Protein AF-0000000065860037 (afdb_homodimer)

InterPro domains:
  IPR005067 Fatty acid desaturase, type 2 [PF03405] (7-311)
  IPR005067 Fatty acid desaturase, type 2 [PIRSF000346] (4-322)
  IPR005067 Fatty acid desaturase, type 2 [PTHR31155] (7-308)
  IPR005067 Fatty acid desaturase, type 2 [cd01050] (6-303)
  IPR009078 Ferritin-like superfamily [SSF47240] (1-307)
  IPR012348 Ribonucleotide reductase-like [G3DSA:1.10.620.20] (2-319)

Radius of gyration: 26.04 Å; Cα contacts (8 Å, |Δi|>4): 929; chains: 2; bounding box: 63×72×72 Å

Secondary structure (DSSP, 8-state):
-PPPPPHHHHHHHHHHHHHHHHHHHHHH-----GGGGS-GGG----GGGT-----GGG--S-HHHHHHHHHHHHHHTTHHHHHHHHHHHH-SSHHHHHHHHHHHHHHHHHHHHHHHHHHHTT-S-HHHHHHHHHHHHHH---TTSTT--S-S-SSHHHHHHHHHHHHHHHHHHHHHHHHHHT-HHHHHHHHHHHHHHHHHHHHHHHHHHHHHHH-HHHHHHHHHHHHHS---GGGGSTTHHHHHHHHHHTTSS-HHHIIIIIIHHHHHHTTTTT-----HHHHHHHHHHHHHHHHHHHHHHHHHHHHHHHHHHHHHH-----HHHHH--TTT-TTT--/-PPPPPHHHHHHHHHHHHHHHHHHHHHHPPP--GGGGS-GGG----GGGT-----GGG--S-HHHHHHHHHHHHHHTTHHHHHHHHHHHH-SSHHHHHHHHHHHHHHHHHHHHHHHHHHHTT-S-HHHHHHHHHHHHHH---TTSTT--S-S--SHHHHHHHHHHHHHHHHHHHHHHHHHHT-HHHHHHHHHHHHHHHHHHHHHHHHHHHHHHH-HHHHHHHHHHHHHS---GGGGSTTHHHHHHHHHHTTSS-HHHIIIIIIHHHHHHTTTTT-----HHHHHHHHHHHHHHHHHHHHHHHHHHHHHHHHHHHHHH-----HHHHH--TTT-TTT--

Sequence (676 aa):
MSAKLTDLQLLHELEPVVEKYLNRHLSMHKPWNPHDYIPWSDGKNYYALGGQDWDPDQSKLSDVAQVAMVQNLVTEDNLPSYHREIAMNMGMDGAWGQWVNRWTAEENRHGIALRDYLVVTRSVDPVELEKLRLEVVNRGFSPGQNHQGHYFAESLTDSVLYVSFQELATRISHRNTGKACNDPVADQLMAKISADENLHMIFYRDVSEAAFDLVPNQAMKSLHLILSHFQMPGFQVPEFRRKAVVIAVGGVYDPRIHLDEVVMPVLKKWRIFEREDFTGEGAKLRDELALVIKDLELACDKFEVSKQRQLDREARTGKKVSAHELHKTAGKLAMSRRMSAKLTDLQLLHELEPVVEKYLNRHLSMHKPWNPHDYIPWSDGKNYYALGGQDWDPDQSKLSDVAQVAMVQNLVTEDNLPSYHREIAMNMGMDGAWGQWVNRWTAEENRHGIALRDYLVVTRSVDPVELEKLRLEVVNRGFSPGQNHQGHYFAESLTDSVLYVSFQELATRISHRNTGKACNDPVADQLMAKISADENLHMIFYRDVSEAAFDLVPNQAMKSLHLILSHFQMPGFQVPEFRRKAVVIAVGGVYDPRIHLDEVVMPVLKKWRIFEREDFTGEGAKLRDELALVIKDLELACDKFEVSKQRQLDREARTGKKVSAHELHKTAGKLAMSRR

Foldseek 3Di:
DQDDDAQVRLLVVLQVVLQVLLVVLVVPDDDDALVVLAPQVLAFDDPVVPTHAADQVLAPAAQLLLLLLLLQLLLLLLLVLVLVVQCVANPLDHSSVVVSVVLSVLSNRLNVNSLRRCNRSSNDRVVLSVLLSLLSNLCHDDQVPPPVDVDFPPHNLRVLLLLLLQLQQLLQLLCLSLVSRVDPSSNVSSPSVSVSSVSVNVSSLSSNLVVCVNPVLVNLVRNLRCLLDPDHSSCPGFPNVVSVLSNQLSPSDHLVCSLPRRVVVSCVVSVLVNDDPQDDNSVVSSVVVVVSSVVSVVRRVVSVVVSVVVVVVCVVPVDDDGSNNSSDCVPGRPRSPD/DQDDDAQVRLLVVLQVVLQVLLVVLVVPDDDDALVVLAPQVLAFDDVVVPTHAADQVLAPAAQLLLLLLLLQLLLLLLLVLVLVVQCVANPLDHSSVVCSVVLSVLSNRLNVNSLRRCNRSSNDRVVLSVLLSLLSNLCHDDQVPPPVDVAADPHNLRVLLLLLLQLQQLLQLLCLSLVSRVDPSSNVSSPSVSVSSVSSNVSSLSSNLVVCVNPVLVNLVSNLRCLLDPDHSSCPGFPNVVSVLSNQLSPSDHLVCSLPRRVVVSCVVSVLVNDDPQDDVSVVSSVVVVVSSVVSVVRRVVSVVVSVVVVVVCVVPVDDDGSNNSSDCVPGRPRSPD

Organism: Mycobacterium tuberculosis (strain CDC 1551 / Oshkosh) (NCBI:txid83331)

Structure (mmCIF, N/CA/C/O backbone):
data_AF-0000000065860037-model_v1
#
loop_
_entity.id
_entity.type
_entity.pdbx_description
1 polymer 'Putative acyl-'
#
loop_
_atom_site.group_PDB
_atom_site.id
_atom_site.type_symbol
_atom_site.label_atom_id
_atom_site.label_alt_id
_atom_site.label_comp_id
_atom_site.label_asym_id
_atom_site.label_entity_id
_atom_site.label_seq_id
_atom_site.pdbx_PDB_ins_code
_atom_site.Cartn_x
_atom_site.Cartn_y
_atom_site.Cartn_z
_atom_site.occupancy
_atom_site.B_iso_or_equiv
_atom_site.auth_seq_id
_atom_site.auth_comp_id
_atom_site.auth_asym_id
_atom_site.auth_atom_id
_atom_site.pdbx_PDB_model_num
ATOM 1 N N . MET A 1 1 ? -35.094 24.203 4.094 1 41.53 1 MET A N 1
ATOM 2 C CA . MET A 1 1 ? -33.938 23.547 4.711 1 41.53 1 MET A CA 1
ATOM 3 C C . MET A 1 1 ? -33.312 22.547 3.746 1 41.53 1 MET A C 1
ATOM 5 O O . MET A 1 1 ? -34 21.75 3.121 1 41.53 1 MET A O 1
ATOM 9 N N . SER A 1 2 ? -32.25 22.906 3.107 1 54.16 2 SER A N 1
ATOM 10 C CA . SER A 1 2 ? -31.766 22.047 2.031 1 54.16 2 SER A CA 1
ATOM 11 C C . SER A 1 2 ? -31.672 20.594 2.477 1 54.16 2 SER A C 1
ATOM 13 O O . SER A 1 2 ? -31.25 20.312 3.6 1 54.16 2 SER A O 1
ATOM 15 N N . ALA A 1 3 ? -32.375 19.719 1.836 1 66.38 3 ALA A N 1
ATOM 16 C CA . ALA A 1 3 ? -32.562 18.297 2.09 1 66.38 3 ALA A CA 1
ATOM 17 C C . ALA A 1 3 ? -31.219 17.578 2.211 1 66.38 3 ALA A C 1
ATOM 19 O O . ALA A 1 3 ? -30.266 17.922 1.515 1 66.38 3 ALA A O 1
ATOM 20 N N . LYS A 1 4 ? -31.078 16.922 3.438 1 86.38 4 LYS A N 1
ATOM 21 C CA . LYS A 1 4 ? -29.922 16.031 3.629 1 86.38 4 LYS A CA 1
ATOM 22 C C . LYS A 1 4 ? -29.766 15.086 2.449 1 86.38 4 LYS A C 1
ATOM 24 O O . LYS A 1 4 ? -30.75 14.516 1.967 1 86.38 4 LYS A O 1
ATOM 29 N N . LEU A 1 5 ? -28.562 15.133 1.884 1 94.25 5 LEU A N 1
ATOM 30 C CA . LEU A 1 5 ? -28.266 14.211 0.795 1 94.25 5 LEU A CA 1
ATOM 31 C C . LEU A 1 5 ? -27.562 12.961 1.316 1 94.25 5 LEU A C 1
ATOM 33 O O . LEU A 1 5 ? -26.734 13.047 2.234 1 94.25 5 LEU A O 1
ATOM 37 N N . THR A 1 6 ? -27.938 11.852 0.708 1 95.25 6 THR A N 1
ATOM 38 C CA . THR A 1 6 ? -27.203 10.625 0.998 1 95.25 6 THR A CA 1
ATOM 39 C C . THR A 1 6 ? -25.781 10.695 0.434 1 95.25 6 THR A C 1
ATOM 41 O O . THR A 1 6 ? -25.5 11.547 -0.41 1 95.25 6 THR A O 1
ATOM 44 N N . ASP A 1 7 ? -24.969 9.828 0.883 1 94.06 7 ASP A N 1
ATOM 45 C CA . ASP A 1 7 ? -23.609 9.789 0.355 1 94.06 7 ASP A CA 1
ATOM 46 C C . ASP A 1 7 ? -23.609 9.531 -1.15 1 94.06 7 ASP A C 1
ATOM 48 O O . ASP A 1 7 ? -22.828 10.133 -1.89 1 94.06 7 ASP A O 1
ATOM 52 N N . LEU A 1 8 ? -24.453 8.625 -1.545 1 94.69 8 LEU A N 1
ATOM 53 C CA . LEU A 1 8 ? -24.547 8.312 -2.967 1 94.69 8 LEU A CA 1
ATOM 54 C C . LEU A 1 8 ? -24.938 9.547 -3.773 1 94.69 8 LEU A C 1
ATOM 56 O O . LEU A 1 8 ? -24.391 9.797 -4.848 1 94.69 8 LEU A O 1
ATOM 60 N N . GLN A 1 9 ? -25.875 10.266 -3.295 1 96.62 9 GLN A N 1
ATOM 61 C CA . GLN A 1 9 ? -26.297 11.492 -3.959 1 96.62 9 GLN A CA 1
ATOM 62 C C . GLN A 1 9 ? -25.188 12.523 -3.988 1 96.62 9 GLN A C 1
ATOM 64 O O . GLN A 1 9 ? -24.969 13.195 -5 1 96.62 9 GLN A O 1
ATOM 69 N N . LEU A 1 10 ? -24.516 12.664 -2.879 1 97.19 10 LEU A N 1
ATOM 70 C CA . LEU A 1 10 ? -23.406 13.602 -2.801 1 97.19 10 LEU A CA 1
ATOM 71 C C . LEU A 1 10 ? -22.312 13.234 -3.793 1 97.19 10 LEU A C 1
ATOM 73 O O . LEU A 1 10 ? -21.734 14.109 -4.441 1 97.19 10 LEU A O 1
ATOM 77 N N . LEU A 1 11 ? -22.047 11.906 -3.889 1 97.5 11 LEU A N 1
ATOM 78 C CA . LEU A 1 11 ? -21.047 11.43 -4.836 1 97.5 11 LEU A CA 1
ATOM 79 C C . LEU A 1 11 ? -21.406 11.836 -6.262 1 97.5 11 LEU A C 1
ATOM 81 O O . LEU A 1 11 ? -20.547 12.289 -7.02 1 97.5 11 LEU A O 1
ATOM 85 N N . HIS A 1 12 ? -22.609 11.719 -6.527 1 97.62 12 HIS A N 1
ATOM 86 C CA . HIS A 1 12 ? -23.078 12.062 -7.867 1 97.62 12 HIS A CA 1
ATOM 87 C C . HIS A 1 12 ? -23.016 13.57 -8.102 1 97.62 12 HIS A C 1
ATOM 89 O O . HIS A 1 12 ? -22.562 14.023 -9.148 1 97.62 12 HIS A O 1
ATOM 95 N N . GLU A 1 13 ? -23.469 14.32 -7.16 1 97.81 13 GLU A N 1
ATOM 96 C CA . GLU A 1 13 ? -23.578 15.766 -7.32 1 97.81 13 GLU A CA 1
ATOM 97 C C . GLU A 1 13 ? -22.203 16.422 -7.359 1 97.81 13 GLU A C 1
ATOM 99 O O . GLU A 1 13 ? -22.016 17.453 -8.023 1 97.81 13 GLU A O 1
ATOM 104 N N . LEU A 1 14 ? -21.234 15.844 -6.691 1 98.38 14 LEU A N 1
ATOM 105 C CA . LEU A 1 14 ? -19.922 16.453 -6.586 1 98.38 14 LEU A CA 1
ATOM 106 C C . LEU A 1 14 ? -19 15.945 -7.688 1 98.38 14 LEU A C 1
ATOM 108 O O . LEU A 1 14 ? -17.891 16.469 -7.871 1 98.38 14 LEU A O 1
ATOM 112 N N . GLU A 1 15 ? -19.344 14.961 -8.414 1 98.12 15 GLU A N 1
ATOM 113 C CA . GLU A 1 15 ? -18.453 14.305 -9.359 1 98.12 15 GLU A CA 1
ATOM 114 C C . GLU A 1 15 ? -17.906 15.297 -10.383 1 98.12 15 GLU A C 1
ATOM 116 O O . GLU A 1 15 ? -16.719 15.273 -10.703 1 98.12 15 GLU A O 1
ATOM 121 N N . PRO A 1 16 ? -18.75 16.219 -10.945 1 98.38 16 PRO A N 1
ATOM 122 C CA . PRO A 1 16 ? -18.188 17.188 -11.891 1 98.38 16 PRO A CA 1
ATOM 123 C C . PRO A 1 16 ? -17.109 18.062 -11.266 1 98.38 16 PRO A C 1
ATOM 125 O O . PRO A 1 16 ? -16.125 18.406 -11.93 1 98.38 16 PRO A O 1
ATOM 128 N N . VAL A 1 17 ? -17.328 18.391 -10.023 1 98.38 17 VAL A N 1
ATOM 129 C CA . VAL A 1 17 ? -16.359 19.188 -9.281 1 98.38 17 VAL A CA 1
ATOM 130 C C . VAL A 1 17 ? -15.078 18.391 -9.086 1 98.38 17 VAL A C 1
ATOM 132 O O . VAL A 1 17 ? -13.977 18.922 -9.258 1 98.38 17 VAL A O 1
ATOM 135 N N . VAL A 1 18 ? -15.203 17.125 -8.773 1 98.62 18 VAL A N 1
ATOM 136 C CA . VAL A 1 18 ? -14.07 16.234 -8.578 1 98.62 18 VAL A CA 1
ATOM 137 C C . VAL A 1 18 ? -13.281 16.094 -9.875 1 98.62 18 VAL A C 1
ATOM 139 O O . VAL A 1 18 ? -12.055 16.156 -9.875 1 98.62 18 VAL A O 1
ATOM 142 N N . GLU A 1 19 ? -14 15.945 -10.953 1 98.5 19 GLU A N 1
ATOM 143 C CA . GLU A 1 19 ? -13.344 15.844 -12.25 1 98.5 19 GLU A CA 1
ATOM 144 C C . GLU A 1 19 ? -12.555 17.109 -12.562 1 98.5 19 GLU A C 1
ATOM 146 O O . GLU A 1 19 ? -11.406 17.047 -13.016 1 98.5 19 GLU A O 1
ATOM 151 N N . LYS A 1 20 ? -13.156 18.234 -12.305 1 98.62 20 LYS A N 1
ATOM 152 C CA . LYS A 1 20 ? -12.516 19.516 -12.539 1 98.62 20 LYS A CA 1
ATOM 153 C C . LYS A 1 20 ? -11.227 19.656 -11.734 1 98.62 20 LYS A C 1
ATOM 155 O O . LYS A 1 20 ? -10.18 20.016 -12.289 1 98.62 20 LYS A O 1
ATOM 160 N N . TYR A 1 21 ? -11.289 19.359 -10.477 1 98.56 21 TYR A N 1
ATOM 161 C CA . TYR A 1 21 ? -10.133 19.578 -9.617 1 98.56 21 TYR A CA 1
ATOM 162 C C . TYR A 1 21 ? -9.094 18.484 -9.82 1 98.56 21 TYR A C 1
ATOM 164 O O . TYR A 1 21 ? -7.898 18.703 -9.633 1 98.56 21 TYR A O 1
ATOM 172 N N . LEU A 1 22 ? -9.539 17.25 -10.211 1 97.94 22 LEU A N 1
ATOM 173 C CA . LEU A 1 22 ? -8.594 16.219 -10.633 1 97.94 22 LEU A CA 1
ATOM 174 C C . LEU A 1 22 ? -7.77 16.703 -11.828 1 97.94 22 LEU A C 1
ATOM 176 O O . LEU A 1 22 ? -6.543 16.562 -11.836 1 97.94 22 LEU A O 1
ATOM 180 N N . ASN A 1 23 ? -8.43 17.234 -12.805 1 97.62 23 ASN A N 1
ATOM 181 C CA . ASN A 1 23 ? -7.73 17.75 -13.984 1 97.62 23 ASN A CA 1
ATOM 182 C C . ASN A 1 23 ? -6.77 18.875 -13.617 1 97.62 23 ASN A C 1
ATOM 184 O O . ASN A 1 23 ? -5.656 18.938 -14.141 1 97.62 23 ASN A O 1
ATOM 188 N N . ARG A 1 24 ? -7.121 19.75 -12.727 1 98.12 24 ARG A N 1
ATOM 189 C CA . ARG A 1 24 ? -6.223 20.797 -12.258 1 98.12 24 ARG A CA 1
ATOM 190 C C . ARG A 1 24 ? -5.008 20.203 -11.555 1 98.12 24 ARG A C 1
ATOM 192 O O . ARG A 1 24 ? -3.879 20.641 -11.773 1 98.12 24 ARG A O 1
ATOM 199 N N . HIS A 1 25 ? -5.305 19.219 -10.711 1 97.88 25 HIS A N 1
ATOM 200 C CA . HIS A 1 25 ? -4.23 18.531 -10.008 1 97.88 25 HIS A CA 1
ATOM 201 C C . HIS A 1 25 ? -3.207 17.953 -10.984 1 97.88 25 HIS A C 1
ATOM 203 O O . HIS A 1 25 ? -2.002 18.156 -10.812 1 97.88 25 HIS A O 1
ATOM 209 N N . LEU A 1 26 ? -3.678 17.281 -12 1 96 26 LEU A N 1
ATOM 210 C CA . LEU A 1 26 ? -2.812 16.641 -12.984 1 96 26 LEU A CA 1
ATOM 211 C C . LEU A 1 26 ? -2.014 17.688 -13.766 1 96 26 LEU A C 1
ATOM 213 O O . LEU A 1 26 ? -0.852 17.453 -14.109 1 96 26 LEU A O 1
ATOM 217 N N . SER A 1 27 ? -2.592 18.828 -13.984 1 96.06 27 SER A N 1
ATOM 218 C CA . SER A 1 27 ? -1.927 19.875 -14.75 1 96.06 27 SER A CA 1
ATOM 219 C C . SER A 1 27 ? -0.87 20.578 -13.914 1 96.06 27 SER A C 1
ATOM 221 O O . SER A 1 27 ? 0.141 21.047 -14.445 1 96.06 27 SER A O 1
ATOM 223 N N . MET A 1 28 ? -1.007 20.641 -12.602 1 96.31 28 MET A N 1
ATOM 224 C CA . MET A 1 28 ? -0.123 21.391 -11.711 1 96.31 28 MET A CA 1
ATOM 225 C C . MET A 1 28 ? 1.013 20.5 -11.203 1 96.31 28 MET A C 1
ATOM 227 O O . MET A 1 28 ? 2.074 21 -10.836 1 96.31 28 MET A O 1
ATOM 231 N N . HIS A 1 29 ? 0.736 19.234 -11.172 1 95.19 29 HIS A N 1
ATOM 232 C CA . HIS A 1 29 ? 1.704 18.312 -10.586 1 95.19 29 HIS A CA 1
ATOM 233 C C . HIS A 1 29 ? 3.016 18.328 -11.367 1 95.19 29 HIS A C 1
ATOM 235 O O . HIS A 1 29 ? 3.012 18.266 -12.594 1 95.19 29 HIS A O 1
ATOM 241 N N . LYS A 1 30 ? 4.113 18.406 -10.625 1 94.19 30 LYS A N 1
ATOM 242 C CA . LYS A 1 30 ? 5.453 18.312 -11.195 1 94.19 30 LYS A CA 1
ATOM 243 C C . LYS A 1 30 ? 6.066 16.938 -10.914 1 94.19 30 LYS A C 1
ATOM 245 O O . LYS A 1 30 ? 6.25 16.562 -9.75 1 94.19 30 LYS A O 1
ATOM 250 N N . PRO A 1 31 ? 6.434 16.297 -11.961 1 92.88 31 PRO A N 1
ATOM 251 C CA . PRO A 1 31 ? 6.973 14.953 -11.758 1 92.88 31 PRO A CA 1
ATOM 252 C C . PRO A 1 31 ? 8.297 14.953 -11 1 92.88 31 PRO A C 1
ATOM 254 O O . PRO A 1 31 ? 9.117 15.852 -11.188 1 92.88 31 PRO A O 1
ATOM 257 N N . TRP A 1 32 ? 8.484 14.008 -10.141 1 96.12 32 TRP A N 1
ATOM 258 C CA . TRP A 1 32 ? 9.75 13.75 -9.461 1 96.12 32 TRP A CA 1
ATOM 259 C C . TRP A 1 32 ? 9.891 12.273 -9.117 1 96.12 32 TRP A C 1
ATOM 261 O O . TRP A 1 32 ? 8.891 11.547 -9.062 1 96.12 32 TRP A O 1
ATOM 271 N N . ASN A 1 33 ? 11.086 11.82 -9 1 96.12 33 ASN A N 1
ATOM 272 C CA . ASN A 1 33 ? 11.383 10.422 -8.711 1 96.12 33 ASN A CA 1
ATOM 273 C C . ASN A 1 33 ? 12.102 10.258 -7.379 1 96.12 33 ASN A C 1
ATOM 275 O O . ASN A 1 33 ? 13.078 10.961 -7.105 1 96.12 33 ASN A O 1
ATOM 279 N N . PRO A 1 34 ? 11.703 9.305 -6.555 1 97.25 34 PRO A N 1
ATOM 280 C CA . PRO A 1 34 ? 12.352 9.102 -5.254 1 97.25 34 PRO A CA 1
ATOM 281 C C . PRO A 1 34 ? 13.852 8.852 -5.375 1 97.25 34 PRO A C 1
ATOM 283 O O . PRO A 1 34 ? 14.633 9.398 -4.59 1 97.25 34 PRO A O 1
ATOM 286 N N . HIS A 1 35 ? 14.258 8.094 -6.375 1 97.38 35 HIS A N 1
ATOM 287 C CA . HIS A 1 35 ? 15.648 7.664 -6.453 1 97.38 35 HIS A CA 1
ATOM 288 C C . HIS A 1 35 ? 16.578 8.852 -6.695 1 97.38 35 HIS A C 1
ATOM 290 O O . HIS A 1 35 ? 17.797 8.75 -6.48 1 97.38 35 HIS A O 1
ATOM 296 N N . ASP A 1 36 ? 16.031 9.984 -7.176 1 96.69 36 ASP A N 1
ATOM 297 C CA . ASP A 1 36 ? 16.844 11.164 -7.473 1 96.69 36 ASP A CA 1
ATOM 298 C C . ASP A 1 36 ? 17.297 11.859 -6.188 1 96.69 36 ASP A C 1
ATOM 300 O O . ASP A 1 36 ? 18.234 12.648 -6.203 1 96.69 36 ASP A O 1
ATOM 304 N N . TYR A 1 37 ? 16.672 11.531 -5.09 1 97.44 37 TYR A N 1
ATOM 305 C CA . TYR A 1 37 ? 16.906 12.289 -3.863 1 97.44 37 TYR A CA 1
ATOM 306 C C . TYR A 1 37 ? 17.422 11.375 -2.752 1 97.44 37 TYR A C 1
ATOM 308 O O . TYR A 1 37 ? 17.094 11.57 -1.58 1 97.44 37 TYR A O 1
ATOM 316 N N . ILE A 1 38 ? 18.078 10.383 -3.121 1 98.38 38 ILE A N 1
ATOM 317 C CA . ILE A 1 38 ? 18.734 9.469 -2.193 1 98.38 38 ILE A CA 1
ATOM 318 C C . ILE A 1 38 ? 20.25 9.477 -2.436 1 98.38 38 ILE A C 1
ATOM 320 O O . ILE A 1 38 ? 20.703 9.359 -3.576 1 98.38 38 ILE A O 1
ATOM 324 N N . PRO A 1 39 ? 21 9.727 -1.395 1 98.38 39 PRO A N 1
ATOM 325 C CA . PRO A 1 39 ? 22.453 9.641 -1.577 1 98.38 39 PRO A CA 1
ATOM 326 C C . PRO A 1 39 ? 22.969 8.203 -1.63 1 98.38 39 PRO A C 1
ATOM 328 O O . PRO A 1 39 ? 23.688 7.766 -0.732 1 98.38 39 PRO A O 1
ATOM 331 N N . TRP A 1 40 ? 22.703 7.539 -2.715 1 98.38 40 TRP A N 1
ATOM 332 C CA . TRP A 1 40 ? 22.969 6.113 -2.895 1 98.38 40 TRP A CA 1
ATOM 333 C C . TRP A 1 40 ? 24.438 5.801 -2.654 1 98.38 40 TRP A C 1
ATOM 335 O O . TRP A 1 40 ? 24.781 4.715 -2.176 1 98.38 40 TRP A O 1
ATOM 345 N N . SER A 1 41 ? 25.312 6.711 -2.938 1 97.94 41 SER A N 1
ATOM 346 C CA . SER A 1 41 ? 26.75 6.5 -2.809 1 97.94 41 SER A CA 1
ATOM 347 C C . SER A 1 41 ? 27.156 6.336 -1.347 1 97.94 41 SER A C 1
ATOM 349 O O . SER A 1 41 ? 28.25 5.848 -1.051 1 97.94 41 SER A O 1
ATOM 351 N N . ASP A 1 42 ? 26.281 6.73 -0.434 1 97.62 42 ASP A N 1
ATOM 352 C CA . ASP A 1 42 ? 26.562 6.605 0.994 1 97.62 42 ASP A CA 1
ATOM 353 C C . ASP A 1 42 ? 26.234 5.199 1.493 1 97.62 42 ASP A C 1
ATOM 355 O O . ASP A 1 42 ? 26.547 4.852 2.633 1 97.62 42 ASP A O 1
ATOM 359 N N . GLY A 1 43 ? 25.656 4.383 0.665 1 97.88 43 GLY A N 1
ATOM 360 C CA . GLY A 1 43 ? 25.188 3.07 1.08 1 97.88 43 GLY A CA 1
ATOM 361 C C . GLY A 1 43 ? 26.297 2.145 1.513 1 97.88 43 GLY A C 1
ATOM 362 O O . GLY A 1 43 ? 27.391 2.154 0.923 1 97.88 43 GLY A O 1
ATOM 363 N N . LYS A 1 44 ? 26.016 1.377 2.57 1 97.5 44 LYS A N 1
ATOM 364 C CA . LYS A 1 44 ? 26.906 0.324 3.066 1 97.5 44 LYS A CA 1
ATOM 365 C C . LYS A 1 44 ? 26.125 -0.938 3.408 1 97.5 44 LYS A C 1
ATOM 367 O O . LYS A 1 44 ? 25 -0.858 3.928 1 97.5 44 LYS A O 1
ATOM 372 N N . ASN A 1 45 ? 26.75 -2.023 3.129 1 97 45 ASN A N 1
ATOM 373 C CA . ASN A 1 45 ? 26.078 -3.293 3.389 1 97 45 ASN A CA 1
ATOM 374 C C . ASN A 1 45 ? 25.828 -3.504 4.879 1 97 45 ASN A C 1
ATOM 376 O O . ASN A 1 45 ? 26.625 -3.051 5.711 1 97 45 ASN A O 1
ATOM 380 N N . TYR A 1 46 ? 24.812 -4.176 5.176 1 95.81 46 TYR A N 1
ATOM 381 C CA . TYR A 1 46 ? 24.547 -4.629 6.535 1 95.81 46 TYR A CA 1
ATOM 382 C C . TYR A 1 46 ? 25.078 -6.039 6.754 1 95.81 46 TYR A C 1
ATOM 384 O O . TYR A 1 46 ? 25.797 -6.578 5.902 1 95.81 46 TYR A O 1
ATOM 392 N N . TYR A 1 47 ? 24.812 -6.676 7.848 1 88.25 47 TYR A N 1
ATOM 393 C CA . TYR A 1 47 ? 25.516 -7.855 8.328 1 88.25 47 TYR A CA 1
ATOM 394 C C . TYR A 1 47 ? 25.281 -9.047 7.406 1 88.25 47 TYR A C 1
ATOM 396 O O . TYR A 1 47 ? 26.219 -9.789 7.098 1 88.25 47 TYR A O 1
ATOM 404 N N . ALA A 1 48 ? 24.125 -9.188 6.836 1 88.69 48 ALA A N 1
ATOM 405 C CA . ALA A 1 48 ? 23.781 -10.375 6.055 1 88.69 48 ALA A CA 1
ATOM 406 C C . ALA A 1 48 ? 24.625 -10.453 4.785 1 88.69 48 ALA A C 1
ATOM 408 O O . ALA A 1 48 ? 24.891 -11.547 4.277 1 88.69 48 ALA A O 1
ATOM 409 N N . LEU A 1 49 ? 25.078 -9.266 4.348 1 93.69 49 LEU A N 1
ATOM 410 C CA . LEU A 1 49 ? 25.906 -9.25 3.152 1 93.69 49 LEU A CA 1
ATOM 411 C C . LEU A 1 49 ? 27.328 -8.789 3.49 1 93.69 49 LEU A C 1
ATOM 413 O O . LEU A 1 49 ? 27.953 -8.078 2.703 1 93.69 49 LEU A O 1
ATOM 417 N N . GLY A 1 50 ? 27.688 -9.086 4.742 1 93.06 50 GLY A N 1
ATOM 418 C CA . GLY A 1 50 ? 29.078 -8.93 5.145 1 93.06 50 GLY A CA 1
ATOM 419 C C . GLY A 1 50 ? 29.422 -7.523 5.598 1 93.06 50 GLY A C 1
ATOM 420 O O . GLY A 1 50 ? 30.594 -7.168 5.699 1 93.06 50 GLY A O 1
ATOM 421 N N . GLY A 1 51 ? 28.438 -6.691 5.805 1 94.88 51 GLY A N 1
ATOM 422 C CA . GLY A 1 51 ? 28.703 -5.332 6.246 1 94.88 51 GLY A CA 1
ATOM 423 C C . GLY A 1 51 ? 28.609 -5.164 7.75 1 94.88 51 GLY A C 1
ATOM 424 O O . GLY A 1 51 ? 28.906 -6.094 8.5 1 94.88 51 GLY A O 1
ATOM 425 N N . GLN A 1 52 ? 28.391 -3.945 8.094 1 93.94 52 GLN A N 1
ATOM 426 C CA . GLN A 1 52 ? 28.344 -3.578 9.508 1 93.94 52 GLN A CA 1
ATOM 427 C C . GLN A 1 52 ? 26.906 -3.311 9.953 1 93.94 52 GLN A C 1
ATOM 429 O O . GLN A 1 52 ? 26.141 -2.662 9.25 1 93.94 52 GLN A O 1
ATOM 434 N N . ASP A 1 53 ? 26.656 -3.848 11.109 1 91.38 53 ASP A N 1
ATOM 435 C CA . ASP A 1 53 ? 25.344 -3.578 11.688 1 91.38 53 ASP A CA 1
ATOM 436 C C . ASP A 1 53 ? 25.203 -2.107 12.078 1 91.38 53 ASP A C 1
ATOM 438 O O . ASP A 1 53 ? 26.219 -1.417 12.281 1 91.38 53 ASP A O 1
ATOM 442 N N . TRP A 1 54 ? 24.078 -1.672 12.188 1 96 54 TRP A N 1
ATOM 443 C CA . TRP A 1 54 ? 23.781 -0.282 12.516 1 96 54 TRP A CA 1
ATOM 444 C C . TRP A 1 54 ? 24.156 0.023 13.969 1 96 54 TRP A C 1
ATOM 446 O O . TRP A 1 54 ? 24 -0.83 14.844 1 96 54 TRP A O 1
ATOM 456 N N . ASP A 1 55 ? 24.641 1.16 14.195 1 95.44 55 ASP A N 1
ATOM 457 C CA . ASP A 1 55 ? 24.938 1.728 15.508 1 95.44 55 ASP A CA 1
ATOM 458 C C . ASP A 1 55 ? 24.438 3.162 15.609 1 95.44 55 ASP A C 1
ATOM 460 O O . ASP A 1 55 ? 24.469 3.918 14.641 1 95.44 55 ASP A O 1
ATOM 464 N N . PRO A 1 56 ? 23.969 3.535 16.828 1 94.75 56 PRO A N 1
ATOM 465 C CA . PRO A 1 56 ? 23.391 4.867 16.984 1 94.75 56 PRO A CA 1
ATOM 466 C C . PRO A 1 56 ? 24.344 5.984 16.562 1 94.75 56 PRO A C 1
ATOM 468 O O . PRO A 1 56 ? 23.891 7.055 16.141 1 94.75 56 PRO A O 1
ATOM 471 N N . ASP A 1 57 ? 25.609 5.738 16.594 1 95.38 57 ASP A N 1
ATOM 472 C CA . ASP A 1 57 ? 26.594 6.781 16.312 1 95.38 57 ASP A CA 1
ATOM 473 C C . ASP A 1 57 ? 26.688 7.031 14.805 1 95.38 57 ASP A C 1
ATOM 475 O O . ASP A 1 57 ? 27.281 8.031 14.375 1 95.38 57 ASP A O 1
ATOM 479 N N . GLN A 1 58 ? 26.109 6.164 14.039 1 96.25 58 GLN A N 1
ATOM 480 C CA . GLN A 1 58 ? 26.172 6.297 12.586 1 96.25 58 GLN A CA 1
ATOM 481 C C . GLN A 1 58 ? 25.203 7.367 12.086 1 96.25 58 GLN A C 1
ATOM 483 O O . GLN A 1 58 ? 25.328 7.848 10.961 1 96.25 58 GLN A O 1
ATOM 488 N N . SER A 1 59 ? 24.219 7.719 12.906 1 97.38 59 SER A N 1
ATOM 489 C CA . SER A 1 59 ? 23.219 8.695 12.477 1 97.38 59 SER A CA 1
ATOM 490 C C . SER A 1 59 ? 23.781 10.109 12.516 1 97.38 59 SER A C 1
ATOM 492 O O . SER A 1 59 ? 24.438 10.5 13.484 1 97.38 59 SER A O 1
ATOM 494 N N . LYS A 1 60 ? 23.516 10.82 11.531 1 97.31 60 LYS A N 1
ATOM 495 C CA . LYS A 1 60 ? 23.906 12.227 11.484 1 97.31 60 LYS A CA 1
ATOM 496 C C . LYS A 1 60 ? 22.719 13.141 11.742 1 97.31 60 LYS A C 1
ATOM 498 O O . LYS A 1 60 ? 22.859 14.367 11.742 1 97.31 60 LYS A O 1
ATOM 503 N N . LEU A 1 61 ? 21.594 12.547 11.969 1 98.31 61 LEU A N 1
ATOM 504 C CA . LEU A 1 61 ? 20.375 13.312 12.25 1 98.31 61 LEU A CA 1
ATOM 505 C C . LEU A 1 61 ? 20.219 13.531 13.75 1 98.31 61 LEU A C 1
ATOM 507 O O . LEU A 1 61 ? 20.578 12.672 14.555 1 98.31 61 LEU A O 1
ATOM 511 N N . SER A 1 62 ? 19.641 14.688 14.094 1 97.75 62 SER A N 1
ATOM 512 C CA . SER A 1 62 ? 19.266 14.93 15.484 1 97.75 62 SER A CA 1
ATOM 513 C C . SER A 1 62 ? 18.172 13.961 15.938 1 97.75 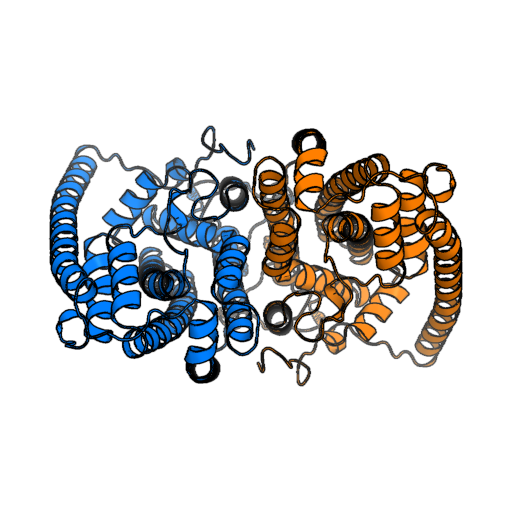62 SER A C 1
ATOM 515 O O . SER A 1 62 ? 17.516 13.336 15.109 1 97.75 62 SER A O 1
ATOM 517 N N . ASP A 1 63 ? 17.969 13.859 17.188 1 97.38 63 ASP A N 1
ATOM 518 C CA . ASP A 1 63 ? 16.922 13.008 17.734 1 97.38 63 ASP A CA 1
ATOM 519 C C . ASP A 1 63 ? 15.547 13.438 17.219 1 97.38 63 ASP A C 1
ATOM 521 O O . ASP A 1 63 ? 14.727 12.594 16.844 1 97.38 63 ASP A O 1
ATOM 525 N N . VAL A 1 64 ? 15.289 14.695 17.188 1 97.62 64 VAL A N 1
ATOM 526 C CA . VAL A 1 64 ? 14.016 15.219 16.703 1 97.62 64 VAL A CA 1
ATOM 527 C C . VAL A 1 64 ? 13.797 14.812 15.258 1 97.62 64 VAL A C 1
ATOM 529 O O . VAL A 1 64 ? 12.711 14.344 14.891 1 97.62 64 VAL A O 1
ATOM 532 N N . ALA A 1 65 ? 14.82 14.938 14.453 1 98.69 65 ALA A N 1
ATOM 533 C CA . ALA A 1 65 ? 14.711 14.602 13.039 1 98.69 65 ALA A CA 1
ATOM 534 C C . ALA A 1 65 ? 14.461 13.109 12.844 1 98.69 65 ALA A C 1
ATOM 536 O O . ALA A 1 65 ? 13.633 12.711 12.023 1 98.69 65 ALA A O 1
ATOM 537 N N . GLN A 1 66 ? 15.203 12.312 13.617 1 98.62 66 GLN A N 1
ATOM 538 C CA . GLN A 1 66 ? 15.023 10.867 13.523 1 98.62 66 GLN A CA 1
ATOM 539 C C . GLN A 1 66 ? 13.586 10.469 13.867 1 98.62 66 GLN A C 1
ATOM 541 O O . GLN A 1 66 ? 12.953 9.711 13.141 1 98.62 66 GLN A O 1
ATOM 546 N N . VAL A 1 67 ? 13.078 11 14.945 1 98 67 VAL A N 1
ATOM 547 C CA . VAL A 1 67 ? 11.742 10.656 15.422 1 98 67 VAL A CA 1
ATOM 548 C C . VAL A 1 67 ? 10.695 11.125 14.414 1 98 67 VAL A C 1
ATOM 550 O O . VAL A 1 67 ? 9.773 10.375 14.078 1 98 67 VAL A O 1
ATOM 553 N N . ALA A 1 68 ? 10.852 12.305 13.914 1 98.12 68 ALA A N 1
ATOM 554 C CA . ALA A 1 68 ? 9.914 12.852 12.945 1 98.12 68 ALA A CA 1
ATOM 555 C C . ALA A 1 68 ? 9.922 12.039 11.648 1 98.12 68 ALA A C 1
ATOM 557 O O . ALA A 1 68 ? 8.859 11.703 11.117 1 98.12 68 ALA A O 1
ATOM 558 N N . MET A 1 69 ? 11.141 11.711 11.18 1 98.62 69 MET A N 1
ATOM 559 C CA . MET A 1 69 ? 11.273 10.953 9.945 1 98.62 69 MET A CA 1
ATOM 560 C C . MET A 1 69 ? 10.633 9.578 10.078 1 98.62 69 MET A C 1
ATOM 562 O O . MET A 1 69 ? 9.914 9.125 9.188 1 98.62 69 MET A O 1
ATOM 566 N N . VAL A 1 70 ? 10.867 8.945 11.164 1 97.88 70 VAL A N 1
ATOM 567 C CA . VAL A 1 70 ? 10.336 7.605 11.383 1 97.88 70 VAL A CA 1
ATOM 568 C C . VAL A 1 70 ? 8.812 7.664 11.508 1 97.88 70 VAL A C 1
ATOM 570 O O . VAL A 1 70 ? 8.109 6.84 10.922 1 97.88 70 VAL A O 1
ATOM 573 N N . GLN A 1 71 ? 8.305 8.625 12.234 1 96.19 71 GLN A N 1
ATOM 574 C CA . GLN A 1 71 ? 6.863 8.781 12.383 1 96.19 71 GLN A CA 1
ATOM 575 C C . GLN A 1 71 ? 6.199 9.016 11.023 1 96.19 71 GLN A C 1
ATOM 577 O O . GLN A 1 71 ? 5.145 8.445 10.734 1 96.19 71 GLN A O 1
ATOM 582 N N . ASN A 1 72 ? 6.809 9.883 10.219 1 96.56 72 ASN A N 1
ATOM 583 C CA . ASN A 1 72 ? 6.297 10.117 8.875 1 96.56 72 ASN A CA 1
ATOM 584 C C . ASN A 1 72 ? 6.297 8.844 8.039 1 96.56 72 ASN A C 1
ATOM 586 O O . ASN A 1 72 ? 5.312 8.539 7.367 1 96.56 72 ASN A O 1
ATOM 590 N N . LEU A 1 73 ? 7.34 8.086 8.125 1 97.44 73 LEU A N 1
ATOM 591 C CA . LEU A 1 73 ? 7.48 6.891 7.309 1 97.44 73 LEU A CA 1
ATOM 592 C C . LEU A 1 73 ? 6.449 5.836 7.699 1 97.44 73 LEU A C 1
ATOM 594 O O . LEU A 1 73 ? 5.77 5.273 6.84 1 97.44 73 LEU A O 1
ATOM 598 N N . VAL A 1 74 ? 6.324 5.582 8.969 1 94.44 74 VAL A N 1
ATOM 599 C CA . VAL A 1 74 ? 5.441 4.5 9.391 1 94.44 74 VAL A CA 1
ATOM 600 C C . VAL A 1 74 ? 3.99 4.871 9.109 1 94.44 74 VAL A C 1
ATOM 602 O O . VAL A 1 74 ? 3.152 3.998 8.875 1 94.44 74 VAL A O 1
ATOM 605 N N . THR A 1 75 ? 3.734 6.148 9.086 1 93 75 THR A N 1
ATOM 606 C CA . THR A 1 75 ? 2.414 6.594 8.656 1 93 75 THR A CA 1
ATOM 607 C C . THR A 1 75 ? 2.199 6.301 7.18 1 93 75 THR A C 1
ATOM 609 O O . THR A 1 75 ? 1.15 5.777 6.789 1 93 75 THR A O 1
ATOM 612 N N . GLU A 1 76 ? 3.23 6.594 6.387 1 95.06 76 GLU A N 1
ATOM 613 C CA . GLU A 1 76 ? 3.148 6.328 4.953 1 95.06 76 GLU A CA 1
ATOM 614 C C . GLU A 1 76 ? 3.008 4.836 4.676 1 95.06 76 GLU A C 1
ATOM 616 O O . GLU A 1 76 ? 2.375 4.434 3.697 1 95.06 76 GLU A O 1
ATOM 621 N N . ASP A 1 77 ? 3.523 4.039 5.539 1 95.44 77 ASP A N 1
ATOM 622 C CA . ASP A 1 77 ? 3.531 2.594 5.352 1 95.44 77 ASP A CA 1
ATOM 623 C C . ASP A 1 77 ? 2.119 2.021 5.426 1 95.44 77 ASP A C 1
ATOM 625 O O . ASP A 1 77 ? 1.868 0.908 4.957 1 95.44 77 ASP A O 1
ATOM 629 N N . ASN A 1 78 ? 1.215 2.715 5.996 1 94.38 78 ASN A N 1
ATOM 630 C CA . ASN A 1 78 ? -0.148 2.217 6.148 1 94.38 78 ASN A CA 1
ATOM 631 C C . ASN A 1 78 ? -1.024 2.605 4.961 1 94.38 78 ASN A C 1
ATOM 633 O O . ASN A 1 78 ? -2.252 2.557 5.051 1 94.38 78 ASN A O 1
ATOM 637 N N . LEU A 1 79 ? -0.448 2.934 3.887 1 96.44 79 LEU A N 1
ATOM 638 C CA . LEU A 1 79 ? -1.119 3.393 2.676 1 96.44 79 LEU A CA 1
ATOM 639 C C . LEU A 1 79 ? -2.205 2.41 2.25 1 96.44 79 LEU A C 1
ATOM 641 O O . LEU A 1 79 ? -3.293 2.82 1.839 1 96.44 79 LEU A O 1
ATOM 645 N N . PRO A 1 80 ? -1.985 1.098 2.373 1 96.31 80 PRO A N 1
ATOM 646 C CA . PRO A 1 80 ? -3.055 0.186 1.958 1 96.31 80 PRO A CA 1
ATOM 647 C C . PRO A 1 80 ? -4.352 0.403 2.738 1 96.31 80 PRO A C 1
ATOM 649 O O . PRO A 1 80 ? -5.434 0.427 2.148 1 96.31 80 PRO A O 1
ATOM 652 N N . SER A 1 81 ? -4.238 0.618 3.965 1 93.56 81 SER A N 1
ATOM 653 C CA . SER A 1 81 ? -5.422 0.852 4.781 1 93.56 81 SER A CA 1
ATOM 654 C C . SER A 1 81 ? -6.055 2.203 4.465 1 93.56 81 SER A C 1
ATOM 656 O O . SER A 1 81 ? -7.281 2.332 4.457 1 93.56 81 SER A O 1
ATOM 658 N N . TYR A 1 82 ? -5.188 3.209 4.242 1 93.38 82 TYR A N 1
ATOM 659 C CA . TYR A 1 82 ? -5.727 4.512 3.873 1 93.38 82 TYR A CA 1
ATOM 660 C C . TYR A 1 82 ? -6.469 4.441 2.545 1 93.38 82 TYR A C 1
ATOM 662 O O . TYR A 1 82 ? -7.555 5.004 2.402 1 93.38 82 TYR A O 1
ATOM 670 N N . HIS A 1 83 ? -5.867 3.76 1.646 1 95.38 83 HIS A N 1
ATOM 671 C CA . HIS A 1 83 ? -6.512 3.561 0.354 1 95.38 83 HIS A CA 1
ATOM 672 C C . HIS A 1 83 ? -7.879 2.904 0.515 1 95.38 83 HIS A C 1
ATOM 674 O O . HIS A 1 83 ? -8.859 3.342 -0.094 1 95.38 83 HIS A O 1
ATOM 680 N N . ARG A 1 84 ? -7.906 1.879 1.237 1 92.94 84 ARG A N 1
ATOM 681 C CA . ARG A 1 84 ? -9.164 1.17 1.456 1 92.94 84 ARG A CA 1
ATOM 682 C C . ARG A 1 84 ? -10.219 2.1 2.041 1 92.94 84 ARG A C 1
ATOM 684 O O . ARG A 1 84 ? -11.352 2.152 1.55 1 92.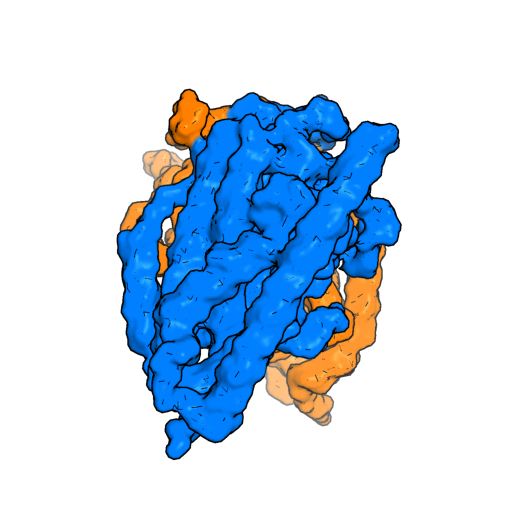94 84 ARG A O 1
ATOM 691 N N . GLU A 1 85 ? -9.859 2.82 3.064 1 89.5 85 GLU A N 1
ATOM 692 C CA . GLU A 1 85 ? -10.805 3.703 3.742 1 89.5 85 GLU A CA 1
ATOM 693 C C . GLU A 1 85 ? -11.32 4.785 2.799 1 89.5 85 GLU A C 1
ATOM 695 O O . GLU A 1 85 ? -12.523 5.066 2.766 1 89.5 85 GLU A O 1
ATOM 700 N N . ILE A 1 86 ? -10.453 5.352 2.057 1 92.38 86 ILE A N 1
ATOM 701 C CA . ILE A 1 86 ? -10.836 6.426 1.146 1 92.38 86 ILE A CA 1
ATOM 702 C C . ILE A 1 86 ? -11.688 5.859 0.013 1 92.38 86 ILE A C 1
ATOM 704 O O . ILE A 1 86 ? -12.711 6.449 -0.356 1 92.38 86 ILE A O 1
ATOM 708 N N . ALA A 1 87 ? -11.32 4.723 -0.471 1 91.62 87 ALA A N 1
ATOM 709 C CA . ALA A 1 87 ? -12.07 4.078 -1.548 1 91.62 87 ALA A CA 1
ATOM 710 C C . ALA A 1 87 ? -13.484 3.715 -1.095 1 91.62 87 ALA A C 1
ATOM 712 O O . ALA A 1 87 ? -14.438 3.832 -1.865 1 91.62 87 ALA A O 1
ATOM 713 N N . MET A 1 88 ? -13.602 3.309 0.093 1 88.38 88 MET A N 1
ATOM 714 C CA . MET A 1 88 ? -14.906 2.904 0.618 1 88.38 88 MET A CA 1
ATOM 715 C C . MET A 1 88 ? -15.82 4.109 0.784 1 88.38 88 MET A C 1
ATOM 717 O O . MET A 1 88 ? -17.031 3.998 0.608 1 88.38 88 MET A O 1
ATOM 721 N N . ASN A 1 89 ? -15.234 5.223 1.037 1 89.12 89 ASN A N 1
ATOM 722 C CA . ASN A 1 89 ? -16.031 6.414 1.284 1 89.12 89 ASN A CA 1
ATOM 723 C C . ASN A 1 89 ? -16.297 7.191 -0.004 1 89.12 89 ASN A C 1
ATOM 725 O O . ASN A 1 89 ? -17.359 7.793 -0.162 1 89.12 89 ASN A O 1
ATOM 729 N N . MET A 1 90 ? -15.375 7.16 -0.897 1 93.31 90 MET A N 1
ATOM 730 C CA . MET A 1 90 ? -15.461 8.039 -2.064 1 93.31 90 MET A CA 1
ATOM 731 C C . MET A 1 90 ? -15.875 7.25 -3.303 1 93.31 90 MET A C 1
ATOM 733 O O . MET A 1 90 ? -16.266 7.836 -4.312 1 93.31 90 MET A O 1
ATOM 737 N N . GLY A 1 91 ? -15.828 5.941 -3.164 1 89.25 91 GLY A N 1
ATOM 738 C CA . GLY A 1 91 ? -16.156 5.109 -4.309 1 89.25 91 GLY A CA 1
ATOM 739 C C . GLY A 1 91 ? -15.023 4.988 -5.309 1 89.25 91 GLY A C 1
ATOM 740 O O . GLY A 1 91 ? -14.023 5.695 -5.199 1 89.25 91 GLY A O 1
ATOM 741 N N . MET A 1 92 ? -15.227 4.129 -6.316 1 90.75 92 MET A N 1
ATOM 742 C CA . MET A 1 92 ? -14.18 3.855 -7.293 1 90.75 92 MET A CA 1
ATOM 743 C C . MET A 1 92 ? -14.648 4.18 -8.703 1 90.75 92 MET A C 1
ATOM 745 O O . MET A 1 92 ? -13.969 3.861 -9.68 1 90.75 92 MET A O 1
ATOM 749 N N . ASP A 1 93 ? -15.758 4.84 -8.781 1 89.19 93 ASP A N 1
ATOM 750 C CA . ASP A 1 93 ? -16.344 5.125 -10.094 1 89.19 93 ASP A CA 1
ATOM 751 C C . ASP A 1 93 ? -15.938 6.516 -10.578 1 89.19 93 ASP A C 1
ATOM 753 O O . ASP A 1 93 ? -15.797 7.441 -9.781 1 89.19 93 ASP A O 1
ATOM 757 N N . GLY A 1 94 ? -15.742 6.602 -11.859 1 92.31 94 GLY A N 1
ATOM 758 C CA . GLY A 1 94 ? -15.57 7.895 -12.508 1 92.31 94 GLY A CA 1
ATOM 759 C C . GLY A 1 94 ? -14.398 8.68 -11.953 1 92.31 94 GLY A C 1
ATOM 760 O O . GLY A 1 94 ? -13.32 8.125 -11.711 1 92.31 94 GLY A O 1
ATOM 761 N N . ALA A 1 95 ? -14.656 9.93 -11.766 1 96.62 95 ALA A N 1
ATOM 762 C CA . ALA A 1 95 ? -13.594 10.844 -11.352 1 96.62 95 ALA A CA 1
ATOM 763 C C . ALA A 1 95 ? -13.133 10.531 -9.93 1 96.62 95 ALA A C 1
ATOM 765 O O . ALA A 1 95 ? -11.953 10.688 -9.609 1 96.62 95 ALA A O 1
ATOM 766 N N . TRP A 1 96 ? -14.109 10.117 -9.102 1 97.06 96 TRP A N 1
ATOM 767 C CA . TRP A 1 96 ? -13.758 9.75 -7.73 1 97.06 96 TRP A CA 1
ATOM 768 C C . TRP A 1 96 ? -12.734 8.625 -7.711 1 97.06 96 TRP A C 1
ATOM 770 O O . TRP A 1 96 ? -11.703 8.727 -7.039 1 97.06 96 TRP A O 1
ATOM 780 N N . GLY A 1 97 ? -13.023 7.57 -8.492 1 94.38 97 GLY A N 1
ATOM 781 C CA . GLY A 1 97 ? -12.109 6.441 -8.555 1 94.38 97 GLY A CA 1
ATOM 782 C C . GLY A 1 97 ? -10.758 6.797 -9.141 1 94.38 97 GLY A C 1
ATOM 783 O O . GLY A 1 97 ? -9.727 6.324 -8.664 1 94.38 97 GLY A O 1
ATOM 784 N N . GLN A 1 98 ? -10.766 7.621 -10.133 1 94.56 98 GLN A N 1
ATOM 785 C CA . GLN A 1 98 ? -9.516 8.086 -10.727 1 94.56 98 GLN A CA 1
ATOM 786 C C . GLN A 1 98 ? -8.672 8.852 -9.703 1 94.56 98 GLN A C 1
ATOM 788 O O . GLN A 1 98 ? -7.457 8.672 -9.633 1 94.56 98 GLN A O 1
ATOM 793 N N . TRP A 1 99 ? -9.336 9.648 -8.914 1 97.5 99 TRP A N 1
ATOM 794 C CA . TRP A 1 99 ? -8.633 10.406 -7.883 1 97.5 99 TRP A CA 1
ATOM 795 C C . TRP A 1 99 ? -8.031 9.477 -6.836 1 97.5 99 TRP A C 1
ATOM 797 O O . TRP A 1 99 ? -6.863 9.617 -6.469 1 97.5 99 TRP A O 1
ATOM 807 N N . VAL A 1 100 ? -8.867 8.539 -6.387 1 96.25 100 VAL A N 1
ATOM 808 C CA . VAL A 1 100 ? -8.422 7.625 -5.344 1 96.25 100 VAL A CA 1
ATOM 809 C C . VAL A 1 100 ? -7.16 6.895 -5.805 1 96.25 100 VAL A C 1
ATOM 811 O O . VAL A 1 100 ? -6.18 6.809 -5.062 1 96.25 100 VAL A O 1
ATOM 814 N N . ASN A 1 101 ? -7.094 6.445 -7.012 1 95.12 101 ASN A N 1
ATOM 815 C CA . ASN A 1 101 ? -5.945 5.715 -7.535 1 95.12 101 ASN A CA 1
ATOM 816 C C . ASN A 1 101 ? -4.75 6.637 -7.758 1 95.12 101 ASN A C 1
ATOM 818 O O . ASN A 1 101 ? -3.609 6.266 -7.469 1 95.12 101 ASN A O 1
ATOM 822 N N . ARG A 1 102 ? -5.008 7.812 -8.266 1 96.75 102 ARG A N 1
ATOM 823 C CA . ARG A 1 102 ? -3.928 8.773 -8.477 1 96.75 102 ARG A CA 1
ATOM 824 C C . ARG A 1 102 ? -3.287 9.18 -7.156 1 96.75 102 ARG A C 1
ATOM 826 O O . ARG A 1 102 ? -2.062 9.188 -7.031 1 96.75 102 ARG A O 1
ATOM 833 N N . TRP A 1 103 ? -4.172 9.531 -6.211 1 98.12 103 TRP A N 1
ATOM 834 C CA . TRP A 1 103 ? -3.695 9.859 -4.871 1 98.12 103 TRP A CA 1
ATOM 835 C C . TRP A 1 103 ? -2.836 8.734 -4.309 1 98.12 103 TRP A C 1
ATOM 837 O O . TRP A 1 103 ? -1.743 8.977 -3.793 1 98.12 103 TRP A O 1
ATOM 847 N N . THR A 1 104 ? -3.277 7.508 -4.473 1 97.56 104 THR A N 1
ATOM 848 C CA . THR A 1 104 ? -2.572 6.34 -3.957 1 97.56 104 THR A CA 1
ATOM 849 C C . THR A 1 104 ? -1.2 6.207 -4.609 1 97.56 104 THR A C 1
ATOM 851 O O . THR A 1 104 ? -0.204 5.953 -3.928 1 97.56 104 THR A O 1
ATOM 854 N N . ALA A 1 105 ? -1.162 6.395 -5.891 1 96.81 105 ALA A N 1
ATOM 855 C CA . ALA A 1 105 ? 0.091 6.273 -6.633 1 96.81 105 ALA A CA 1
ATOM 856 C C . ALA A 1 105 ? 1.107 7.312 -6.164 1 96.81 105 ALA A C 1
ATOM 858 O O . ALA A 1 105 ? 2.291 7.004 -6.008 1 96.81 105 ALA A O 1
ATOM 859 N N . GLU A 1 106 ? 0.659 8.484 -5.902 1 97.69 106 GLU A N 1
ATOM 860 C CA . GLU A 1 106 ? 1.542 9.57 -5.477 1 97.69 106 GLU A CA 1
ATOM 861 C C . GLU A 1 106 ? 1.982 9.383 -4.027 1 97.69 106 GLU A C 1
ATOM 863 O O . GLU A 1 106 ? 3.146 9.609 -3.691 1 97.69 106 GLU A O 1
ATOM 868 N N . GLU A 1 107 ? 1.023 8.898 -3.201 1 97.69 107 GLU A N 1
ATOM 869 C CA . GLU A 1 107 ? 1.335 8.672 -1.793 1 97.69 107 GLU A CA 1
ATOM 870 C C . GLU A 1 107 ? 2.363 7.555 -1.63 1 97.69 107 GLU A C 1
ATOM 872 O O . GLU A 1 107 ? 3.189 7.594 -0.717 1 97.69 107 GLU A O 1
ATOM 877 N N . ASN A 1 108 ? 2.279 6.582 -2.463 1 97.44 108 ASN A N 1
ATOM 878 C CA . ASN A 1 108 ? 3.178 5.434 -2.396 1 97.44 108 ASN A CA 1
ATOM 879 C C . ASN A 1 108 ? 4.641 5.863 -2.482 1 97.44 108 ASN A C 1
ATOM 881 O O . ASN A 1 108 ? 5.5 5.285 -1.813 1 97.44 108 ASN A O 1
ATOM 885 N N . ARG A 1 109 ? 4.945 6.879 -3.232 1 96.81 109 ARG A N 1
ATOM 886 C CA . ARG A 1 109 ? 6.328 7.297 -3.447 1 96.81 109 ARG A CA 1
ATOM 887 C C . ARG A 1 109 ? 6.922 7.895 -2.176 1 96.81 109 ARG A C 1
ATOM 889 O O . ARG A 1 109 ? 8.141 7.898 -1.998 1 96.81 109 ARG A O 1
ATOM 896 N N . HIS A 1 110 ? 6.059 8.422 -1.267 1 98.5 110 HIS A N 1
ATOM 897 C CA . HIS A 1 110 ? 6.539 9.047 -0.043 1 98.5 110 HIS A CA 1
ATOM 898 C C . HIS A 1 110 ? 7.238 8.039 0.861 1 98.5 110 HIS A C 1
ATOM 900 O O . HIS A 1 110 ? 8.352 8.281 1.332 1 98.5 110 HIS A O 1
ATOM 906 N N . GLY A 1 111 ? 6.555 6.883 1.017 1 97.88 111 GLY A N 1
ATOM 907 C CA . GLY A 1 111 ? 7.164 5.84 1.823 1 97.88 111 GLY A CA 1
ATOM 908 C C . GLY A 1 111 ? 8.445 5.289 1.218 1 97.88 111 GLY A C 1
ATOM 909 O O . GLY A 1 111 ? 9.398 4.996 1.937 1 97.88 111 GLY A O 1
ATOM 910 N N . ILE A 1 112 ? 8.469 5.168 -0.098 1 98.31 112 ILE A N 1
ATOM 911 C CA . ILE A 1 112 ? 9.648 4.68 -0.81 1 98.31 112 ILE A CA 1
ATOM 912 C C . ILE A 1 112 ? 10.836 5.605 -0.55 1 98.31 112 ILE A C 1
ATOM 914 O O . ILE A 1 112 ? 11.906 5.152 -0.143 1 98.31 112 ILE A O 1
ATOM 918 N N . ALA A 1 113 ? 10.625 6.898 -0.705 1 98.44 113 ALA A N 1
ATOM 919 C CA . ALA A 1 113 ? 11.695 7.887 -0.596 1 98.44 113 ALA A CA 1
ATOM 920 C C . ALA A 1 113 ? 12.211 7.98 0.837 1 98.44 113 ALA A C 1
ATOM 922 O O . ALA A 1 113 ? 13.422 7.988 1.067 1 98.44 113 ALA A O 1
ATOM 923 N N . LEU A 1 114 ? 11.273 8.023 1.776 1 98.75 114 LEU A N 1
ATOM 924 C CA . LEU A 1 114 ? 11.648 8.156 3.178 1 98.75 114 LEU A CA 1
ATOM 925 C C . LEU A 1 114 ? 12.461 6.949 3.641 1 98.75 114 LEU A C 1
ATOM 927 O O . LEU A 1 114 ? 13.5 7.105 4.289 1 98.75 114 LEU A O 1
ATOM 931 N N . ARG A 1 115 ? 12 5.797 3.287 1 98.75 115 ARG A N 1
ATOM 932 C CA . ARG A 1 115 ? 12.672 4.578 3.727 1 98.75 115 ARG A CA 1
ATOM 933 C C . ARG A 1 115 ? 14.07 4.477 3.121 1 98.75 115 ARG A C 1
ATOM 935 O O . ARG A 1 115 ? 15.031 4.164 3.822 1 98.75 115 ARG A O 1
ATOM 942 N N . ASP A 1 116 ? 14.172 4.73 1.819 1 98.69 116 ASP A N 1
ATOM 943 C CA . ASP A 1 116 ? 15.469 4.656 1.157 1 98.69 116 ASP A CA 1
ATOM 944 C C . ASP A 1 116 ? 16.469 5.625 1.788 1 98.69 116 ASP A C 1
ATOM 946 O O . ASP A 1 116 ? 17.609 5.266 2.043 1 98.69 116 ASP A O 1
ATOM 950 N N . TYR A 1 117 ? 16.047 6.848 2.088 1 98.81 117 TYR A N 1
ATOM 951 C CA . TYR A 1 117 ? 16.938 7.832 2.703 1 98.81 117 TYR A CA 1
ATOM 952 C C . TYR A 1 117 ? 17.438 7.344 4.055 1 98.81 117 TYR A C 1
ATOM 954 O O . TYR A 1 117 ? 18.641 7.383 4.328 1 98.81 117 TYR A O 1
ATOM 962 N N . LEU A 1 118 ? 16.484 6.852 4.848 1 98.81 118 LEU A N 1
ATOM 963 C CA . LEU A 1 118 ? 16.828 6.465 6.215 1 98.81 118 LEU A CA 1
ATOM 964 C C . LEU A 1 118 ? 17.766 5.266 6.223 1 98.81 118 LEU A C 1
ATOM 966 O O . LEU A 1 118 ? 18.688 5.203 7.035 1 98.81 118 LEU A O 1
ATOM 970 N N . VAL A 1 119 ? 17.609 4.328 5.297 1 98.38 119 VAL A N 1
ATOM 971 C CA . VAL A 1 119 ? 18.391 3.102 5.273 1 98.38 119 VAL A CA 1
ATOM 972 C C . VAL A 1 119 ? 19.766 3.381 4.668 1 98.38 119 VAL A C 1
ATOM 974 O O . VAL A 1 119 ? 20.797 2.969 5.215 1 98.38 119 VAL A O 1
ATOM 977 N N . VAL A 1 120 ? 19.797 4.141 3.574 1 98.5 120 VAL A N 1
ATOM 978 C CA . VAL A 1 120 ? 21.047 4.41 2.863 1 98.5 120 VAL A CA 1
ATOM 979 C C . VAL A 1 120 ? 21.969 5.258 3.736 1 98.5 120 VAL A C 1
ATOM 981 O O . VAL A 1 120 ? 23.172 5 3.812 1 98.5 120 VAL A O 1
ATOM 984 N N . THR A 1 121 ? 21.406 6.203 4.465 1 98.44 121 THR A N 1
ATOM 985 C CA . THR A 1 121 ? 22.203 7.121 5.266 1 98.44 121 THR A CA 1
ATOM 986 C C . THR A 1 121 ? 22.453 6.547 6.66 1 98.44 121 THR A C 1
ATOM 988 O O . THR A 1 121 ? 23.156 7.152 7.469 1 98.44 121 THR A O 1
ATOM 991 N N . ARG A 1 122 ? 21.812 5.406 6.961 1 98.19 122 ARG A N 1
ATOM 992 C CA . ARG A 1 122 ? 21.922 4.766 8.273 1 98.19 122 ARG A CA 1
ATOM 993 C C . ARG A 1 122 ? 21.5 5.723 9.383 1 98.19 122 ARG A C 1
ATOM 995 O O . ARG A 1 122 ? 22.188 5.824 10.406 1 98.19 122 ARG A O 1
ATOM 1002 N N . SER A 1 123 ? 20.422 6.387 9.125 1 98.38 123 SER A N 1
ATOM 1003 C CA . SER A 1 123 ? 19.953 7.422 10.039 1 98.38 123 SER A CA 1
ATOM 1004 C C . SER A 1 123 ? 19.219 6.812 11.234 1 98.38 123 SER A C 1
ATOM 1006 O O . SER A 1 123 ? 19.094 7.445 12.289 1 98.38 123 SER A O 1
ATOM 1008 N N . VAL A 1 124 ? 18.719 5.629 11.039 1 98.19 124 VAL A N 1
ATOM 1009 C CA . VAL A 1 124 ? 18.016 4.918 12.102 1 98.19 124 VAL A CA 1
ATOM 1010 C C . VAL A 1 124 ? 18.312 3.424 12.016 1 98.19 124 VAL A C 1
ATOM 1012 O O . VAL A 1 124 ? 18.859 2.953 11.016 1 98.19 124 VAL A O 1
ATOM 1015 N N . ASP A 1 125 ? 18.016 2.686 13.094 1 97.81 125 ASP A N 1
ATOM 1016 C CA . ASP A 1 125 ? 18.156 1.232 13.094 1 97.81 125 ASP A CA 1
ATOM 1017 C C . ASP A 1 125 ? 17.172 0.59 12.117 1 97.81 125 ASP A C 1
ATOM 1019 O O . ASP A 1 125 ? 15.961 0.591 12.367 1 97.81 125 ASP A O 1
ATOM 1023 N N . PRO A 1 126 ? 17.688 -0.011 11.062 1 97.38 126 PRO A N 1
ATOM 1024 C CA . PRO A 1 126 ? 16.766 -0.545 10.062 1 97.38 126 PRO A CA 1
ATOM 1025 C C . PRO A 1 126 ? 15.992 -1.76 10.562 1 97.38 126 PRO A C 1
ATOM 1027 O O . PRO A 1 126 ? 14.914 -2.064 10.055 1 97.38 126 PRO A O 1
ATOM 1030 N N . VAL A 1 127 ? 16.531 -2.477 11.516 1 96.62 127 VAL A N 1
ATOM 1031 C CA . VAL A 1 127 ? 15.828 -3.625 12.086 1 96.62 127 VAL A CA 1
ATOM 1032 C C . VAL A 1 127 ? 14.625 -3.146 12.891 1 96.62 127 VAL A C 1
ATOM 1034 O O . VAL A 1 127 ? 13.508 -3.639 12.695 1 96.62 127 VAL A O 1
ATOM 1037 N N . GLU A 1 128 ? 14.828 -2.143 13.773 1 96.44 128 GLU A N 1
ATOM 1038 C CA . GLU A 1 128 ? 13.734 -1.583 14.555 1 96.44 128 GLU A CA 1
ATOM 1039 C C . GLU A 1 128 ? 12.695 -0.924 13.656 1 96.44 128 GLU A C 1
ATOM 1041 O O . GLU A 1 128 ? 11.492 -0.975 13.938 1 96.44 128 GLU A O 1
ATOM 1046 N N . LEU A 1 129 ? 13.219 -0.329 12.641 1 96.88 129 LEU A N 1
ATOM 1047 C CA . LEU A 1 129 ? 12.32 0.305 11.688 1 96.88 129 LEU A CA 1
ATOM 1048 C C . LEU A 1 129 ? 11.391 -0.723 11.055 1 96.88 129 LEU A C 1
ATOM 1050 O O . LEU A 1 129 ? 10.188 -0.477 10.914 1 96.88 129 LEU A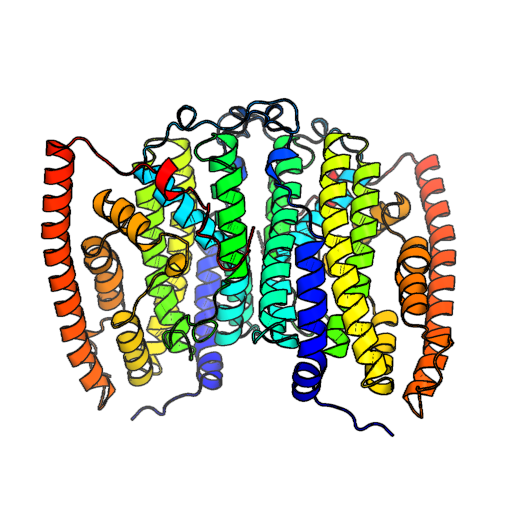 O 1
ATOM 1054 N N . GLU A 1 130 ? 11.906 -1.865 10.648 1 96.25 130 GLU A N 1
ATOM 1055 C CA . GLU A 1 130 ? 11.102 -2.916 10.039 1 96.25 130 GLU A CA 1
ATOM 1056 C C . GLU A 1 130 ? 10.109 -3.498 11.039 1 96.25 130 GLU A C 1
ATOM 1058 O O . GLU A 1 130 ? 8.953 -3.773 10.688 1 96.25 130 GLU A O 1
ATOM 1063 N N . LYS A 1 131 ? 10.516 -3.688 12.234 1 95.62 131 LYS A N 1
ATOM 1064 C CA . LYS A 1 131 ? 9.609 -4.168 13.273 1 95.62 131 LYS A CA 1
ATOM 1065 C C . LYS A 1 131 ? 8.445 -3.199 13.477 1 95.62 131 LYS A C 1
ATOM 1067 O O . LYS A 1 131 ? 7.293 -3.623 13.609 1 95.62 131 LYS A O 1
ATOM 1072 N N . LEU A 1 132 ? 8.773 -1.954 13.484 1 95 132 LEU A N 1
ATOM 1073 C CA . LEU A 1 132 ? 7.742 -0.932 13.641 1 95 132 LEU A CA 1
ATOM 1074 C C . LEU A 1 132 ? 6.781 -0.94 12.461 1 95 132 LEU A C 1
ATOM 1076 O O . LEU A 1 132 ? 5.566 -0.816 12.633 1 95 132 LEU A O 1
ATOM 1080 N N . ARG A 1 133 ? 7.352 -1.023 11.25 1 95.62 133 ARG A N 1
ATOM 1081 C CA . ARG A 1 133 ? 6.512 -1.097 10.055 1 95.62 133 ARG A CA 1
ATOM 1082 C C . ARG A 1 133 ? 5.527 -2.258 10.148 1 95.62 133 ARG A C 1
ATOM 1084 O O . ARG A 1 133 ? 4.328 -2.084 9.914 1 95.62 133 ARG A O 1
ATOM 1091 N N . LEU A 1 134 ? 6.027 -3.428 10.508 1 94.88 134 LEU A N 1
ATOM 1092 C CA . LEU A 1 134 ? 5.172 -4.605 10.633 1 94.88 134 LEU A CA 1
ATOM 1093 C C . LEU A 1 134 ? 4.059 -4.359 11.648 1 94.88 134 LEU A C 1
ATOM 1095 O O . LEU A 1 134 ? 2.896 -4.688 11.383 1 94.88 134 LEU A O 1
ATOM 1099 N N . GLU A 1 135 ? 4.406 -3.754 12.711 1 93.62 135 GLU A N 1
ATOM 1100 C CA . GLU A 1 135 ? 3.432 -3.479 13.766 1 93.62 135 GLU A CA 1
ATOM 1101 C C . GLU A 1 135 ? 2.336 -2.539 13.266 1 93.62 135 GLU A C 1
ATOM 1103 O O . GLU A 1 135 ? 1.148 -2.807 13.453 1 93.62 135 GLU A O 1
ATOM 1108 N N . VAL A 1 136 ? 2.744 -1.517 12.664 1 92.5 136 VAL A N 1
ATOM 1109 C CA . VAL A 1 136 ? 1.819 -0.458 12.266 1 92.5 136 VAL A CA 1
ATOM 1110 C C . VAL A 1 136 ? 0.902 -0.959 11.156 1 92.5 136 VAL A C 1
ATOM 1112 O O . VAL A 1 136 ? -0.314 -0.759 11.203 1 92.5 136 VAL A O 1
ATOM 1115 N N . VAL A 1 137 ? 1.449 -1.631 10.18 1 93.25 137 VAL A N 1
ATOM 1116 C CA . VAL A 1 137 ? 0.647 -2.135 9.07 1 93.25 137 VAL A CA 1
ATOM 1117 C C . VAL A 1 137 ? -0.265 -3.258 9.562 1 93.25 137 VAL A C 1
ATOM 1119 O O . VAL A 1 137 ? -1.399 -3.389 9.094 1 93.25 137 VAL A O 1
ATOM 1122 N N . ASN A 1 138 ? 0.217 -4.012 10.5 1 91.62 138 ASN A N 1
ATOM 1123 C CA . ASN A 1 138 ? -0.613 -5.055 11.094 1 91.62 138 ASN A CA 1
ATOM 1124 C C . ASN A 1 138 ? -1.793 -4.469 11.859 1 91.62 138 ASN A C 1
ATOM 1126 O O . ASN A 1 138 ? -2.859 -5.078 11.938 1 91.62 138 ASN A O 1
ATOM 1130 N N . ARG A 1 139 ? -1.562 -3.408 12.438 1 88.12 139 ARG A N 1
ATOM 1131 C CA . ARG A 1 139 ? -2.646 -2.736 13.148 1 88.12 139 ARG A CA 1
ATOM 1132 C C . ARG A 1 139 ? -3.68 -2.188 12.172 1 88.12 139 ARG A C 1
ATOM 1134 O O . ARG A 1 139 ? -4.879 -2.182 12.461 1 88.12 139 ARG A O 1
ATOM 1141 N N . GLY A 1 140 ? -3.121 -1.716 11.055 1 85.38 140 GLY A N 1
ATOM 1142 C CA . GLY A 1 140 ? -4 -1.169 10.039 1 85.38 140 GLY A CA 1
ATOM 1143 C C . GLY A 1 140 ? -4.57 0.189 10.406 1 85.38 140 GLY A C 1
ATOM 1144 O O . GLY A 1 140 ? -3.965 0.93 11.188 1 85.38 140 GLY A O 1
ATOM 1145 N N . PHE A 1 141 ? -5.566 0.591 9.68 1 78.88 141 PHE A N 1
ATOM 1146 C CA . PHE A 1 141 ? -6.324 1.816 9.906 1 78.88 141 PHE A CA 1
ATOM 1147 C C . PHE A 1 141 ? -7.793 1.614 9.562 1 78.88 141 PHE A C 1
ATOM 1149 O O . PHE A 1 141 ? -8.148 1.438 8.398 1 78.88 141 PHE A O 1
ATOM 1156 N N . SER A 1 142 ? -8.492 1.322 10.516 1 63.38 142 SER A N 1
ATOM 1157 C CA . SER A 1 142 ? -9.938 1.19 10.375 1 63.38 142 SER A CA 1
ATOM 1158 C C . SER A 1 142 ? -10.672 1.97 11.461 1 63.38 142 SER A C 1
ATOM 1160 O O . SER A 1 142 ? -10.82 1.487 12.586 1 63.38 142 SER A O 1
ATOM 1162 N N . PRO A 1 143 ? -11.016 3.168 11.078 1 56 143 PRO A N 1
ATOM 1163 C CA . PRO A 1 143 ? -11.781 3.877 12.102 1 56 143 PRO A CA 1
ATOM 1164 C C . PRO A 1 143 ? -12.992 3.082 12.594 1 56 143 PRO A C 1
ATOM 1166 O O . PRO A 1 143 ? -13.68 2.445 11.789 1 56 143 PRO A O 1
ATOM 1169 N N . GLY A 1 144 ? -13.141 2.918 13.922 1 48.75 144 GLY A N 1
ATOM 1170 C CA . GLY A 1 144 ? -14.211 2.143 14.531 1 48.75 144 GLY A CA 1
ATOM 1171 C C . GLY A 1 144 ? -13.812 0.706 14.812 1 48.75 144 GLY A C 1
ATOM 1172 O O . GLY A 1 144 ? -14.5 0.003 15.555 1 48.75 144 GLY A O 1
ATOM 1173 N N . GLN A 1 145 ? -12.898 0.326 13.867 1 51.03 145 GLN A N 1
ATOM 1174 C CA . GLN A 1 145 ? -12.43 -1.032 14.125 1 51.03 145 GLN A CA 1
ATOM 1175 C C . GLN A 1 145 ? -11.164 -1.026 14.984 1 51.03 145 GLN A C 1
ATOM 1177 O O . GLN A 1 145 ? -10.461 -0.016 15.055 1 51.03 145 GLN A O 1
ATOM 1182 N N . ASN A 1 146 ? -10.938 -2.207 15.664 1 47.88 146 ASN A N 1
ATOM 1183 C CA . ASN A 1 146 ? -9.719 -2.529 16.391 1 47.88 146 ASN A CA 1
ATOM 1184 C C . ASN A 1 146 ? -9.391 -1.467 17.438 1 47.88 146 ASN A C 1
ATOM 1186 O O . ASN A 1 146 ? -8.234 -1.085 17.609 1 47.88 146 ASN A O 1
ATOM 1190 N N . HIS A 1 147 ? -10.562 -0.987 18.094 1 48.41 147 HIS A N 1
ATOM 1191 C CA . HIS A 1 147 ? -10.414 -0.068 19.219 1 48.41 147 HIS A CA 1
ATOM 1192 C C . HIS A 1 147 ? -9.969 1.311 18.75 1 48.41 147 HIS A C 1
ATOM 1194 O O . HIS A 1 147 ? -9.289 2.033 19.484 1 48.41 147 HIS A O 1
ATOM 1200 N N . GLN A 1 148 ? -10.023 1.351 17.391 1 52.19 148 GLN A N 1
ATOM 1201 C CA . GLN A 1 148 ? -9.5 2.625 16.906 1 52.19 148 GLN A CA 1
ATOM 1202 C C . GLN A 1 148 ? -10.484 3.76 17.172 1 52.19 148 GLN A C 1
ATOM 1204 O O . GLN A 1 148 ? -10.203 4.918 16.859 1 52.19 148 GLN A O 1
ATOM 1209 N N . GLY A 1 149 ? -11.461 3.406 18.25 1 54 149 GLY A N 1
ATOM 1210 C CA . GLY A 1 149 ? -12.375 4.457 18.672 1 54 149 GLY A CA 1
ATOM 1211 C C . GLY A 1 149 ? -13.406 4.809 17.609 1 54 149 GLY A C 1
ATOM 1212 O O . GLY A 1 149 ? -13.5 4.141 16.578 1 54 149 GLY A O 1
ATOM 1213 N N . HIS A 1 150 ? -14.539 5.312 17.953 1 52.47 150 HIS A N 1
ATOM 1214 C CA . HIS A 1 150 ? -15.656 5.734 17.109 1 52.47 150 HIS A CA 1
ATOM 1215 C C . HIS A 1 150 ? -15.188 6.711 16.031 1 52.47 150 HIS A C 1
ATOM 1217 O O . HIS A 1 150 ? -15.719 7.82 15.93 1 52.47 150 HIS A O 1
ATOM 1223 N N . TYR A 1 151 ? -14.18 6.516 15.562 1 51.75 151 TYR A N 1
ATOM 1224 C CA . TYR A 1 151 ? -13.656 7.664 14.828 1 51.75 151 TYR A CA 1
ATOM 1225 C C . TYR A 1 151 ? -14.508 7.957 13.594 1 51.75 151 TYR A C 1
ATOM 1227 O O . TYR A 1 151 ? -15.328 7.129 13.188 1 51.75 151 TYR A O 1
ATOM 1235 N N . PHE A 1 152 ? -14 8.789 12.57 1 54.5 152 PHE A N 1
ATOM 1236 C CA . PHE A 1 152 ? -14.25 10.102 11.977 1 54.5 152 PHE A CA 1
ATOM 1237 C C . PHE A 1 152 ? -15.023 9.969 10.672 1 54.5 152 PHE A C 1
ATOM 1239 O O . PHE A 1 152 ? -15.883 10.797 10.367 1 54.5 152 PHE A O 1
ATOM 1246 N N . ALA A 1 153 ? -14.641 8.789 9.852 1 66.44 153 ALA A N 1
ATOM 1247 C CA . ALA A 1 153 ? -15.164 9.07 8.516 1 66.44 153 ALA A CA 1
ATOM 1248 C C . ALA A 1 153 ? -16.266 8.07 8.141 1 66.44 153 ALA A C 1
ATOM 1250 O O . ALA A 1 153 ? -15.977 7.016 7.57 1 66.44 153 ALA A O 1
ATOM 1251 N N . GLU A 1 154 ? -17.516 8.453 8.633 1 79.5 154 GLU A N 1
ATOM 1252 C CA . GLU A 1 154 ? -18.641 7.57 8.328 1 79.5 154 GLU A CA 1
ATOM 1253 C C . GLU A 1 154 ? -19.359 8.023 7.062 1 79.5 154 GLU A C 1
ATOM 1255 O O . GLU A 1 154 ? -20.219 7.312 6.543 1 79.5 154 GLU A O 1
ATOM 1260 N N . SER A 1 155 ? -19.016 9.219 6.738 1 90.31 155 SER A N 1
ATOM 1261 C CA . SER A 1 155 ? -19.672 9.766 5.555 1 90.31 155 SER A CA 1
ATOM 1262 C C . SER A 1 155 ? -18.656 10.375 4.59 1 90.31 155 SER A C 1
ATOM 1264 O O . SER A 1 155 ? -17.484 10.547 4.938 1 90.31 155 SER A O 1
ATOM 1266 N N . LEU A 1 156 ? -19.172 10.641 3.438 1 94.62 156 LEU A N 1
ATOM 1267 C CA . LEU A 1 156 ? -18.328 11.281 2.438 1 94.62 156 LEU A CA 1
ATOM 1268 C C . LEU A 1 156 ? -17.797 12.625 2.941 1 94.62 156 LEU A C 1
ATOM 1270 O O . LEU A 1 156 ? -16.609 12.914 2.816 1 94.62 156 LEU A O 1
ATOM 1274 N N . THR A 1 157 ? -18.688 13.438 3.582 1 95.25 157 THR A N 1
ATOM 1275 C CA . THR A 1 157 ? -18.281 14.75 4.074 1 95.25 157 THR A CA 1
ATOM 1276 C C . THR A 1 157 ? -17.25 14.609 5.195 1 95.25 157 THR A C 1
ATOM 1278 O O . THR A 1 157 ? -16.281 15.375 5.258 1 95.25 157 THR A O 1
ATOM 1281 N N . ASP A 1 158 ? -17.438 13.555 6.027 1 93.38 158 ASP A N 1
ATOM 1282 C CA . ASP A 1 158 ? -16.453 13.305 7.062 1 93.38 158 ASP A CA 1
ATOM 1283 C C . ASP A 1 158 ? -15.07 13.055 6.449 1 93.38 158 ASP A C 1
ATOM 1285 O O . ASP A 1 158 ? -14.07 13.625 6.898 1 93.38 158 ASP A O 1
ATOM 1289 N N . SER A 1 159 ? -15.086 12.258 5.473 1 93.38 159 SER A N 1
ATOM 1290 C CA . SER A 1 159 ? -13.836 11.805 4.875 1 93.38 159 SER A CA 1
ATOM 1291 C C . SER A 1 159 ? -13.109 12.945 4.176 1 93.38 159 SER A C 1
ATOM 1293 O O . SER A 1 159 ? -11.93 13.195 4.441 1 93.38 159 SER A O 1
ATOM 1295 N N . VAL A 1 160 ? -13.805 13.688 3.33 1 96.19 160 VAL A N 1
ATOM 1296 C CA . VAL A 1 160 ? -13.141 14.711 2.529 1 96.19 160 VAL A CA 1
ATOM 1297 C C . VAL A 1 160 ? -12.688 15.859 3.432 1 96.19 160 VAL A C 1
ATOM 1299 O O . VAL A 1 160 ? -11.625 16.438 3.213 1 96.19 160 VAL A O 1
ATOM 1302 N N . LEU A 1 161 ? -13.461 16.188 4.453 1 96.19 161 LEU A N 1
ATOM 1303 C CA . LEU A 1 161 ? -13.07 17.25 5.359 1 96.19 161 LEU A CA 1
ATOM 1304 C C . LEU A 1 161 ? -11.891 16.844 6.23 1 96.19 161 LEU A C 1
ATOM 1306 O O . LEU A 1 161 ? -10.953 17.609 6.418 1 96.19 161 LEU A O 1
ATOM 1310 N N . TYR A 1 162 ? -11.953 15.672 6.695 1 94.06 162 TYR A N 1
ATOM 1311 C CA . TYR A 1 162 ? -10.852 15.18 7.516 1 94.06 162 TYR A CA 1
ATOM 1312 C C . TYR A 1 162 ? -9.539 15.203 6.738 1 94.06 162 TYR A C 1
ATOM 1314 O O . TYR A 1 162 ? -8.516 15.664 7.254 1 94.06 162 TYR A O 1
ATOM 1322 N N . VAL A 1 163 ? -9.586 14.68 5.527 1 95.12 163 VAL A N 1
ATOM 1323 C CA . VAL A 1 163 ? -8.367 14.562 4.734 1 95.12 163 VAL A CA 1
ATOM 1324 C C . VAL A 1 163 ? -7.84 15.945 4.375 1 95.12 163 VAL A C 1
ATOM 1326 O O . VAL A 1 163 ? -6.629 16.141 4.258 1 95.12 163 VAL A O 1
ATOM 1329 N N . SER A 1 164 ? -8.695 16.938 4.266 1 96.94 164 SER A N 1
ATOM 1330 C CA . SER A 1 164 ? -8.258 18.297 4.016 1 96.94 164 SER A CA 1
ATOM 1331 C C . SER A 1 164 ? -7.309 18.781 5.109 1 96.94 164 SER A C 1
ATOM 1333 O O . SER A 1 164 ? -6.238 19.328 4.816 1 96.94 164 SER A O 1
ATOM 1335 N N . PHE A 1 165 ? -7.723 18.531 6.348 1 96.5 165 PHE A N 1
ATOM 1336 C CA . PHE A 1 165 ? -6.898 18.953 7.477 1 96.5 165 PHE A CA 1
ATOM 1337 C C . PHE A 1 165 ? -5.645 18.094 7.578 1 96.5 165 PHE A C 1
ATOM 1339 O O . PHE A 1 165 ? -4.551 18.609 7.824 1 96.5 165 PHE A O 1
ATOM 1346 N N . GLN A 1 166 ? -5.824 16.844 7.402 1 95.06 166 GLN A N 1
ATOM 1347 C CA . GLN A 1 166 ? -4.715 15.906 7.527 1 95.06 166 GLN A CA 1
ATOM 1348 C C . GLN A 1 166 ? -3.629 16.203 6.496 1 95.06 166 GLN A C 1
ATOM 1350 O O . GLN A 1 166 ? -2.439 16.188 6.82 1 95.06 166 GLN A O 1
ATOM 1355 N N . GLU A 1 167 ? -3.996 16.484 5.215 1 97.44 167 GLU A N 1
ATOM 1356 C CA . GLU A 1 167 ? -3.027 16.766 4.16 1 97.44 167 GLU A CA 1
ATOM 1357 C C . GLU A 1 167 ? -2.264 18.062 4.449 1 97.44 167 GLU A C 1
ATOM 1359 O O . GLU A 1 167 ? -1.062 18.141 4.191 1 97.44 167 GLU A O 1
ATOM 1364 N N . LEU A 1 168 ? -2.959 19.031 4.965 1 98.25 168 LEU A N 1
ATOM 1365 C CA . LEU A 1 168 ? -2.266 20.266 5.309 1 98.25 168 LEU A CA 1
ATOM 1366 C C . LEU A 1 168 ? -1.326 20.047 6.492 1 98.25 168 LEU A C 1
ATOM 1368 O O . LEU A 1 168 ? -0.2 20.562 6.496 1 98.25 168 LEU A O 1
ATOM 1372 N N . ALA A 1 169 ? -1.795 19.297 7.445 1 96.94 169 ALA A N 1
ATOM 1373 C CA . ALA A 1 169 ? -0.955 18.984 8.594 1 96.94 169 ALA A CA 1
ATOM 1374 C C . ALA A 1 169 ? 0.325 18.266 8.164 1 96.94 169 ALA A C 1
ATOM 1376 O O . ALA A 1 169 ? 1.42 18.625 8.609 1 96.94 169 ALA A O 1
ATOM 1377 N N . THR A 1 170 ? 0.207 17.312 7.289 1 96.94 170 THR A N 1
ATOM 1378 C CA . THR A 1 170 ? 1.378 16.547 6.859 1 96.94 170 THR A CA 1
ATOM 1379 C C . THR A 1 170 ? 2.295 17.422 6 1 96.94 170 THR A C 1
ATOM 1381 O O . THR A 1 170 ? 3.52 17.281 6.066 1 96.94 170 THR A O 1
ATOM 1384 N N . ARG A 1 171 ? 1.665 18.266 5.18 1 98.12 171 ARG A N 1
ATOM 1385 C CA . ARG A 1 171 ? 2.473 19.203 4.406 1 98.12 171 ARG A CA 1
ATOM 1386 C C . ARG A 1 171 ? 3.42 19.984 5.309 1 98.12 171 ARG A C 1
ATOM 1388 O O . ARG A 1 171 ? 4.625 20.031 5.055 1 98.12 171 ARG A O 1
ATOM 1395 N N . ILE A 1 172 ? 2.896 20.5 6.359 1 98.12 172 ILE A N 1
ATOM 1396 C CA . ILE A 1 172 ? 3.65 21.344 7.281 1 98.12 172 ILE A CA 1
ATOM 1397 C C . ILE A 1 172 ? 4.664 20.484 8.047 1 98.12 172 ILE A C 1
ATOM 1399 O O . ILE A 1 172 ? 5.836 20.859 8.156 1 98.12 172 ILE A O 1
ATOM 1403 N N . SER A 1 173 ? 4.219 19.359 8.508 1 97.38 173 SER A N 1
ATOM 1404 C CA . SER A 1 173 ? 5.094 18.453 9.25 1 97.38 173 SER A CA 1
ATOM 1405 C C . SER A 1 173 ? 6.273 18 8.398 1 97.38 173 SER A C 1
ATOM 1407 O O . SER A 1 173 ? 7.414 17.984 8.867 1 97.38 173 SER A O 1
ATOM 1409 N N . HIS A 1 174 ? 6.012 17.641 7.18 1 98.38 174 HIS A N 1
ATOM 1410 C CA . HIS A 1 174 ? 7.066 17.188 6.277 1 98.38 174 HIS A CA 1
ATOM 1411 C C . HIS A 1 174 ? 8.078 18.281 6.016 1 98.38 174 HIS A C 1
ATOM 1413 O O . HIS A 1 174 ? 9.289 18.047 6.074 1 98.38 174 HIS A O 1
ATOM 1419 N N . ARG A 1 175 ? 7.574 19.484 5.746 1 98.44 175 ARG A N 1
ATOM 1420 C CA . ARG A 1 175 ? 8.477 20.594 5.477 1 98.44 175 ARG A CA 1
ATOM 1421 C C . ARG A 1 175 ? 9.344 20.906 6.691 1 98.44 175 ARG A C 1
ATOM 1423 O O . ARG A 1 175 ? 10.555 21.094 6.566 1 98.44 175 ARG A O 1
ATOM 1430 N N . ASN A 1 176 ? 8.734 20.891 7.84 1 98.69 176 ASN A N 1
ATOM 1431 C CA . ASN A 1 176 ? 9.469 21.172 9.07 1 98.69 176 ASN A CA 1
ATOM 1432 C C . ASN A 1 176 ? 10.461 20.047 9.398 1 98.69 176 ASN A C 1
ATOM 1434 O O . ASN A 1 176 ? 11.531 20.312 9.938 1 98.69 176 ASN A O 1
ATOM 1438 N N . THR A 1 177 ? 10.102 18.844 9.086 1 98.69 177 THR A N 1
ATOM 1439 C CA . THR A 1 177 ? 11.016 17.719 9.273 1 98.69 177 THR A CA 1
ATOM 1440 C C . THR A 1 177 ? 12.258 17.891 8.398 1 98.69 177 THR A C 1
ATOM 1442 O O . THR A 1 177 ? 13.383 17.656 8.859 1 98.69 177 THR A O 1
ATOM 1445 N N . GLY A 1 178 ? 12.008 18.281 7.148 1 98.69 178 GLY A N 1
ATOM 1446 C CA . GLY A 1 178 ? 13.148 18.531 6.277 1 98.69 178 GLY A CA 1
ATOM 1447 C C . GLY A 1 178 ? 14.125 19.547 6.852 1 98.69 178 GLY A C 1
ATOM 1448 O O . GLY A 1 178 ? 15.336 19.328 6.824 1 98.69 178 GLY A O 1
ATOM 1449 N N . LYS A 1 179 ? 13.609 20.578 7.445 1 98.38 179 LYS A N 1
ATOM 1450 C CA . LYS A 1 179 ? 14.445 21.609 8.055 1 98.38 179 LYS A CA 1
ATOM 1451 C C . LYS A 1 179 ? 15.156 21.078 9.289 1 98.38 179 LYS A C 1
ATOM 1453 O O . LYS A 1 179 ? 16.344 21.344 9.5 1 98.38 179 LYS A O 1
ATOM 1458 N N . ALA A 1 180 ? 14.469 20.297 10.055 1 98.25 180 ALA A N 1
ATOM 1459 C CA . ALA A 1 180 ? 15.023 19.734 11.289 1 98.25 180 ALA A CA 1
ATOM 1460 C C . ALA A 1 180 ? 16.188 18.797 10.992 1 98.25 180 ALA A C 1
ATOM 1462 O O . ALA A 1 180 ? 17.078 18.625 11.82 1 98.25 180 ALA A O 1
ATOM 1463 N N . CYS A 1 181 ? 16.219 18.203 9.836 1 98.31 181 CYS A N 1
ATOM 1464 C CA . CYS A 1 181 ? 17.266 17.25 9.477 1 98.31 181 CYS A CA 1
ATOM 1465 C C . CYS A 1 181 ? 18.594 17.953 9.312 1 98.31 181 CYS A C 1
ATOM 1467 O O . CYS A 1 181 ? 19.656 17.344 9.477 1 98.31 181 CYS A O 1
ATOM 1469 N N . ASN A 1 182 ? 18.547 19.219 8.977 1 98.19 182 ASN A N 1
ATOM 1470 C CA . ASN A 1 182 ? 19.781 19.969 8.703 1 98.19 182 ASN A CA 1
ATOM 1471 C C . ASN A 1 182 ? 20.688 19.219 7.73 1 98.19 182 ASN A C 1
ATOM 1473 O O . ASN A 1 182 ? 21.891 19.094 7.973 1 98.19 182 ASN A O 1
ATOM 1477 N N . ASP A 1 183 ? 20.203 18.578 6.797 1 98 183 ASP A N 1
ATOM 1478 C CA . ASP A 1 183 ? 20.797 17.844 5.688 1 98 183 ASP A CA 1
ATOM 1479 C C . ASP A 1 183 ? 20.188 18.266 4.355 1 98 183 ASP A C 1
ATOM 1481 O O . ASP A 1 183 ? 18.969 18.156 4.156 1 98 183 ASP A O 1
ATOM 1485 N N . PRO A 1 184 ? 21 18.781 3.48 1 97.5 184 PRO A N 1
ATOM 1486 C CA . PRO A 1 184 ? 20.453 19.328 2.24 1 97.5 184 PRO A CA 1
ATOM 1487 C C . PRO A 1 184 ? 19.672 18.297 1.423 1 97.5 184 PRO A C 1
ATOM 1489 O O . PRO A 1 184 ? 18.703 18.641 0.756 1 97.5 184 PRO A O 1
ATOM 1492 N N . VAL A 1 185 ? 20.125 17.062 1.43 1 97.75 185 VAL A N 1
ATOM 1493 C CA . VAL A 1 185 ? 19.422 16.031 0.673 1 97.75 185 VAL A CA 1
ATOM 1494 C C . VAL A 1 185 ? 18.062 15.766 1.295 1 97.75 185 VAL A C 1
ATOM 1496 O O . VAL A 1 185 ? 17.047 15.719 0.59 1 97.75 185 VAL A O 1
ATOM 1499 N N . ALA A 1 186 ? 18 15.633 2.602 1 98.5 186 ALA A N 1
ATOM 1500 C CA . ALA A 1 186 ? 16.734 15.422 3.303 1 98.5 186 ALA A CA 1
ATOM 1501 C C . ALA A 1 186 ? 15.789 16.609 3.1 1 98.5 186 ALA A C 1
ATOM 1503 O O . ALA A 1 186 ? 14.586 16.422 2.918 1 98.5 186 ALA A O 1
ATOM 1504 N N . ASP A 1 187 ? 16.359 17.766 3.16 1 98.38 187 ASP A N 1
ATOM 1505 C CA . ASP A 1 187 ? 15.555 18.969 2.98 1 98.38 187 ASP A CA 1
ATOM 1506 C C . ASP A 1 187 ? 14.891 18.984 1.604 1 98.38 187 ASP A C 1
ATOM 1508 O O . ASP A 1 187 ? 13.711 19.297 1.481 1 98.38 187 ASP A O 1
ATOM 1512 N N . GLN A 1 188 ? 15.617 18.656 0.561 1 98 188 GLN A N 1
ATOM 1513 C CA . GLN A 1 188 ? 15.086 18.609 -0.795 1 98 188 GLN A CA 1
ATOM 1514 C C . GLN A 1 188 ? 14.039 17.516 -0.934 1 98 188 GLN A C 1
ATOM 1516 O O . GLN A 1 188 ? 12.992 17.719 -1.554 1 98 188 GLN A O 1
ATOM 1521 N N . LEU A 1 189 ? 14.359 16.359 -0.4 1 98.31 189 LEU A N 1
ATOM 1522 C CA . LEU A 1 189 ? 13.445 15.227 -0.454 1 98.31 189 LEU A CA 1
ATOM 1523 C C . LEU A 1 189 ? 12.109 15.57 0.192 1 98.31 189 LEU A C 1
ATOM 1525 O O . LEU A 1 189 ? 11.055 15.352 -0.405 1 98.31 189 LEU A O 1
ATOM 1529 N N . MET A 1 190 ? 12.18 16.109 1.363 1 98.75 190 MET A N 1
ATOM 1530 C CA . MET A 1 190 ? 10.961 16.422 2.113 1 98.75 190 MET A CA 1
ATOM 1531 C C . MET A 1 190 ? 10.188 17.547 1.453 1 98.75 190 MET A C 1
ATOM 1533 O O . MET A 1 190 ? 8.961 17.609 1.546 1 98.75 190 MET A O 1
ATOM 1537 N N . ALA A 1 191 ? 10.906 18.438 0.77 1 98.56 191 ALA A N 1
ATOM 1538 C CA . ALA A 1 191 ? 10.234 19.484 0.003 1 98.56 191 ALA A CA 1
ATOM 1539 C C . ALA A 1 191 ? 9.383 18.891 -1.112 1 98.56 191 ALA A C 1
ATOM 1541 O O . ALA A 1 191 ? 8.281 19.359 -1.386 1 98.56 191 ALA A O 1
ATOM 1542 N N . LYS A 1 192 ? 9.906 17.859 -1.799 1 98.44 192 LYS A N 1
ATOM 1543 C CA . LYS A 1 192 ? 9.141 17.188 -2.844 1 98.44 192 LYS A CA 1
ATOM 1544 C C . LYS A 1 192 ? 7.887 16.531 -2.273 1 98.44 192 LYS A C 1
ATOM 1546 O O . LYS A 1 192 ? 6.797 16.672 -2.836 1 98.44 192 LYS A O 1
ATOM 1551 N N . ILE A 1 193 ? 8.039 15.867 -1.161 1 98.62 193 ILE A N 1
ATOM 1552 C CA . ILE A 1 193 ? 6.906 15.203 -0.524 1 98.62 193 ILE A CA 1
ATOM 1553 C C . ILE A 1 193 ? 5.887 16.25 -0.068 1 98.62 193 ILE A C 1
ATOM 1555 O O . ILE A 1 193 ? 4.68 16.078 -0.276 1 98.62 193 ILE A O 1
ATOM 1559 N N . SER A 1 194 ? 6.379 17.297 0.539 1 98.56 194 SER A N 1
ATOM 1560 C CA . SER A 1 194 ? 5.516 18.375 1.002 1 98.56 194 SER A CA 1
ATOM 1561 C C . SER A 1 194 ? 4.73 18.984 -0.152 1 98.56 194 SER A C 1
ATOM 1563 O O . SER A 1 194 ? 3.568 19.359 0.01 1 98.56 194 SER A O 1
ATOM 1565 N N . ALA A 1 195 ? 5.363 19.156 -1.275 1 98.5 195 ALA A N 1
ATOM 1566 C CA . ALA A 1 195 ? 4.691 19.703 -2.451 1 98.5 195 ALA A CA 1
ATOM 1567 C C . ALA A 1 195 ? 3.549 18.797 -2.904 1 98.5 195 ALA A C 1
ATOM 1569 O O . ALA A 1 195 ? 2.49 19.281 -3.311 1 98.5 195 ALA A O 1
ATOM 1570 N N . ASP A 1 196 ? 3.732 17.484 -2.885 1 98.5 196 ASP A N 1
ATOM 1571 C CA . ASP A 1 196 ? 2.645 16.562 -3.172 1 98.5 196 ASP A CA 1
ATOM 1572 C C . ASP A 1 196 ? 1.48 16.766 -2.203 1 98.5 196 ASP A C 1
ATOM 1574 O O . ASP A 1 196 ? 0.323 16.828 -2.621 1 98.5 196 ASP A O 1
ATOM 1578 N N . GLU A 1 197 ? 1.854 16.828 -0.926 1 98.38 197 GLU A N 1
ATOM 1579 C CA . GLU A 1 197 ? 0.83 17 0.099 1 98.38 197 GLU A CA 1
ATOM 1580 C C . GLU A 1 197 ? 0.027 18.281 -0.146 1 98.38 197 GLU A C 1
ATOM 1582 O O . GLU A 1 197 ? -1.176 18.328 0.118 1 98.3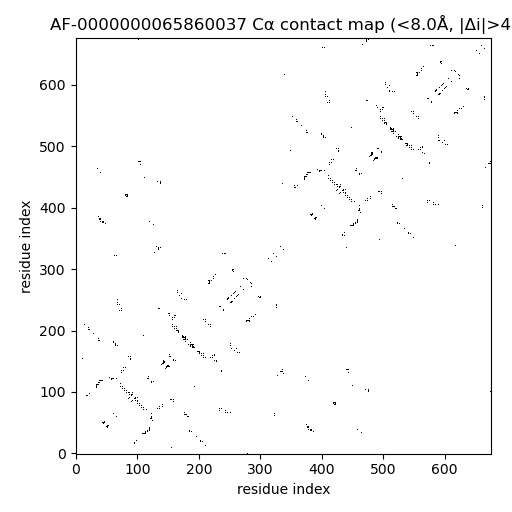8 197 GLU A O 1
ATOM 1587 N N . ASN A 1 198 ? 0.727 19.266 -0.567 1 98.44 198 ASN A N 1
ATOM 1588 C CA . ASN A 1 198 ? 0.054 20.531 -0.852 1 98.44 198 ASN A CA 1
ATOM 1589 C C . ASN A 1 198 ? -0.999 20.375 -1.945 1 98.44 198 ASN A C 1
ATOM 1591 O O . ASN A 1 198 ? -2.111 20.891 -1.822 1 98.44 198 ASN A O 1
ATOM 1595 N N . LEU A 1 199 ? -0.657 19.734 -2.99 1 98.69 199 LEU A N 1
ATOM 1596 C CA . LEU A 1 199 ? -1.598 19.531 -4.086 1 98.69 199 LEU A CA 1
ATOM 1597 C C . LEU A 1 199 ? -2.762 18.656 -3.646 1 98.69 199 LEU A C 1
ATOM 1599 O O . LEU A 1 199 ? -3.904 18.875 -4.055 1 98.69 199 LEU A O 1
ATOM 1603 N N . HIS A 1 200 ? -2.477 17.609 -2.842 1 98.81 200 HIS A N 1
ATOM 1604 C CA . HIS A 1 200 ? -3.547 16.797 -2.277 1 98.81 200 HIS A CA 1
ATOM 1605 C C . HIS A 1 200 ? -4.484 17.641 -1.42 1 98.81 200 HIS A C 1
ATOM 1607 O O . HIS A 1 200 ? -5.707 17.531 -1.541 1 98.81 200 HIS A O 1
ATOM 1613 N N . MET A 1 201 ? -3.873 18.453 -0.606 1 98.62 201 MET A N 1
ATOM 1614 C CA . MET A 1 201 ? -4.637 19.328 0.268 1 98.62 201 MET A CA 1
ATOM 1615 C C . MET A 1 201 ? -5.555 20.25 -0.544 1 98.62 201 MET A C 1
ATOM 1617 O O . MET A 1 201 ? -6.742 20.375 -0.237 1 98.62 201 MET A O 1
ATOM 1621 N N . ILE A 1 202 ? -5.02 20.859 -1.558 1 98.69 202 ILE A N 1
ATOM 1622 C CA . ILE A 1 202 ? -5.785 21.781 -2.393 1 98.69 202 ILE A CA 1
ATOM 1623 C C . ILE A 1 202 ? -6.992 21.062 -2.986 1 98.69 202 ILE A C 1
ATOM 1625 O O . ILE A 1 202 ? -8.102 21.594 -2.992 1 98.69 202 ILE A O 1
ATOM 1629 N N . PHE A 1 203 ? -6.836 19.844 -3.486 1 98.81 203 PHE A N 1
ATOM 1630 C CA . PHE A 1 203 ? -7.934 19.047 -4.031 1 98.81 203 PHE A CA 1
ATOM 1631 C C . PHE A 1 203 ? -9.023 18.844 -2.984 1 98.81 203 PHE A C 1
ATOM 1633 O O . PHE A 1 203 ? -10.18 19.203 -3.209 1 98.81 203 PHE A O 1
ATOM 1640 N N . TYR A 1 204 ? -8.664 18.312 -1.855 1 98.62 204 TYR A N 1
ATOM 1641 C CA . TYR A 1 204 ? -9.641 17.969 -0.833 1 98.62 204 TYR A CA 1
ATOM 1642 C C . TYR A 1 204 ? -10.305 19.219 -0.263 1 98.62 204 TYR A C 1
ATOM 1644 O O . TYR A 1 204 ? -11.508 19.219 0.014 1 98.62 204 TYR A O 1
ATOM 1652 N N . ARG A 1 205 ? -9.5 20.219 -0.04 1 98.69 205 ARG A N 1
ATOM 1653 C CA . ARG A 1 205 ? -10.031 21.469 0.48 1 98.69 205 ARG A CA 1
ATOM 1654 C C . ARG A 1 205 ? -11.102 22.031 -0.447 1 98.69 205 ARG A C 1
ATOM 1656 O O . ARG A 1 205 ? -12.164 22.453 0.011 1 98.69 205 ARG A O 1
ATOM 1663 N N . ASP A 1 206 ? -10.828 22.062 -1.728 1 98.75 206 ASP A N 1
ATOM 1664 C CA . ASP A 1 206 ? -11.75 22.641 -2.693 1 98.75 206 ASP A CA 1
ATOM 1665 C C . ASP A 1 206 ? -12.984 21.766 -2.881 1 98.75 206 ASP A C 1
ATOM 1667 O O . ASP A 1 206 ? -14.094 22.281 -3.051 1 98.75 206 ASP A O 1
ATOM 1671 N N . VAL A 1 207 ? -12.844 20.453 -2.889 1 98.75 207 VAL A N 1
ATOM 1672 C CA . VAL A 1 207 ? -13.992 19.547 -2.928 1 98.75 207 VAL A CA 1
ATOM 1673 C C . VAL A 1 207 ? -14.859 19.766 -1.689 1 98.75 207 VAL A C 1
ATOM 1675 O O . VAL A 1 207 ? -16.094 19.781 -1.778 1 98.75 207 VAL A O 1
ATOM 1678 N N . SER A 1 208 ? -14.211 19.953 -0.546 1 98.56 208 SER A N 1
ATOM 1679 C CA . SER A 1 208 ? -14.93 20.219 0.698 1 98.56 208 SER A CA 1
ATOM 1680 C C . SER A 1 208 ? -15.695 21.531 0.626 1 98.56 208 SER A C 1
ATOM 1682 O O . SER A 1 208 ? -16.812 21.625 1.13 1 98.56 208 SER A O 1
ATOM 1684 N N . GLU A 1 209 ? -15.078 22.516 0.047 1 98.62 209 GLU A N 1
ATOM 1685 C CA . GLU A 1 209 ? -15.773 23.781 -0.141 1 98.62 209 GLU A CA 1
ATOM 1686 C C . GLU A 1 209 ? -17.047 23.594 -0.965 1 98.62 209 GLU A C 1
ATOM 1688 O O . GLU A 1 209 ? -18.094 24.172 -0.644 1 98.62 209 GLU A O 1
ATOM 1693 N N . ALA A 1 210 ? -16.938 22.844 -2.041 1 98.62 210 ALA A N 1
ATOM 1694 C CA . ALA A 1 210 ? -18.094 22.547 -2.865 1 98.62 210 ALA A CA 1
ATOM 1695 C C . ALA A 1 210 ? -19.172 21.812 -2.059 1 98.62 210 ALA A C 1
ATOM 1697 O O . ALA A 1 210 ? -20.359 22.016 -2.268 1 98.62 210 ALA A O 1
ATOM 1698 N N . ALA A 1 211 ? -18.734 20.938 -1.185 1 98.31 211 ALA A N 1
ATOM 1699 C CA . ALA A 1 211 ? -19.672 20.25 -0.315 1 98.31 211 ALA A CA 1
ATOM 1700 C C . ALA A 1 211 ? -20.406 21.234 0.597 1 98.31 211 ALA A C 1
ATOM 1702 O O . ALA A 1 211 ? -21.609 21.109 0.817 1 98.31 211 ALA A O 1
ATOM 1703 N N . PHE A 1 212 ? -19.719 22.219 1.12 1 98.31 212 PHE A N 1
ATOM 1704 C CA . PHE A 1 212 ? -20.328 23.25 1.944 1 98.31 212 PHE A CA 1
ATOM 1705 C C . PHE A 1 212 ? -21.375 24.031 1.149 1 98.31 212 PHE A C 1
ATOM 1707 O O . PHE A 1 212 ? -22.422 24.422 1.691 1 98.31 212 PHE A O 1
ATOM 1714 N N . ASP A 1 213 ? -21.125 24.25 -0.108 1 97.88 213 ASP A N 1
ATOM 1715 C CA . ASP A 1 213 ? -22.062 24.984 -0.955 1 97.88 213 ASP A CA 1
ATOM 1716 C C . ASP A 1 213 ? -23.312 24.156 -1.222 1 97.88 213 ASP A C 1
ATOM 1718 O O . ASP A 1 213 ? -24.422 24.688 -1.307 1 97.88 213 ASP A O 1
ATOM 1722 N N . LEU A 1 214 ? -23.109 22.906 -1.314 1 97.25 214 LEU A N 1
ATOM 1723 C CA . LEU A 1 214 ? -24.203 22.016 -1.688 1 97.25 214 LEU A CA 1
ATOM 1724 C C . LEU A 1 214 ? -25.031 21.625 -0.469 1 97.25 214 LEU A C 1
ATOM 1726 O O . LEU A 1 214 ? -26.25 21.562 -0.54 1 97.25 214 LEU A O 1
ATOM 1730 N N . VAL A 1 215 ? -24.328 21.297 0.636 1 97.62 215 VAL A N 1
ATOM 1731 C CA . VAL A 1 215 ? -24.984 20.812 1.843 1 97.62 215 VAL A CA 1
ATOM 1732 C C . VAL A 1 215 ? -24.359 21.453 3.074 1 97.62 215 VAL A C 1
ATOM 1734 O O . VAL A 1 215 ? -23.766 20.766 3.912 1 97.62 215 VAL A O 1
ATOM 1737 N N . PRO A 1 216 ? -24.562 22.688 3.293 1 97.62 216 PRO A N 1
ATOM 1738 C CA . PRO A 1 216 ? -23.859 23.422 4.336 1 97.62 216 PRO A CA 1
ATOM 1739 C C . PRO A 1 216 ? -24.062 22.844 5.727 1 97.62 216 PRO A C 1
ATOM 1741 O O . PRO A 1 216 ? -23.094 22.688 6.488 1 97.62 216 PRO A O 1
ATOM 1744 N N . ASN A 1 217 ? -25.281 22.406 6.066 1 97.31 217 ASN A N 1
ATOM 1745 C CA . ASN A 1 217 ? -25.547 21.906 7.41 1 97.31 217 ASN A CA 1
ATOM 1746 C C . ASN A 1 217 ? -24.891 20.547 7.633 1 97.31 217 ASN A C 1
ATOM 1748 O O . ASN A 1 217 ? -24.344 20.281 8.711 1 97.31 217 ASN A O 1
ATOM 1752 N N . GLN A 1 218 ? -24.906 19.719 6.617 1 96.25 218 GLN A N 1
ATOM 1753 C CA . GLN A 1 218 ? -24.25 18.406 6.707 1 96.25 218 GLN A CA 1
ATOM 1754 C C . GLN A 1 218 ? -22.734 18.562 6.824 1 96.25 218 GLN A C 1
ATOM 1756 O O . GLN A 1 218 ? -22.094 17.859 7.609 1 96.25 218 GLN A O 1
ATOM 1761 N N . ALA A 1 219 ? -22.219 19.422 6.062 1 97.69 219 ALA A N 1
ATOM 1762 C CA . ALA A 1 219 ? -20.781 19.672 6.078 1 97.69 219 ALA A CA 1
ATOM 1763 C C . ALA A 1 219 ? -20.344 20.25 7.414 1 97.69 219 ALA A C 1
ATOM 1765 O O . ALA A 1 219 ? -19.281 19.891 7.945 1 97.69 219 ALA A O 1
ATOM 1766 N N . MET A 1 220 ? -21.188 21.109 7.973 1 97.88 220 MET A N 1
ATOM 1767 C CA . MET A 1 220 ? -20.875 21.703 9.266 1 97.88 220 MET A CA 1
ATOM 1768 C C . MET A 1 220 ? -20.859 20.656 10.367 1 97.88 220 MET A C 1
ATOM 1770 O O . MET A 1 220 ? -20.031 20.703 11.273 1 97.88 220 MET A O 1
ATOM 1774 N N . LYS A 1 221 ? -21.75 19.75 10.289 1 96.19 221 LYS A N 1
ATOM 1775 C CA . LYS A 1 221 ? -21.766 18.656 11.258 1 96.19 221 LYS A CA 1
ATOM 1776 C C . LYS A 1 221 ? -20.453 17.859 11.195 1 96.19 221 LYS A C 1
ATOM 1778 O O . LYS A 1 221 ? -19.875 17.531 12.234 1 96.19 221 LYS A O 1
ATOM 1783 N N . SER A 1 222 ? -19.969 17.562 10.008 1 95.56 222 SER A N 1
ATOM 1784 C CA . SER A 1 222 ? -18.703 16.859 9.82 1 95.56 222 SER A CA 1
ATOM 1785 C C . SER A 1 222 ? -17.531 17.672 10.336 1 95.56 222 SER A C 1
ATOM 1787 O O . SER A 1 222 ? -16.641 17.141 10.992 1 95.56 222 SER A O 1
ATOM 1789 N N . LEU A 1 223 ? -17.562 18.922 10 1 97.12 223 LEU A N 1
ATOM 1790 C CA . LEU A 1 223 ? -16.469 19.797 10.43 1 97.12 223 LEU A CA 1
ATOM 1791 C C . LEU A 1 223 ? -16.359 19.828 11.953 1 97.12 223 LEU A C 1
ATOM 1793 O O . LEU A 1 223 ? -15.273 19.703 12.5 1 97.12 223 LEU A O 1
ATOM 1797 N N . HIS A 1 224 ? -17.5 20.031 12.562 1 96.38 224 HIS A N 1
ATOM 1798 C CA . HIS A 1 224 ? -17.531 20.062 14.016 1 96.38 224 HIS A CA 1
ATOM 1799 C C . HIS A 1 224 ? -17 18.766 14.609 1 96.38 224 HIS A C 1
ATOM 1801 O O . HIS A 1 224 ? -16.203 18.781 15.547 1 96.38 224 HIS A O 1
ATOM 1807 N N . LEU A 1 225 ? -17.422 17.688 14.047 1 92.56 225 LEU A N 1
ATOM 1808 C CA . LEU A 1 225 ? -16.984 16.375 14.492 1 92.56 225 LEU A CA 1
ATOM 1809 C C . LEU A 1 225 ? -15.477 16.219 14.359 1 92.56 225 LEU A C 1
ATOM 1811 O O . LEU A 1 225 ? -14.805 15.812 15.305 1 92.56 225 LEU A O 1
ATOM 1815 N N . ILE A 1 226 ? -14.945 16.594 13.273 1 92.5 226 ILE A N 1
ATOM 1816 C CA . ILE A 1 226 ? -13.547 16.391 12.93 1 92.5 226 ILE A CA 1
ATOM 1817 C C . ILE A 1 226 ? -12.664 17.25 13.836 1 92.5 226 ILE A C 1
ATOM 1819 O O . ILE A 1 226 ? -11.688 16.766 14.406 1 92.5 226 ILE A O 1
ATOM 1823 N N . LEU A 1 227 ? -13.016 18.484 14.008 1 94.69 227 LEU A N 1
ATOM 1824 C CA . LEU A 1 227 ? -12.156 19.391 14.766 1 94.69 227 LEU A CA 1
ATOM 1825 C C . LEU A 1 227 ? -12.266 19.109 16.266 1 94.69 227 LEU A C 1
ATOM 1827 O O . LEU A 1 227 ? -11.328 19.375 17.016 1 94.69 227 LEU A O 1
ATOM 1831 N N . SER A 1 228 ? -13.391 18.516 16.672 1 92.25 228 SER A N 1
ATOM 1832 C CA . SER A 1 228 ? -13.57 18.188 18.078 1 92.25 228 SER A CA 1
ATOM 1833 C C . SER A 1 228 ? -12.766 16.938 18.469 1 92.25 228 SER A C 1
ATOM 1835 O O . SER A 1 228 ? -12.43 16.75 19.641 1 92.25 228 SER A O 1
ATOM 1837 N N . HIS A 1 229 ? -12.391 16.125 17.406 1 86.44 229 HIS A N 1
ATOM 1838 C CA . HIS A 1 229 ? -11.766 14.852 17.719 1 86.44 229 HIS A CA 1
ATOM 1839 C C . HIS A 1 229 ? -10.578 14.586 16.797 1 86.44 229 HIS A C 1
ATOM 1841 O O . HIS A 1 229 ? -10.219 13.43 16.547 1 86.44 229 HIS A O 1
ATOM 1847 N N . PHE A 1 230 ? -10.023 15.562 16.359 1 86.75 230 PHE A N 1
ATOM 1848 C CA . PHE A 1 230 ? -9 15.406 15.336 1 86.75 230 PHE A CA 1
ATOM 1849 C C . PHE A 1 230 ? -7.797 14.656 15.883 1 86.75 230 PHE A C 1
ATOM 1851 O O . PHE A 1 230 ? -7.266 15.008 16.938 1 86.75 230 PHE A O 1
ATOM 1858 N N . GLN A 1 231 ? -7.461 13.594 15.203 1 81.25 231 GLN A N 1
ATOM 1859 C CA . GLN A 1 231 ? -6.242 12.836 15.477 1 81.25 231 GLN A CA 1
ATOM 1860 C C . GLN A 1 231 ? -5.531 12.461 14.172 1 81.25 231 GLN A C 1
ATOM 1862 O O . GLN A 1 231 ? -6.18 12.102 13.188 1 81.25 231 GLN A O 1
ATOM 1867 N N . MET A 1 232 ? -4.262 12.578 14.281 1 81.88 232 MET A N 1
ATOM 1868 C CA . MET A 1 232 ? -3.486 12.109 13.133 1 81.88 232 MET A CA 1
ATOM 1869 C C . MET A 1 232 ? -3.41 10.586 13.109 1 81.88 232 MET A C 1
ATOM 1871 O O . MET A 1 232 ? -3.4 9.945 14.156 1 81.88 232 MET A O 1
ATOM 1875 N N . PRO A 1 233 ? -3.391 9.914 12 1 73.25 233 PRO A N 1
ATOM 1876 C CA . PRO A 1 233 ? -3.381 8.453 11.914 1 73.25 233 PRO A CA 1
ATOM 1877 C C . PRO A 1 233 ? -2.193 7.828 12.641 1 73.25 233 PRO A C 1
ATOM 1879 O O . PRO A 1 233 ? -2.271 6.68 13.078 1 73.25 233 PRO A O 1
ATOM 1882 N N . GLY A 1 234 ? -1.197 8.406 12.93 1 71.62 234 GLY A N 1
ATOM 1883 C CA . GLY A 1 234 ? -0.028 7.836 13.578 1 71.62 234 GLY A CA 1
ATOM 1884 C C . GLY A 1 234 ? -0.22 7.613 15.07 1 71.62 234 GLY A C 1
ATOM 1885 O O . GLY A 1 234 ? 0.66 7.07 15.742 1 71.62 234 GLY A O 1
ATOM 1886 N N . PHE A 1 235 ? -1.417 7.707 15.516 1 70 235 PHE A N 1
ATOM 1887 C CA . PHE A 1 235 ? -1.647 7.656 16.953 1 70 235 PHE A CA 1
ATOM 1888 C C . PHE A 1 235 ? -1.587 6.219 17.469 1 70 235 PHE A C 1
ATOM 1890 O O . PHE A 1 235 ? -1.462 5.984 18.672 1 70 235 PHE A O 1
ATOM 1897 N N . GLN A 1 236 ? -1.487 5.297 16.547 1 73.38 236 GLN A N 1
ATOM 1898 C CA . GLN A 1 236 ? -1.457 3.9 16.953 1 73.38 236 GLN A CA 1
ATOM 1899 C C . GLN A 1 236 ? -0.035 3.35 16.938 1 73.38 236 GLN A C 1
ATOM 1901 O O . GLN A 1 236 ? 0.196 2.193 17.297 1 73.38 236 GLN A O 1
ATOM 1906 N N . VAL A 1 237 ? 0.842 4.137 16.594 1 82.5 237 VAL A N 1
ATOM 1907 C CA . VAL A 1 237 ? 2.24 3.721 16.594 1 82.5 237 VAL A CA 1
ATOM 1908 C C . VAL A 1 237 ? 2.738 3.557 18.031 1 82.5 237 VAL A C 1
ATOM 1910 O O . VAL A 1 237 ? 2.449 4.387 18.891 1 82.5 237 VAL A O 1
ATOM 1913 N N . PRO A 1 238 ? 3.486 2.551 18.281 1 86.25 238 PRO A N 1
ATOM 1914 C CA . PRO A 1 238 ? 4.035 2.373 19.625 1 86.25 238 PRO A CA 1
ATOM 1915 C C . PRO A 1 238 ? 4.812 3.594 20.109 1 86.25 238 PRO A C 1
ATOM 1917 O O . PRO A 1 238 ? 5.602 4.168 19.359 1 86.25 238 PRO A O 1
ATOM 1920 N N . GLU A 1 239 ? 4.492 4.027 21.344 1 88.25 239 GLU A N 1
ATOM 1921 C CA . GLU A 1 239 ? 5.141 5.164 22 1 88.25 239 GLU A CA 1
ATOM 1922 C C . GLU A 1 239 ? 4.773 6.473 21.297 1 88.25 239 GLU A C 1
ATOM 1924 O O . GLU A 1 239 ? 5.586 7.402 21.25 1 88.25 239 GLU A O 1
ATOM 1929 N N . PHE A 1 240 ? 3.637 6.543 20.781 1 89.06 240 PHE A N 1
ATOM 1930 C CA . PHE A 1 240 ? 3.225 7.707 20.016 1 89.06 240 PHE A CA 1
ATOM 1931 C C . PHE A 1 240 ? 3.268 8.969 20.859 1 89.06 240 PHE A C 1
ATOM 1933 O O . PHE A 1 240 ? 3.756 10.008 20.422 1 89.06 240 PHE A O 1
ATOM 1940 N N . ARG A 1 241 ? 2.762 8.906 22.031 1 88.94 241 ARG A N 1
ATOM 1941 C CA . ARG A 1 241 ? 2.678 10.086 22.875 1 88.94 241 ARG A CA 1
ATOM 1942 C C . ARG A 1 241 ? 4.062 10.664 23.141 1 88.94 241 ARG A C 1
ATOM 1944 O O . ARG A 1 241 ? 4.25 11.883 23.094 1 88.94 241 ARG A O 1
ATOM 1951 N N . ARG A 1 242 ? 4.973 9.812 23.422 1 92.38 242 ARG A N 1
ATOM 1952 C CA . ARG A 1 242 ? 6.332 10.266 23.688 1 92.38 242 ARG A CA 1
ATOM 1953 C C . ARG A 1 242 ? 6.977 10.836 22.438 1 92.38 242 ARG A C 1
ATOM 1955 O O . ARG A 1 242 ? 7.66 11.859 22.5 1 92.38 242 ARG A O 1
ATOM 1962 N N . LYS A 1 243 ? 6.73 10.18 21.328 1 94.75 243 LYS A N 1
ATOM 1963 C CA . LYS A 1 243 ? 7.246 10.68 20.062 1 94.75 243 LYS A CA 1
ATOM 1964 C C . LYS A 1 243 ? 6.621 12.023 19.703 1 94.75 243 LYS A C 1
ATOM 1966 O O . LYS A 1 243 ? 7.309 12.922 19.219 1 94.75 243 LYS A O 1
ATOM 1971 N N . ALA A 1 244 ? 5.352 12.117 20.016 1 92.94 244 ALA A N 1
ATOM 1972 C CA . ALA A 1 244 ? 4.633 13.359 19.734 1 92.94 244 ALA A CA 1
ATOM 1973 C C . ALA A 1 244 ? 5.203 14.523 20.547 1 92.94 244 ALA A C 1
ATOM 1975 O O . ALA A 1 244 ? 5.281 15.648 20.047 1 92.94 244 ALA A O 1
ATOM 1976 N N . VAL A 1 245 ? 5.578 14.25 21.75 1 93 245 VAL A N 1
ATOM 1977 C CA . VAL A 1 245 ? 6.164 15.289 22.578 1 93 245 VAL A CA 1
ATOM 1978 C C . VAL A 1 245 ? 7.496 15.75 21.984 1 93 245 VAL A C 1
ATOM 1980 O O . VAL A 1 245 ? 7.758 16.953 21.891 1 93 245 VAL A O 1
ATOM 1983 N N . VAL A 1 246 ? 8.344 14.836 21.547 1 95.19 246 VAL A N 1
ATOM 1984 C CA . VAL A 1 246 ? 9.633 15.156 20.953 1 95.19 246 VAL A CA 1
ATOM 1985 C C . VAL A 1 246 ? 9.43 15.992 19.688 1 95.19 246 VAL A C 1
ATOM 1987 O O . VAL A 1 246 ? 10.125 16.984 19.484 1 95.19 246 VAL A O 1
ATOM 1990 N N . ILE A 1 247 ? 8.469 15.648 18.922 1 95.94 247 ILE A N 1
ATOM 1991 C CA . ILE A 1 247 ? 8.164 16.328 17.672 1 95.94 247 ILE A CA 1
ATOM 1992 C C . ILE A 1 247 ? 7.652 17.734 17.953 1 95.94 247 ILE A C 1
ATOM 1994 O O . ILE A 1 247 ? 8.086 18.703 17.328 1 95.94 247 ILE A O 1
ATOM 1998 N N . ALA A 1 248 ? 6.805 17.828 18.969 1 95.88 248 ALA A N 1
ATOM 1999 C CA . ALA A 1 248 ? 6.211 19.109 19.312 1 95.88 248 ALA A CA 1
ATOM 2000 C C . ALA A 1 248 ? 7.25 20.047 19.922 1 95.88 248 ALA A C 1
ATOM 2002 O O . ALA A 1 248 ? 7.367 21.203 19.516 1 95.88 248 ALA A O 1
ATOM 2003 N N . VAL A 1 249 ? 8.008 19.531 20.844 1 95.25 249 VAL A N 1
ATOM 2004 C CA . VAL A 1 249 ? 9.023 20.344 21.516 1 95.25 249 VAL A CA 1
ATOM 2005 C C . VAL A 1 249 ? 10.117 20.734 20.516 1 95.25 249 VAL A C 1
ATOM 2007 O O . VAL A 1 249 ? 10.68 21.812 20.594 1 95.25 249 VAL A O 1
ATOM 2010 N N . GLY A 1 250 ? 10.32 19.859 19.547 1 95.44 250 GLY A N 1
ATOM 2011 C CA . GLY A 1 250 ? 11.344 20.094 18.547 1 95.44 250 GLY A CA 1
ATOM 2012 C C . GLY A 1 250 ? 10.922 21.078 17.469 1 95.44 250 GLY A C 1
ATOM 2013 O O . GLY A 1 250 ? 11.719 21.453 16.609 1 95.44 250 GLY A O 1
ATOM 2014 N N . GLY A 1 251 ? 9.609 21.484 17.453 1 95.44 251 GLY A N 1
ATOM 2015 C CA . GLY A 1 251 ? 9.148 22.516 16.547 1 95.44 251 GLY A CA 1
ATOM 2016 C C . GLY A 1 251 ? 8.672 21.984 15.219 1 95.44 251 GLY A C 1
ATOM 2017 O O . GLY A 1 251 ? 8.445 22.75 14.273 1 95.44 251 GLY A O 1
ATOM 2018 N N . VAL A 1 252 ? 8.547 20.719 15.07 1 97.69 252 VAL A N 1
ATOM 2019 C CA . VAL A 1 252 ? 8.102 20.109 13.82 1 97.69 252 VAL A CA 1
ATOM 2020 C C . VAL A 1 252 ? 6.594 20.266 13.672 1 97.69 252 VAL A C 1
ATOM 2022 O O . VAL A 1 252 ? 6.102 20.656 12.609 1 97.69 252 VAL A O 1
ATOM 2025 N N . TYR A 1 253 ? 5.848 19.922 14.68 1 97.06 253 TYR A N 1
ATOM 2026 C CA . TYR A 1 253 ? 4.395 20.047 14.703 1 97.06 253 TYR A CA 1
ATOM 2027 C C . TYR A 1 253 ? 3.877 20.094 16.141 1 97.06 253 TYR A C 1
ATOM 2029 O O . TYR A 1 253 ? 4.086 19.156 16.906 1 97.06 253 TYR A O 1
ATOM 2037 N N . ASP A 1 254 ? 3.266 21.125 16.5 1 96.62 254 ASP A N 1
ATOM 2038 C CA . ASP A 1 254 ? 2.729 21.312 17.844 1 96.62 254 ASP A CA 1
ATOM 2039 C C . ASP A 1 254 ? 1.33 21.922 17.797 1 96.62 254 ASP A C 1
ATOM 2041 O O . ASP A 1 254 ? 0.806 22.203 16.719 1 96.62 254 ASP A O 1
ATOM 2045 N N . PRO A 1 255 ? 0.691 22.062 18.922 1 96.62 255 PRO A N 1
ATOM 2046 C CA . PRO A 1 255 ? -0.687 22.547 18.922 1 96.62 255 PRO A CA 1
ATOM 2047 C C . PRO A 1 255 ? -0.816 23.938 18.297 1 96.62 255 PRO A C 1
ATOM 2049 O O . PRO A 1 255 ? -1.799 24.219 17.609 1 96.62 255 PRO A O 1
ATOM 2052 N N . ARG A 1 256 ? 0.155 24.781 18.547 1 97.75 256 ARG A N 1
ATOM 2053 C CA . ARG A 1 256 ? 0.112 26.125 17.984 1 97.75 256 ARG A CA 1
ATOM 2054 C C . ARG A 1 256 ? 0.192 26.078 16.453 1 97.75 256 ARG A C 1
ATOM 2056 O O . ARG A 1 256 ? -0.56 26.766 15.766 1 97.75 256 ARG A O 1
ATOM 2063 N N . ILE A 1 257 ? 1.051 25.312 15.938 1 97.81 257 ILE A N 1
ATOM 2064 C CA . ILE A 1 257 ? 1.159 25.109 14.492 1 97.81 257 ILE A CA 1
ATOM 2065 C C . ILE A 1 257 ? -0.15 24.547 13.953 1 97.81 257 ILE A C 1
ATOM 2067 O O . ILE A 1 257 ? -0.666 25.016 12.938 1 97.81 257 ILE A O 1
ATOM 2071 N N . HIS A 1 258 ? -0.696 23.531 14.594 1 97.75 258 HIS A N 1
ATOM 2072 C CA . HIS A 1 258 ? -1.952 22.922 14.172 1 97.75 258 HIS A CA 1
ATOM 2073 C C . HIS A 1 258 ? -3.062 23.969 14.078 1 97.75 258 HIS A C 1
ATOM 2075 O O . HIS A 1 258 ? -3.777 24.031 13.07 1 97.75 258 HIS A O 1
ATOM 2081 N N . LEU A 1 259 ? -3.166 24.797 15.102 1 98.25 259 LEU A N 1
ATOM 2082 C CA . LEU A 1 259 ? -4.238 25.781 15.133 1 98.25 259 LEU A CA 1
ATOM 2083 C C . LEU A 1 259 ? -4 26.875 14.102 1 98.25 259 LEU A C 1
ATOM 2085 O O . LEU A 1 259 ? -4.859 27.141 13.258 1 98.25 259 LEU A O 1
ATOM 2089 N N . ASP A 1 260 ? -2.797 27.422 14.078 1 98.44 260 ASP A N 1
ATOM 2090 C CA . ASP A 1 260 ? -2.525 28.641 13.328 1 98.44 260 ASP A CA 1
ATOM 2091 C C . ASP A 1 260 ? -2.262 28.328 11.852 1 98.44 260 ASP A C 1
ATOM 2093 O O . ASP A 1 260 ? -2.555 29.141 10.977 1 98.44 260 ASP A O 1
ATOM 2097 N N . GLU A 1 261 ? -1.721 27.125 11.641 1 98.38 261 GLU A N 1
ATOM 2098 C CA . GLU A 1 261 ? -1.255 26.875 10.273 1 98.38 261 GLU A CA 1
ATOM 2099 C C . GLU A 1 261 ? -2.123 25.828 9.586 1 98.38 261 GLU A C 1
ATOM 2101 O O . GLU A 1 261 ? -2.037 25.656 8.367 1 98.38 261 GLU A O 1
ATOM 2106 N N . VAL A 1 262 ? -2.947 25.156 10.289 1 98.38 262 VAL A N 1
ATOM 2107 C CA . VAL A 1 262 ? -3.781 24.141 9.664 1 98.38 262 VAL A CA 1
ATOM 2108 C C . VAL A 1 262 ? -5.254 24.484 9.844 1 98.38 262 VAL A C 1
ATOM 2110 O O . VAL A 1 262 ? -5.934 24.859 8.883 1 98.38 262 VAL A O 1
ATOM 2113 N N . VAL A 1 263 ? -5.719 24.625 11.055 1 98.38 263 VAL A N 1
ATOM 2114 C CA . VAL A 1 263 ? -7.145 24.75 11.344 1 98.38 263 VAL A CA 1
ATOM 2115 C C . VAL A 1 263 ? -7.656 26.094 10.844 1 98.38 263 VAL A C 1
ATOM 2117 O O . VAL A 1 263 ? -8.57 26.156 10.023 1 98.38 263 VAL A O 1
ATOM 2120 N N . MET A 1 264 ? -7.035 27.172 11.273 1 98.5 264 MET A N 1
ATOM 2121 C CA . MET A 1 264 ? -7.559 28.516 11.008 1 98.5 264 MET A CA 1
ATOM 2122 C C . MET A 1 264 ? -7.492 28.828 9.523 1 98.5 264 MET A C 1
ATOM 2124 O O . MET A 1 264 ? -8.445 29.375 8.953 1 98.5 264 MET A O 1
ATOM 2128 N N . PRO A 1 265 ? -6.402 28.516 8.852 1 98.44 265 PRO A N 1
ATOM 2129 C CA . PRO A 1 265 ? -6.363 28.812 7.414 1 98.44 265 PRO A CA 1
ATOM 2130 C C . PRO A 1 265 ? -7.457 28.094 6.629 1 98.44 265 PRO A C 1
ATOM 2132 O O . PRO A 1 265 ? -8.039 28.672 5.707 1 98.44 265 PRO A O 1
ATOM 2135 N N . VAL A 1 266 ? -7.785 26.844 6.977 1 98.56 266 VAL A N 1
ATOM 2136 C CA . VAL A 1 266 ? -8.812 26.078 6.266 1 98.56 266 VAL A CA 1
ATOM 2137 C C . VAL A 1 266 ? -10.188 26.672 6.547 1 98.56 266 VAL A C 1
ATOM 2139 O O . VAL A 1 266 ? -11 26.828 5.633 1 98.56 266 VAL A O 1
ATOM 2142 N N . LEU A 1 267 ? -10.43 27.047 7.793 1 98.56 267 LEU A N 1
ATOM 2143 C CA . LEU A 1 267 ? -11.703 27.656 8.156 1 98.56 267 LEU A CA 1
ATOM 2144 C C . LEU A 1 267 ? -11.898 28.984 7.426 1 98.56 267 LEU A C 1
ATOM 2146 O O . LEU A 1 267 ? -13.008 29.312 7.004 1 98.56 267 LEU A O 1
ATOM 2150 N N . LYS A 1 268 ? -10.828 29.719 7.371 1 98.5 268 LYS A N 1
ATOM 2151 C CA . LYS A 1 268 ? -10.891 30.984 6.656 1 98.5 268 LYS A CA 1
ATOM 2152 C C . LYS A 1 268 ? -11.195 30.766 5.18 1 98.5 268 LYS A C 1
ATOM 2154 O O . LYS A 1 268 ? -12.031 31.484 4.602 1 98.5 268 LYS A O 1
ATOM 2159 N N . LYS A 1 269 ? -10.531 29.812 4.562 1 98.31 269 LYS A N 1
ATOM 2160 C CA . LYS A 1 269 ? -10.742 29.5 3.154 1 98.31 269 LYS A CA 1
ATOM 2161 C C . LYS A 1 269 ? -12.203 29.125 2.891 1 98.31 269 LYS A C 1
ATOM 2163 O O . LYS A 1 269 ? -12.781 29.531 1.878 1 98.31 269 LYS A O 1
ATOM 2168 N N . TRP A 1 270 ? -12.82 28.359 3.809 1 98.62 270 TRP A N 1
ATOM 2169 C CA . TRP A 1 270 ? -14.203 27.922 3.658 1 98.62 270 TRP A CA 1
ATOM 2170 C C . TRP A 1 270 ? -15.172 28.984 4.164 1 98.62 270 TRP A C 1
ATOM 2172 O O . TRP A 1 270 ? -16.391 28.797 4.117 1 98.62 270 TRP A O 1
ATOM 2182 N N . ARG A 1 271 ? -14.711 30.109 4.742 1 98.25 271 ARG A N 1
ATOM 2183 C CA . ARG A 1 271 ? -15.484 31.219 5.266 1 98.25 271 ARG A CA 1
ATOM 2184 C C . ARG A 1 271 ? -16.516 30.734 6.289 1 98.25 271 ARG A C 1
ATOM 2186 O O . ARG A 1 271 ? -17.672 31.141 6.25 1 98.25 271 ARG A O 1
ATOM 2193 N N . ILE A 1 272 ? -16.062 29.922 7.125 1 98.56 272 ILE A N 1
ATOM 2194 C CA . ILE A 1 272 ? -16.953 29.219 8.031 1 98.56 272 ILE A CA 1
ATOM 2195 C C . ILE A 1 272 ? -17.688 30.203 8.922 1 98.56 272 ILE A C 1
ATOM 2197 O O . ILE A 1 272 ? -18.891 30.078 9.141 1 98.56 272 ILE A O 1
ATOM 2201 N N . PHE A 1 273 ? -17.062 31.219 9.398 1 97.62 273 PHE A N 1
ATOM 2202 C CA . PHE A 1 273 ? -17.672 32.125 10.352 1 97.62 273 PHE A CA 1
ATOM 2203 C C . PHE A 1 273 ? -18.281 33.344 9.641 1 97.62 273 PHE A C 1
ATOM 2205 O O . PHE A 1 273 ? -18.906 34.188 10.273 1 97.62 273 PHE A O 1
ATOM 2212 N N . GLU A 1 274 ? -18.188 33.344 8.367 1 97.12 274 GLU A N 1
ATOM 2213 C CA . GLU A 1 274 ? -18.719 34.469 7.586 1 97.12 274 GLU A CA 1
ATOM 2214 C C . GLU A 1 274 ? -19.953 34.031 6.785 1 97.12 274 GLU A C 1
ATOM 2216 O O . GLU A 1 274 ? -20.766 34.875 6.391 1 97.12 274 GLU A O 1
ATOM 2221 N N . ARG A 1 275 ? -20.047 32.781 6.539 1 95.56 275 ARG A N 1
ATOM 2222 C CA . ARG A 1 275 ? -21.156 32.281 5.742 1 95.56 275 ARG A CA 1
ATOM 2223 C C . ARG A 1 275 ? -22.484 32.438 6.492 1 95.56 275 ARG A C 1
ATOM 2225 O O . ARG A 1 275 ? -22.516 32.438 7.723 1 95.56 275 ARG A O 1
ATOM 2232 N N . GLU A 1 276 ? -23.594 32.562 5.676 1 95.25 276 GLU A N 1
ATOM 2233 C CA . GLU A 1 276 ? -24.906 32.781 6.266 1 95.25 276 GLU A CA 1
ATOM 2234 C C . GLU A 1 276 ? -25.875 31.672 5.887 1 95.25 276 GLU A C 1
ATOM 2236 O O . GLU A 1 276 ? -27.094 31.812 6.059 1 95.25 276 GLU A O 1
ATOM 2241 N N . ASP A 1 277 ? -25.375 30.609 5.371 1 96.5 277 ASP A N 1
ATOM 2242 C CA . ASP A 1 277 ? -26.266 29.578 4.828 1 96.5 277 ASP A CA 1
ATOM 2243 C C . ASP A 1 277 ? -26.375 28.391 5.789 1 96.5 277 ASP A C 1
ATOM 2245 O O . ASP A 1 277 ? -26.953 27.375 5.445 1 96.5 277 ASP A O 1
ATOM 2249 N N . PHE A 1 278 ? -25.766 28.516 7.008 1 97.25 278 PHE A N 1
ATOM 2250 C CA . PHE A 1 278 ? -26 27.531 8.047 1 97.25 278 PHE A CA 1
ATOM 2251 C C . PHE A 1 278 ? -27.328 27.797 8.75 1 97.25 278 PHE A C 1
ATOM 2253 O O . PHE A 1 278 ? -27.656 28.953 9.055 1 97.25 278 PHE A O 1
ATOM 2260 N N . THR A 1 279 ? -28.109 26.781 8.992 1 96.62 279 THR A N 1
ATOM 2261 C CA . THR A 1 279 ? -29.406 26.953 9.641 1 96.62 279 THR A CA 1
ATOM 2262 C C . THR A 1 279 ? -29.609 25.875 10.703 1 96.62 279 THR A C 1
ATOM 2264 O O . THR A 1 279 ? -28.906 24.859 10.719 1 96.62 279 THR A O 1
ATOM 2267 N N . GLY A 1 280 ? -30.547 26.172 11.68 1 95.69 280 GLY A N 1
ATOM 2268 C CA . GLY A 1 280 ? -30.906 25.203 12.703 1 95.69 280 GLY A CA 1
ATOM 2269 C C . GLY A 1 280 ? -29.703 24.594 13.398 1 95.69 280 GLY A C 1
ATOM 2270 O O . GLY A 1 280 ? -28.859 25.328 13.93 1 95.69 280 GLY A O 1
ATOM 2271 N N . GLU A 1 281 ? -29.625 23.328 13.312 1 95.56 281 GLU A N 1
ATOM 2272 C CA . GLU A 1 281 ? -28.531 22.609 13.953 1 95.56 281 GLU A CA 1
ATOM 2273 C C . GLU A 1 281 ? -27.172 23.031 13.398 1 95.56 281 GLU A C 1
ATOM 2275 O O . GLU A 1 281 ? -26.188 23.109 14.141 1 95.56 281 GLU A O 1
ATOM 2280 N N . GLY A 1 282 ? -27.094 23.328 12.086 1 96.62 282 GLY A N 1
ATOM 2281 C CA . GLY A 1 282 ? -25.859 23.797 11.477 1 96.62 282 GLY A CA 1
ATOM 2282 C C . GLY A 1 282 ? -25.359 25.109 12.07 1 96.62 282 GLY A C 1
ATOM 2283 O O . GLY A 1 282 ? -24.172 25.25 12.328 1 96.62 282 GLY A O 1
ATOM 2284 N N . ALA A 1 283 ? -26.297 25.938 12.312 1 96.94 283 ALA A N 1
ATOM 2285 C CA . ALA A 1 283 ? -25.938 27.219 12.922 1 96.94 283 ALA A CA 1
ATOM 2286 C C . ALA A 1 283 ? -25.469 27.031 14.352 1 96.94 283 ALA A C 1
ATOM 2288 O O . ALA A 1 283 ? -24.516 27.672 14.789 1 96.94 283 ALA A O 1
ATOM 2289 N N . LYS A 1 284 ? -26.109 26.203 15.039 1 97.81 284 LYS A N 1
ATOM 2290 C CA . LYS A 1 284 ? -25.703 25.891 16.406 1 97.81 284 LYS A CA 1
ATOM 2291 C C . LYS A 1 284 ? -24.312 25.297 16.453 1 97.81 284 LYS A C 1
ATOM 2293 O O . LYS A 1 284 ? -23.5 25.641 17.312 1 97.81 284 LYS A O 1
ATOM 2298 N N . LEU A 1 285 ? -24.078 24.422 15.562 1 97.94 285 LEU A N 1
ATOM 2299 C CA . LEU A 1 285 ? -22.781 23.75 15.508 1 97.94 285 LEU A CA 1
ATOM 2300 C C . LEU A 1 285 ? -21.672 24.734 15.156 1 97.94 285 LEU A C 1
ATOM 2302 O O . LEU A 1 285 ? -20.547 24.609 15.641 1 97.94 285 LEU A O 1
ATOM 2306 N N . ARG A 1 286 ? -21.953 25.672 14.32 1 97.56 286 ARG A N 1
ATOM 2307 C CA . ARG A 1 286 ? -20.969 26.719 14.023 1 97.56 286 ARG A CA 1
ATOM 2308 C C . ARG A 1 286 ? -20.609 27.5 15.281 1 97.56 286 ARG A C 1
ATOM 2310 O O . ARG A 1 286 ? -19.438 27.812 15.516 1 97.56 286 ARG A O 1
ATOM 2317 N N . ASP A 1 287 ? -21.609 27.812 16.047 1 97.38 287 ASP A N 1
ATOM 2318 C CA . ASP A 1 287 ? -21.359 28.5 17.312 1 97.38 287 ASP A CA 1
ATOM 2319 C C . ASP A 1 287 ? -20.516 27.641 18.25 1 97.38 287 ASP A C 1
ATOM 2321 O O . ASP A 1 287 ? -19.594 28.141 18.906 1 97.38 287 ASP A O 1
ATOM 2325 N N . GLU A 1 288 ? -20.812 26.438 18.281 1 98.25 288 GLU A N 1
ATOM 2326 C CA . GLU A 1 288 ? -20.062 25.516 19.109 1 98.25 288 GLU A CA 1
ATOM 2327 C C . GLU A 1 288 ? -18.625 25.359 18.609 1 98.25 288 GLU A C 1
ATOM 2329 O O . GLU A 1 288 ? -17.703 25.125 19.391 1 98.25 288 GLU A O 1
ATOM 2334 N N . LEU A 1 289 ? -18.516 25.438 17.281 1 98.19 289 LEU A N 1
ATOM 2335 C CA . LEU A 1 289 ? -17.188 25.344 16.688 1 98.19 289 LEU A CA 1
ATOM 2336 C C . LEU A 1 289 ? -16.281 26.469 17.219 1 98.19 289 LEU A C 1
ATOM 2338 O O . LEU A 1 289 ? -15.086 26.266 17.391 1 98.19 289 LEU A O 1
ATOM 2342 N N . ALA A 1 290 ? -16.844 27.562 17.5 1 97.5 290 ALA A N 1
ATOM 2343 C CA . ALA A 1 290 ? -16.094 28.672 18.078 1 97.5 290 ALA A CA 1
ATOM 2344 C C . ALA A 1 290 ? -15.539 28.312 19.453 1 97.5 290 ALA A C 1
ATOM 2346 O O . ALA A 1 290 ? -14.438 28.719 19.812 1 97.5 290 ALA A O 1
ATOM 2347 N N . LEU A 1 291 ? -16.312 27.547 20.125 1 97.88 291 LEU A N 1
ATOM 2348 C CA . LEU A 1 291 ? -15.859 27.078 21.438 1 97.88 291 LEU A CA 1
ATOM 2349 C C . LEU A 1 291 ? -14.727 26.062 21.281 1 97.88 291 LEU A C 1
ATOM 2351 O O . LEU A 1 291 ? -13.797 26.047 22.094 1 97.88 291 LEU A O 1
ATOM 2355 N N . VAL A 1 292 ? -14.859 25.266 20.281 1 97.62 292 VAL A N 1
ATOM 2356 C CA . VAL A 1 292 ? -13.797 24.297 19.984 1 97.62 292 VAL A CA 1
ATOM 2357 C C . VAL A 1 292 ? -12.492 25.031 19.688 1 97.62 292 VAL A C 1
ATOM 2359 O O . VAL A 1 292 ? -11.43 24.625 20.156 1 97.62 292 VAL A O 1
ATOM 2362 N N . ILE A 1 293 ? -12.531 26.078 18.969 1 97.88 293 ILE A N 1
ATOM 2363 C CA . ILE A 1 293 ? -11.359 26.875 18.609 1 97.88 293 ILE A CA 1
ATOM 2364 C C . ILE A 1 293 ? -10.758 27.484 19.875 1 97.88 293 ILE A C 1
ATOM 2366 O O . ILE A 1 293 ? -9.531 27.516 20.047 1 97.88 293 ILE A O 1
ATOM 2370 N N . LYS A 1 294 ? -11.594 27.906 20.781 1 97.81 294 LYS A N 1
ATOM 2371 C CA . LYS A 1 294 ? -11.125 28.438 22.047 1 97.81 294 LYS A CA 1
ATOM 2372 C C . LYS A 1 294 ? -10.406 27.359 22.859 1 97.81 294 LYS A C 1
ATOM 2374 O O . LYS A 1 294 ? -9.391 27.641 23.5 1 97.81 294 LYS A O 1
ATOM 2379 N N . ASP A 1 295 ? -10.953 26.234 22.844 1 97.44 295 ASP A N 1
ATOM 2380 C CA . ASP A 1 295 ? -10.312 25.125 23.531 1 97.44 295 ASP A CA 1
ATOM 2381 C C . ASP A 1 295 ? -8.945 24.812 22.922 1 97.44 295 ASP A C 1
ATOM 2383 O O . ASP A 1 295 ? -8.008 24.469 23.641 1 97.44 295 ASP A O 1
ATOM 2387 N N . LEU A 1 296 ? -8.852 24.859 21.609 1 97.19 296 LEU A N 1
ATOM 2388 C CA . LEU A 1 296 ? -7.578 24.641 20.938 1 97.19 296 LEU A CA 1
ATOM 2389 C C . LEU A 1 296 ? -6.57 25.719 21.328 1 97.19 296 LEU A C 1
ATOM 2391 O O . LEU A 1 296 ? -5.387 25.438 21.516 1 97.19 296 LEU A O 1
ATOM 2395 N N . GLU A 1 297 ? -7.047 26.922 21.547 1 97.69 297 GLU A N 1
ATOM 2396 C CA . GLU A 1 297 ? -6.199 28.016 22 1 97.69 297 GLU A CA 1
ATOM 2397 C C . GLU A 1 297 ? -5.664 27.734 23.406 1 97.69 297 GLU A C 1
ATOM 2399 O O . GLU A 1 297 ? -4.48 27.953 23.688 1 97.69 297 GLU A O 1
ATOM 2404 N N . LEU A 1 298 ? -6.512 27.266 24.188 1 97.69 298 LEU A N 1
ATOM 2405 C CA . LEU A 1 298 ? -6.117 26.953 25.562 1 97.69 298 LEU A CA 1
ATOM 2406 C C . LEU A 1 298 ? -5.09 25.812 25.578 1 97.69 298 LEU A C 1
ATOM 2408 O O . LEU A 1 298 ? -4.156 25.844 26.375 1 97.69 298 LEU A O 1
ATOM 2412 N N . ALA A 1 299 ? -5.34 24.891 24.734 1 95.94 299 ALA A N 1
ATOM 2413 C CA . ALA A 1 299 ? -4.395 23.781 24.625 1 95.94 299 ALA A CA 1
ATOM 2414 C C . ALA A 1 299 ? -3.018 24.266 24.188 1 95.94 299 ALA A C 1
ATOM 2416 O O . ALA A 1 299 ? -1.995 23.734 24.641 1 95.94 299 ALA A O 1
ATOM 2417 N N . CYS A 1 300 ? -2.941 25.219 23.297 1 96.88 300 CYS A N 1
ATOM 2418 C CA . CYS A 1 300 ? -1.684 25.812 22.875 1 96.88 300 CYS A CA 1
ATOM 2419 C C . CYS A 1 300 ? -0.945 26.438 24.062 1 96.88 300 CYS A C 1
ATOM 2421 O O . CYS A 1 300 ? 0.255 26.219 24.234 1 96.88 300 CYS A O 1
ATOM 2423 N N . ASP A 1 301 ? -1.681 27.125 24.844 1 97.38 301 ASP A N 1
ATOM 2424 C CA . ASP A 1 301 ? -1.082 27.797 26 1 97.38 301 ASP A CA 1
ATOM 2425 C C . ASP A 1 301 ? -0.561 26.781 27.016 1 97.38 301 ASP A C 1
ATOM 2427 O O . ASP A 1 301 ? 0.538 26.938 27.547 1 97.38 301 ASP A O 1
ATOM 2431 N N . LYS A 1 302 ? -1.361 25.859 27.234 1 96.88 302 LYS A N 1
ATOM 2432 C CA . LYS A 1 302 ? -0.949 24.812 28.156 1 96.88 302 LYS A CA 1
ATOM 2433 C C . LYS A 1 302 ? 0.309 24.094 27.672 1 96.88 302 LYS A C 1
ATOM 2435 O O . LYS A 1 302 ? 1.195 23.781 28.469 1 96.88 302 LYS A O 1
ATOM 2440 N N . PHE A 1 303 ? 0.355 23.859 26.438 1 96.38 303 PHE A N 1
ATOM 2441 C CA . PHE A 1 303 ? 1.514 23.188 25.859 1 96.38 303 PHE A CA 1
ATOM 2442 C C . PHE A 1 303 ? 2.766 24.047 26.016 1 96.38 303 PHE A C 1
ATOM 2444 O O . PHE A 1 303 ? 3.846 23.531 26.312 1 96.38 303 PHE A O 1
ATOM 2451 N N . GLU A 1 304 ? 2.613 25.297 25.781 1 95.88 304 GLU A N 1
ATOM 2452 C CA . GLU A 1 304 ? 3.764 26.188 25.891 1 95.88 304 GLU A CA 1
ATOM 2453 C C . GLU A 1 304 ? 4.355 26.172 27.297 1 95.88 304 GLU A C 1
ATOM 2455 O O . GLU A 1 304 ? 5.578 26.172 27.453 1 95.88 304 GLU A O 1
ATOM 2460 N N . VAL A 1 305 ? 3.506 26.109 28.219 1 96.44 305 VAL A N 1
ATOM 2461 C CA . VAL A 1 305 ? 3.953 26.062 29.609 1 96.44 305 VAL A CA 1
ATOM 2462 C C . VAL A 1 305 ? 4.668 24.734 29.875 1 96.44 305 VAL A C 1
ATOM 2464 O O . VAL A 1 305 ? 5.746 24.703 30.484 1 96.44 305 VAL A O 1
ATOM 2467 N N . SER A 1 306 ? 4.066 23.703 29.453 1 94.88 306 SER A N 1
ATOM 2468 C CA . SER A 1 306 ? 4.645 22.375 29.641 1 94.88 306 SER A CA 1
ATOM 2469 C C . SER A 1 306 ? 5.977 22.25 28.906 1 94.88 306 SER A C 1
ATOM 2471 O O . SER A 1 306 ? 6.918 21.641 29.422 1 94.88 306 SER A O 1
ATOM 2473 N N . LYS A 1 307 ? 6.023 22.734 27.719 1 95.31 307 LYS A N 1
ATOM 2474 C CA . LYS A 1 307 ? 7.246 22.719 26.922 1 95.31 307 LYS A CA 1
ATOM 2475 C C . LYS A 1 307 ? 8.383 23.438 27.656 1 95.31 307 LYS A C 1
ATOM 2477 O O . LYS A 1 307 ? 9.5 22.922 27.734 1 95.31 307 LYS A O 1
ATOM 2482 N N . GLN A 1 308 ? 8.086 24.547 28.219 1 95.06 308 GLN A N 1
ATOM 2483 C CA . GLN A 1 308 ? 9.102 25.312 28.953 1 95.06 308 GLN A CA 1
ATOM 2484 C C . GLN A 1 308 ? 9.586 24.547 30.172 1 95.06 308 GLN A C 1
ATOM 2486 O O . GLN A 1 308 ? 10.781 24.547 30.484 1 95.06 308 GLN A O 1
ATOM 2491 N N . ARG A 1 309 ? 8.664 23.953 30.812 1 94 309 ARG A N 1
ATOM 2492 C CA . ARG A 1 309 ? 9.031 23.141 31.969 1 94 309 ARG A CA 1
ATOM 2493 C C . ARG A 1 309 ? 9.961 22 31.578 1 94 309 ARG A C 1
ATOM 2495 O O . ARG A 1 309 ? 10.914 21.688 32.281 1 94 309 ARG A O 1
ATOM 2502 N N . GLN A 1 310 ? 9.625 21.391 30.5 1 91.75 310 GLN A N 1
ATOM 2503 C CA . GLN A 1 310 ? 10.438 20.281 30.016 1 91.75 310 GLN A CA 1
ATOM 2504 C C . GLN A 1 310 ? 11.836 20.766 29.625 1 91.75 310 GLN A C 1
ATOM 2506 O O . GLN A 1 310 ? 12.828 20.109 29.953 1 91.75 310 GLN A O 1
ATOM 2511 N N . LEU A 1 311 ? 11.914 21.812 28.969 1 92.94 311 LEU A N 1
ATOM 2512 C CA . LEU A 1 311 ? 13.195 22.375 28.547 1 92.94 311 LEU A CA 1
ATOM 2513 C C . LEU A 1 311 ? 14.047 22.75 29.75 1 92.94 311 LEU A C 1
ATOM 2515 O O . LEU A 1 311 ? 15.258 22.516 29.766 1 92.94 311 LEU A O 1
ATOM 2519 N N . ASP A 1 312 ? 13.359 23.234 30.734 1 94.88 312 ASP A N 1
ATOM 2520 C CA . ASP A 1 312 ? 14.062 23.594 31.953 1 94.88 312 ASP A CA 1
ATOM 2521 C C . ASP A 1 312 ? 14.617 22.359 32.656 1 94.88 312 ASP A C 1
ATOM 2523 O O . ASP A 1 312 ? 15.742 22.391 33.156 1 94.88 312 ASP A O 1
ATOM 2527 N N . ARG A 1 313 ? 13.844 21.453 32.75 1 92.75 313 ARG A N 1
ATOM 2528 C CA . ARG A 1 313 ? 14.273 20.203 33.375 1 92.75 313 ARG A CA 1
ATOM 2529 C C . ARG A 1 313 ? 15.461 19.609 32.625 1 92.75 313 ARG A C 1
ATOM 2531 O O . ARG A 1 313 ? 16.422 19.141 33.25 1 92.75 313 ARG A O 1
ATOM 2538 N N . GLU A 1 314 ? 15.375 19.562 31.25 1 91.62 314 GLU A N 1
ATOM 2539 C CA . GLU A 1 314 ? 16.453 19.031 30.438 1 91.62 314 GLU A CA 1
ATOM 2540 C C . GLU A 1 314 ? 17.734 19.844 30.641 1 91.62 314 GLU A C 1
ATOM 2542 O O . GLU A 1 314 ? 18.828 19.281 30.688 1 91.62 314 GLU A O 1
ATOM 2547 N N . ALA A 1 315 ? 17.578 21.109 30.781 1 93.75 315 ALA A N 1
ATOM 2548 C CA . ALA A 1 315 ? 18.719 21.984 31 1 93.75 315 ALA A CA 1
ATOM 2549 C C . ALA A 1 315 ? 19.359 21.703 32.344 1 93.75 315 ALA A C 1
ATOM 2551 O O . ALA A 1 315 ? 20.594 21.75 32.5 1 93.75 315 ALA A O 1
ATOM 2552 N N . ARG A 1 316 ? 18.594 21.359 33.281 1 95.25 316 ARG A N 1
ATOM 2553 C CA . ARG A 1 316 ? 19.062 21.141 34.656 1 95.25 316 ARG A CA 1
ATOM 2554 C C . ARG A 1 316 ? 19.703 19.75 34.812 1 95.25 316 ARG A C 1
ATOM 2556 O O . ARG A 1 316 ? 20.719 19.609 35.469 1 95.25 316 ARG A O 1
ATOM 2563 N N . THR A 1 317 ? 19.062 18.797 34.188 1 94.25 317 THR A N 1
ATOM 2564 C CA . THR A 1 317 ? 19.469 17.422 34.438 1 94.25 317 THR A CA 1
ATOM 2565 C C . THR A 1 317 ? 20.422 16.938 33.312 1 94.25 317 THR A C 1
ATOM 2567 O O . THR A 1 317 ? 21.156 15.977 33.5 1 94.25 317 THR A O 1
ATOM 2570 N N . GLY A 1 318 ? 20.266 17.531 32.094 1 90.88 318 GLY A N 1
ATOM 2571 C CA . GLY A 1 318 ? 21.031 17.094 30.938 1 90.88 318 GLY A CA 1
ATOM 2572 C C . GLY A 1 318 ? 20.469 15.82 30.312 1 90.88 318 GLY A C 1
ATOM 2573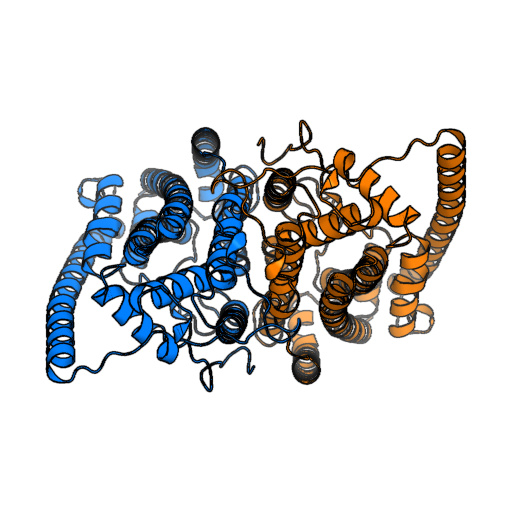 O O . GLY A 1 318 ? 21.078 15.242 29.406 1 90.88 318 GLY A O 1
ATOM 2574 N N . LYS A 1 319 ? 19.391 15.359 30.859 1 88.12 319 LYS A N 1
ATOM 2575 C CA . LYS A 1 319 ? 18.812 14.109 30.391 1 88.12 319 LYS A CA 1
ATOM 2576 C C . LYS A 1 319 ? 17.734 14.367 29.344 1 88.12 319 LYS A C 1
ATOM 2578 O O . LYS A 1 319 ? 16.781 15.102 29.594 1 88.12 319 LYS A O 1
ATOM 2583 N N . LYS A 1 320 ? 17.938 13.836 28.125 1 89.94 320 LYS A N 1
ATOM 2584 C CA . LYS A 1 320 ? 16.969 13.891 27.047 1 89.94 320 LYS A CA 1
ATOM 2585 C C . LYS A 1 320 ? 16.688 12.5 26.484 1 89.94 320 LYS A C 1
ATOM 2587 O O . LYS A 1 320 ? 17.594 11.664 26.406 1 89.94 320 LYS A O 1
ATOM 2592 N N . VAL A 1 321 ? 15.484 12.328 26.188 1 91 321 VAL A N 1
ATOM 2593 C CA . VAL A 1 321 ? 15.156 11.055 25.562 1 91 321 VAL A CA 1
ATOM 2594 C C . VAL A 1 321 ? 15.703 11.023 24.141 1 91 321 VAL A C 1
ATOM 2596 O O . VAL A 1 321 ? 15.547 11.984 23.375 1 91 321 VAL A O 1
ATOM 2599 N N . SER A 1 322 ? 16.391 9.953 23.844 1 94.69 322 SER A N 1
ATOM 2600 C CA . SER A 1 322 ? 16.984 9.836 22.531 1 94.69 322 SER A CA 1
ATOM 2601 C C . SER A 1 322 ? 16.062 9.133 21.547 1 94.69 322 SER A C 1
ATOM 2603 O O . SER A 1 322 ? 15.156 8.398 21.969 1 94.69 322 SER A O 1
ATOM 2605 N N . ALA A 1 323 ? 16.25 9.398 20.297 1 96.69 323 ALA A N 1
ATOM 2606 C CA . ALA A 1 323 ? 15.516 8.68 19.25 1 96.69 323 ALA A CA 1
ATOM 2607 C C . ALA A 1 323 ? 15.734 7.172 19.375 1 96.69 323 ALA A C 1
ATOM 2609 O O . ALA A 1 323 ? 14.812 6.383 19.172 1 96.69 323 ALA A O 1
ATOM 2610 N N . HIS A 1 324 ? 16.984 6.805 19.672 1 95.31 324 HIS A N 1
ATOM 2611 C CA . HIS A 1 324 ? 17.328 5.398 19.812 1 95.31 324 HIS A CA 1
ATOM 2612 C C . HIS A 1 324 ? 16.453 4.719 20.875 1 95.31 324 HIS A C 1
ATOM 2614 O O . HIS A 1 324 ? 15.953 3.615 20.656 1 95.31 324 HIS A O 1
ATOM 2620 N N . GLU A 1 325 ? 16.266 5.367 21.922 1 94.5 325 GLU A N 1
ATOM 2621 C CA . GLU A 1 325 ? 15.422 4.844 23 1 94.5 325 GLU A CA 1
ATOM 2622 C C . GLU A 1 325 ? 13.961 4.746 22.547 1 94.5 325 GLU A C 1
ATOM 2624 O O . GLU A 1 325 ? 13.297 3.738 22.797 1 94.5 325 GLU A O 1
ATOM 2629 N N . LEU A 1 326 ? 13.508 5.73 21.875 1 95 326 LEU A N 1
ATOM 2630 C CA . LEU A 1 326 ? 12.109 5.812 21.5 1 95 326 LEU A CA 1
ATOM 2631 C C . LEU A 1 326 ? 11.781 4.797 20.406 1 95 326 LEU A C 1
ATOM 2633 O O . LEU A 1 326 ? 10.633 4.352 20.297 1 95 326 LEU A O 1
ATOM 2637 N N . HIS A 1 327 ? 12.781 4.426 19.609 1 95.56 327 HIS A N 1
ATOM 2638 C CA . HIS A 1 327 ? 12.547 3.545 18.484 1 95.56 327 HIS A CA 1
ATOM 2639 C C . HIS A 1 327 ? 12.703 2.082 18.875 1 95.56 327 HIS A C 1
ATOM 2641 O O . HIS A 1 327 ? 12.398 1.184 18.094 1 95.56 327 HIS A O 1
ATOM 2647 N N . LYS A 1 328 ? 13.125 1.827 20.109 1 93.69 328 LYS A N 1
ATOM 2648 C CA . LYS A 1 328 ? 13.188 0.446 20.578 1 93.69 328 LYS A CA 1
ATOM 2649 C C . LYS A 1 328 ? 11.789 -0.16 20.688 1 93.69 328 LYS A C 1
ATOM 2651 O O . LYS A 1 328 ? 10.883 0.452 21.266 1 93.69 328 LYS A O 1
ATOM 2656 N N . THR A 1 329 ? 11.633 -1.378 20.156 1 92.62 329 THR A N 1
ATOM 2657 C CA . THR A 1 329 ? 10.297 -1.948 20.062 1 92.62 329 THR A CA 1
ATOM 2658 C C . THR A 1 329 ? 10.109 -3.068 21.078 1 92.62 329 THR A C 1
ATOM 2660 O O . THR A 1 329 ? 8.992 -3.553 21.281 1 92.62 329 THR A O 1
ATOM 2663 N N . ALA A 1 330 ? 11.156 -3.504 21.688 1 90 330 ALA A N 1
ATOM 2664 C CA . ALA A 1 330 ? 11.078 -4.629 22.609 1 90 330 ALA A CA 1
ATOM 2665 C C . ALA A 1 330 ? 9.961 -4.422 23.625 1 90 330 ALA A C 1
ATOM 2667 O O . ALA A 1 330 ? 9.93 -3.41 24.328 1 90 330 ALA A O 1
ATOM 2668 N N . GLY A 1 331 ? 9 -5.297 23.641 1 87.38 331 GLY A N 1
ATOM 2669 C CA . GLY A 1 331 ? 7.914 -5.277 24.609 1 87.38 331 GLY A CA 1
ATOM 2670 C C . GLY A 1 331 ? 6.781 -4.352 24.203 1 87.38 331 GLY A C 1
ATOM 2671 O O . GLY A 1 331 ? 5.824 -4.168 24.969 1 87.38 331 GLY A O 1
ATOM 2672 N N . LYS A 1 332 ? 6.863 -3.82 22.969 1 88.25 332 LYS A N 1
ATOM 2673 C CA . LYS A 1 332 ? 5.895 -2.791 22.609 1 88.25 332 LYS A CA 1
ATOM 2674 C C . LYS A 1 332 ? 5.078 -3.201 21.391 1 88.25 332 LYS A C 1
ATOM 2676 O O . LYS A 1 332 ? 4.25 -2.43 20.906 1 88.25 332 LYS A O 1
ATOM 2681 N N . LEU A 1 333 ? 5.352 -4.309 20.875 1 88.25 333 LEU A N 1
ATOM 2682 C CA . LEU A 1 333 ? 4.695 -4.777 19.656 1 88.25 333 LEU A CA 1
ATOM 2683 C C . LEU A 1 333 ? 3.516 -5.684 19.984 1 88.25 333 LEU A C 1
ATOM 2685 O O . LEU A 1 333 ? 3.68 -6.898 20.141 1 88.25 333 LEU A O 1
ATOM 2689 N N . ALA A 1 334 ? 2.373 -5.16 20.078 1 78.19 334 ALA A N 1
ATOM 2690 C CA . ALA A 1 334 ? 1.192 -5.879 20.547 1 78.19 334 ALA A CA 1
ATOM 2691 C C . ALA A 1 334 ? 0.491 -6.59 19.391 1 78.19 334 ALA A C 1
ATOM 2693 O O . ALA A 1 334 ? -0.195 -7.594 19.594 1 78.19 334 ALA A O 1
ATOM 2694 N N . MET A 1 335 ? 0.726 -6.152 18.203 1 77.31 335 MET A N 1
ATOM 2695 C CA . MET A 1 335 ? -0.037 -6.684 17.078 1 77.31 335 MET A CA 1
ATOM 2696 C C . MET A 1 335 ? 0.79 -7.691 16.281 1 77.31 335 MET A C 1
ATOM 2698 O O . MET A 1 335 ? 0.284 -8.742 15.891 1 77.31 335 MET A O 1
ATOM 2702 N N . SER A 1 336 ? 1.96 -7.379 16.062 1 77.94 336 SER A N 1
ATOM 2703 C CA . SER A 1 336 ? 2.797 -8.242 15.234 1 77.94 336 SER A CA 1
ATOM 2704 C C . SER A 1 336 ? 3.43 -9.359 16.062 1 77.94 336 SER A C 1
ATOM 2706 O O . SER A 1 336 ? 3.842 -10.383 15.508 1 77.94 336 SER A O 1
ATOM 2708 N N . ARG A 1 337 ? 3.545 -9.266 17.344 1 67.75 337 ARG A N 1
ATOM 2709 C CA . ARG A 1 337 ? 4.148 -10.188 18.297 1 67.75 337 ARG A CA 1
ATOM 2710 C C . ARG A 1 337 ? 5.578 -10.539 17.891 1 67.75 337 ARG A C 1
ATOM 2712 O O . ARG A 1 337 ? 6.059 -11.633 18.188 1 67.75 337 ARG A O 1
ATOM 2719 N N . ARG A 1 338 ? 6.117 -9.773 17 1 67.81 338 ARG A N 1
ATOM 2720 C CA . ARG A 1 338 ? 7.473 -10.07 16.547 1 67.81 338 ARG A CA 1
ATOM 2721 C C . ARG A 1 338 ? 8.492 -9.242 17.312 1 67.81 338 ARG A C 1
ATOM 2723 O O . ARG A 1 338 ? 8.188 -8.141 17.781 1 67.81 338 ARG A O 1
ATOM 2730 N N . MET B 1 1 ? -29.359 -31.359 0.2 1 41.84 1 MET B N 1
ATOM 2731 C CA . MET B 1 1 ? -28.5 -30.453 -0.56 1 41.84 1 MET B CA 1
ATOM 2732 C C . MET B 1 1 ? -27.953 -29.359 0.335 1 41.84 1 MET B C 1
ATOM 2734 O O . MET B 1 1 ? -28.703 -28.719 1.075 1 41.84 1 MET B O 1
ATOM 2738 N N . SER B 1 2 ? -26.75 -29.438 0.782 1 54.94 2 SER B N 1
ATOM 2739 C CA . SER B 1 2 ? -26.266 -28.5 1.79 1 54.94 2 SER B CA 1
ATOM 2740 C C . SER B 1 2 ? -26.531 -27.047 1.372 1 54.94 2 SER B C 1
ATOM 2742 O O . SER B 1 2 ? -26.344 -26.688 0.208 1 54.94 2 SER B O 1
ATOM 2744 N N . ALA B 1 3 ? -27.297 -26.359 2.131 1 66.5 3 ALA B N 1
ATOM 2745 C CA . ALA B 1 3 ? -27.812 -25 1.938 1 66.5 3 ALA B CA 1
ATOM 2746 C C . ALA B 1 3 ? -26.688 -24.031 1.626 1 66.5 3 ALA B C 1
ATOM 2748 O O . ALA B 1 3 ? -25.578 -24.156 2.16 1 66.5 3 ALA B O 1
ATOM 2749 N N . LYS B 1 4 ? -26.859 -23.422 0.401 1 86.25 4 LYS B N 1
ATOM 2750 C CA . LYS B 1 4 ? -25.969 -22.312 0.065 1 86.25 4 LYS B CA 1
ATOM 2751 C C . LYS B 1 4 ? -25.859 -21.312 1.223 1 86.25 4 LYS B C 1
ATOM 2753 O O . LYS B 1 4 ? -26.859 -20.969 1.846 1 86.25 4 LYS B O 1
ATOM 2758 N N . LEU B 1 5 ? -24.594 -21.109 1.604 1 94.25 5 LEU B N 1
ATOM 2759 C CA . LEU B 1 5 ? -24.375 -20.125 2.656 1 94.25 5 LEU B CA 1
ATOM 2760 C C . LEU B 1 5 ? -24.031 -18.766 2.062 1 94.25 5 LEU B C 1
ATOM 2762 O O . LEU B 1 5 ? -23.344 -18.688 1.041 1 94.25 5 LEU B O 1
ATOM 2766 N N . THR B 1 6 ? -24.578 -17.75 2.727 1 95.19 6 THR B N 1
ATOM 2767 C CA . THR B 1 6 ? -24.156 -16.406 2.357 1 95.19 6 THR B CA 1
ATOM 2768 C C . THR B 1 6 ? -22.703 -16.172 2.721 1 95.19 6 THR B C 1
ATOM 2770 O O . THR B 1 6 ? -22.125 -16.922 3.506 1 95.19 6 THR B O 1
ATOM 2773 N N . ASP B 1 7 ? -22.141 -15.156 2.18 1 93.94 7 ASP B N 1
ATOM 2774 C CA . ASP B 1 7 ? -20.766 -14.812 2.518 1 93.94 7 ASP B CA 1
ATOM 2775 C C . ASP B 1 7 ? -20.625 -14.539 4.012 1 93.94 7 ASP B C 1
ATOM 2777 O O . ASP B 1 7 ? -19.641 -14.945 4.633 1 93.94 7 ASP B O 1
ATOM 2781 N N . LEU B 1 8 ? -21.594 -13.836 4.527 1 94.5 8 LEU B N 1
ATOM 2782 C CA . LEU B 1 8 ? -21.547 -13.523 5.953 1 94.5 8 LEU B CA 1
ATOM 2783 C C . LEU B 1 8 ? -21.562 -14.797 6.785 1 94.5 8 LEU B C 1
ATOM 2785 O O . LEU B 1 8 ? -20.828 -14.906 7.77 1 94.5 8 LEU B O 1
ATOM 2789 N N . GLN B 1 9 ? -22.375 -15.711 6.43 1 96.56 9 GLN B N 1
ATOM 2790 C CA . GLN B 1 9 ? -22.438 -16.984 7.129 1 96.56 9 GLN B CA 1
ATOM 2791 C C . GLN B 1 9 ? -21.125 -17.75 6.988 1 96.56 9 GLN B C 1
ATOM 2793 O O . GLN B 1 9 ? -20.641 -18.359 7.953 1 96.56 9 GLN B O 1
ATOM 2798 N N . LEU B 1 10 ? -20.609 -17.766 5.797 1 97.12 10 LEU B N 1
ATOM 2799 C CA . LEU B 1 10 ? -19.344 -18.453 5.555 1 97.12 10 LEU B CA 1
ATOM 2800 C C . LEU B 1 10 ? -18.219 -17.828 6.391 1 97.12 10 LEU B C 1
ATOM 2802 O O . LEU B 1 10 ? -17.391 -18.547 6.941 1 97.12 10 LEU B O 1
ATOM 2806 N N . LEU B 1 11 ? -18.234 -16.484 6.465 1 97.44 11 LEU B N 1
ATOM 2807 C CA . LEU B 1 11 ? -17.25 -15.781 7.273 1 97.44 11 LEU B CA 1
ATOM 2808 C C . LEU B 1 11 ? -17.312 -16.234 8.727 1 97.44 11 LEU B C 1
ATOM 2810 O O . LEU B 1 11 ? -16.281 -16.484 9.352 1 97.44 11 LEU B O 1
ATOM 2814 N N . HIS B 1 12 ? -18.469 -16.375 9.164 1 97.62 12 HIS B N 1
ATOM 2815 C CA . HIS B 1 12 ? -18.656 -16.797 10.555 1 97.62 12 HIS B CA 1
ATOM 2816 C C . HIS B 1 12 ? -18.234 -18.25 10.758 1 97.62 12 HIS B C 1
ATOM 2818 O O . HIS B 1 12 ? -17.547 -18.562 11.727 1 97.62 12 HIS B O 1
ATOM 2824 N N . GLU B 1 13 ? -18.641 -19.094 9.875 1 97.75 13 GLU B N 1
ATOM 2825 C CA . GLU B 1 13 ? -18.406 -20.531 10.023 1 97.75 13 GLU B CA 1
ATOM 2826 C C . GLU B 1 13 ? -16.938 -20.875 9.867 1 97.75 13 GLU B C 1
ATOM 2828 O O . GLU B 1 13 ? -16.438 -21.812 10.492 1 97.75 13 GLU B O 1
ATOM 2833 N N . LEU B 1 14 ? -16.234 -20.109 9.078 1 98.31 14 LEU B N 1
ATOM 2834 C CA . LEU B 1 14 ? -14.836 -20.422 8.781 1 98.31 14 LEU B CA 1
ATOM 2835 C C . LEU B 1 14 ? -13.898 -19.703 9.75 1 98.31 14 LEU B C 1
ATOM 2837 O O . LEU B 1 14 ? -12.695 -19.969 9.773 1 98.31 14 LEU B O 1
ATOM 2841 N N . GLU B 1 15 ? -14.352 -18.797 10.531 1 98.12 15 GLU B N 1
ATOM 2842 C CA . GLU B 1 15 ? -13.5 -17.953 11.359 1 98.12 15 GLU B CA 1
ATOM 2843 C C . GLU B 1 15 ? -12.617 -18.797 12.281 1 98.12 15 GLU B C 1
ATOM 2845 O O . GLU B 1 15 ? -11.43 -18.516 12.438 1 98.12 15 GLU B O 1
ATOM 2850 N N . PRO B 1 16 ? -13.164 -19.859 12.938 1 98.38 16 PRO B N 1
ATOM 2851 C CA . PRO B 1 16 ? -12.281 -20.672 13.789 1 98.38 16 PRO B CA 1
ATOM 2852 C C . PRO B 1 16 ? -11.141 -21.297 13.008 1 98.38 16 PRO B C 1
ATOM 2854 O O . PRO B 1 16 ? -10.023 -21.406 13.523 1 98.38 16 PRO B O 1
ATOM 2857 N N . VAL B 1 17 ? -11.445 -21.703 11.805 1 98.38 17 VAL B N 1
ATOM 2858 C CA . VAL B 1 17 ? -10.438 -22.281 10.922 1 98.38 17 VAL B CA 1
ATOM 2859 C C . VAL B 1 17 ? -9.398 -21.219 10.562 1 98.38 17 VAL B C 1
ATOM 2861 O O . VAL B 1 17 ? -8.195 -21.5 10.57 1 98.38 17 VAL B O 1
ATOM 2864 N N . VAL B 1 18 ? -9.836 -20.016 10.297 1 98.62 18 VAL B N 1
ATOM 2865 C CA . VAL B 1 18 ? -8.961 -18.906 9.953 1 98.62 18 VAL B CA 1
ATOM 2866 C C . VAL B 1 18 ? -8.047 -18.594 11.133 1 98.62 18 VAL B C 1
ATOM 2868 O O . VAL B 1 18 ? -6.844 -18.391 10.961 1 98.62 18 VAL B O 1
ATOM 2871 N N . GLU B 1 19 ? -8.625 -18.578 12.297 1 98.5 19 GLU B N 1
ATOM 2872 C CA . GLU B 1 19 ? -7.824 -18.312 13.492 1 98.5 19 GLU B CA 1
ATOM 2873 C C . GLU B 1 19 ? -6.75 -19.391 13.68 1 98.5 19 GLU B C 1
ATOM 2875 O O . GLU B 1 19 ? -5.594 -19.062 13.969 1 98.5 19 GLU B O 1
ATOM 2880 N N . LYS B 1 20 ? -7.133 -20.609 13.477 1 98.62 20 LYS B N 1
ATOM 2881 C CA . LYS B 1 20 ? -6.207 -21.734 13.602 1 98.62 20 LYS B CA 1
ATOM 2882 C C . LYS B 1 20 ? -5.039 -21.594 12.625 1 98.62 20 LYS B C 1
ATOM 2884 O O . LYS B 1 20 ? -3.877 -21.719 13.023 1 98.62 20 LYS B O 1
ATOM 2889 N N . TYR B 1 21 ? -5.34 -21.344 11.398 1 98.56 21 TYR B N 1
ATOM 2890 C CA . TYR B 1 21 ? -4.297 -21.312 10.383 1 98.56 21 TYR B CA 1
ATOM 2891 C C . TYR B 1 21 ? -3.496 -20.016 10.461 1 98.56 21 TYR B C 1
ATOM 2893 O O . TYR B 1 21 ? -2.316 -19.984 10.102 1 98.56 21 TYR B O 1
ATOM 2901 N N . LEU B 1 22 ? -4.129 -18.906 10.93 1 98 22 LEU B N 1
ATOM 2902 C CA . LEU B 1 22 ? -3.375 -17.703 11.234 1 98 22 LEU B CA 1
ATOM 2903 C C . LEU B 1 22 ? -2.314 -17.969 12.289 1 98 22 LEU B C 1
ATOM 2905 O O . LEU B 1 22 ? -1.157 -17.578 12.133 1 98 22 LEU B O 1
ATOM 2909 N N . ASN B 1 23 ? -2.699 -18.625 13.352 1 97.62 23 ASN B N 1
ATOM 2910 C CA . ASN B 1 23 ? -1.754 -18.969 14.406 1 97.62 23 ASN B CA 1
ATOM 2911 C C . ASN B 1 23 ? -0.632 -19.859 13.891 1 97.62 23 ASN B C 1
ATOM 2913 O O . ASN B 1 23 ? 0.531 -19.672 14.258 1 97.62 23 ASN B O 1
ATOM 2917 N N . ARG B 1 24 ? -0.917 -20.812 13.047 1 98.19 24 ARG B N 1
ATOM 2918 C CA . ARG B 1 24 ? 0.109 -21.656 12.438 1 98.19 24 ARG B CA 1
ATOM 2919 C C . ARG B 1 24 ? 1.059 -20.812 11.586 1 98.19 24 ARG B C 1
ATOM 2921 O O . ARG B 1 24 ? 2.275 -21 11.641 1 98.19 24 ARG B O 1
ATOM 2928 N N . HIS B 1 25 ? 0.45 -19.922 10.812 1 97.94 25 HIS B N 1
ATOM 2929 C CA . HIS B 1 25 ? 1.248 -19.031 9.977 1 97.94 25 HIS B CA 1
ATOM 2930 C C . HIS B 1 25 ? 2.25 -18.25 10.812 1 97.94 25 HIS B C 1
ATOM 2932 O O . HIS B 1 25 ? 3.434 -18.188 10.469 1 97.94 25 HIS B O 1
ATOM 2938 N N . LEU B 1 26 ? 1.797 -17.672 11.891 1 96.06 26 LEU B N 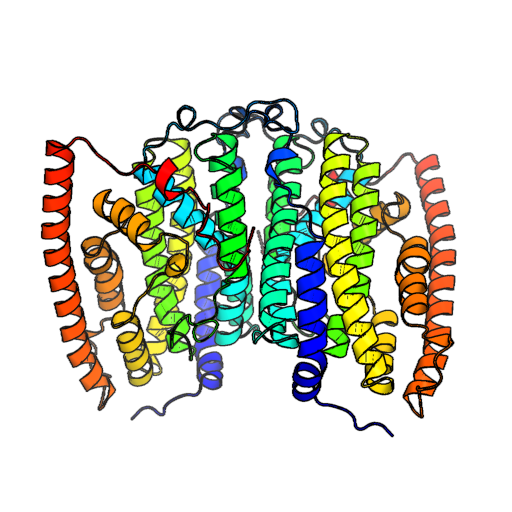1
ATOM 2939 C CA . LEU B 1 26 ? 2.635 -16.844 12.758 1 96.06 26 LEU B CA 1
ATOM 2940 C C . LEU B 1 26 ? 3.736 -17.672 13.398 1 96.06 26 LEU B C 1
ATOM 2942 O O . LEU B 1 26 ? 4.859 -17.203 13.57 1 96.06 26 LEU B O 1
ATOM 2946 N N . SER B 1 27 ? 3.438 -18.922 13.688 1 96.12 27 SER B N 1
ATOM 2947 C CA . SER B 1 27 ? 4.41 -19.781 14.336 1 96.12 27 SER B CA 1
ATOM 2948 C C . SER B 1 27 ? 5.469 -20.266 13.352 1 96.12 27 SER B C 1
ATOM 2950 O O . SER B 1 27 ? 6.621 -20.484 13.727 1 96.12 27 SER B O 1
ATOM 2952 N N . MET B 1 28 ? 5.176 -20.359 12.062 1 96.38 28 MET B N 1
ATOM 2953 C CA . MET B 1 28 ? 6.066 -20.922 11.055 1 96.38 28 MET B CA 1
ATOM 2954 C C . MET B 1 28 ? 6.906 -19.828 10.406 1 96.38 28 MET B C 1
ATOM 2956 O O . MET B 1 28 ? 7.984 -20.094 9.875 1 96.38 28 MET B O 1
ATOM 2960 N N . HIS B 1 29 ? 6.359 -18.641 10.445 1 95.19 29 HIS B N 1
ATOM 2961 C CA . HIS B 1 29 ? 7.016 -17.531 9.742 1 95.19 29 HIS B CA 1
ATOM 2962 C C . HIS B 1 29 ? 8.398 -17.25 10.328 1 95.19 29 HIS B C 1
ATOM 2964 O O . HIS B 1 29 ? 8.555 -17.188 11.555 1 95.19 29 HIS B O 1
ATOM 2970 N N . LYS B 1 30 ? 9.375 -17.125 9.438 1 94.25 30 LYS B N 1
ATOM 2971 C CA . LYS B 1 30 ? 10.734 -16.734 9.82 1 94.25 30 LYS B CA 1
ATOM 2972 C C . LYS B 1 30 ? 10.992 -15.266 9.484 1 94.25 30 LYS B C 1
ATOM 2974 O O . LYS B 1 30 ? 10.922 -14.867 8.312 1 94.25 30 LYS B O 1
ATOM 2979 N N . PRO B 1 31 ? 11.367 -14.555 10.469 1 93 31 PRO B N 1
ATOM 2980 C CA . PRO B 1 31 ? 11.578 -13.125 10.227 1 93 31 PRO B CA 1
ATOM 2981 C C . PRO B 1 31 ? 12.75 -12.844 9.289 1 93 31 PRO B C 1
ATOM 2983 O O . PRO B 1 31 ? 13.766 -13.547 9.344 1 93 31 PRO B O 1
ATOM 2986 N N . TRP B 1 32 ? 12.609 -11.891 8.445 1 96.19 32 TRP B N 1
ATOM 2987 C CA . TRP B 1 32 ? 13.68 -11.367 7.605 1 96.19 32 TRP B CA 1
ATOM 2988 C C . TRP B 1 32 ? 13.453 -9.898 7.27 1 96.19 32 TRP B C 1
ATOM 2990 O O . TRP B 1 32 ? 12.328 -9.406 7.367 1 96.19 32 TRP B O 1
ATOM 3000 N N . ASN B 1 33 ? 14.5 -9.203 6.996 1 96.19 33 ASN B N 1
ATOM 3001 C CA . ASN B 1 33 ? 14.438 -7.773 6.699 1 96.19 33 ASN B CA 1
ATOM 3002 C C . ASN B 1 33 ? 14.922 -7.477 5.281 1 96.19 33 ASN B C 1
ATOM 3004 O O . ASN B 1 33 ? 15.977 -7.957 4.867 1 96.19 33 ASN B O 1
ATOM 3008 N N . PRO B 1 34 ? 14.219 -6.645 4.531 1 97.25 34 PRO B N 1
ATOM 3009 C CA . PRO B 1 34 ? 14.617 -6.324 3.158 1 97.25 34 PRO B CA 1
ATOM 3010 C C . PRO B 1 34 ? 16.031 -5.758 3.07 1 97.25 34 PRO B C 1
ATOM 3012 O O . PRO B 1 34 ? 16.797 -6.133 2.18 1 97.25 34 PRO B O 1
ATOM 3015 N N . HIS B 1 35 ? 16.406 -4.918 4.016 1 97.38 35 HIS B N 1
ATOM 3016 C CA . HIS B 1 35 ? 17.672 -4.199 3.906 1 97.38 35 HIS B CA 1
ATOM 3017 C C . HIS B 1 35 ? 18.859 -5.148 3.996 1 97.38 35 HIS B C 1
ATOM 3019 O O . HIS B 1 35 ? 19.969 -4.793 3.617 1 97.38 35 HIS B O 1
ATOM 3025 N N . ASP B 1 36 ? 18.641 -6.367 4.535 1 96.69 36 ASP B N 1
ATOM 3026 C CA . ASP B 1 36 ? 19.719 -7.34 4.699 1 96.69 36 ASP B CA 1
ATOM 3027 C C . ASP B 1 36 ? 20.125 -7.938 3.354 1 96.69 36 ASP B C 1
ATOM 3029 O O . ASP B 1 36 ? 21.203 -8.516 3.229 1 96.69 36 ASP B O 1
ATOM 3033 N N . TYR B 1 37 ? 19.297 -7.762 2.348 1 97.44 37 TYR B N 1
ATOM 3034 C CA . TYR B 1 37 ? 19.516 -8.461 1.088 1 97.44 37 TYR B CA 1
ATOM 3035 C C . TYR B 1 37 ? 19.656 -7.48 -0.067 1 97.44 37 TYR B C 1
ATOM 3037 O O . TYR B 1 37 ? 19.219 -7.754 -1.185 1 97.44 37 TYR B O 1
ATOM 3045 N N . ILE B 1 38 ? 20.156 -6.367 0.228 1 98.44 38 ILE B N 1
ATOM 3046 C CA . ILE B 1 38 ? 20.453 -5.344 -0.764 1 98.44 38 ILE B CA 1
ATOM 3047 C C . ILE B 1 38 ? 21.953 -5.027 -0.732 1 98.44 38 ILE B C 1
ATOM 3049 O O . ILE B 1 38 ? 22.516 -4.797 0.338 1 98.44 38 ILE B O 1
ATOM 3053 N N . PRO B 1 39 ? 22.609 -5.121 -1.866 1 98.38 39 PRO B N 1
ATOM 3054 C CA . PRO B 1 39 ? 24.016 -4.727 -1.883 1 98.38 39 PRO B CA 1
ATOM 3055 C C . PRO B 1 39 ? 24.203 -3.211 -1.88 1 98.38 39 PRO B C 1
ATOM 3057 O O . PRO B 1 39 ? 24.688 -2.645 -2.863 1 98.38 39 PRO B O 1
ATOM 3060 N N . TRP B 1 40 ? 23.969 -2.605 -0.763 1 98.38 40 TRP B N 1
ATOM 3061 C CA . TRP B 1 40 ? 23.938 -1.156 -0.6 1 98.38 40 TRP B CA 1
ATOM 3062 C C . TRP B 1 40 ? 25.266 -0.534 -1.034 1 98.38 40 TRP B C 1
ATOM 3064 O O . TRP B 1 40 ? 25.281 0.591 -1.539 1 98.38 40 TRP B O 1
ATOM 3074 N N . SER B 1 41 ? 26.344 -1.222 -0.893 1 97.88 41 SER B N 1
ATOM 3075 C CA . SER B 1 41 ? 27.672 -0.704 -1.217 1 97.88 41 SER B CA 1
ATOM 3076 C C . SER B 1 41 ? 27.828 -0.479 -2.717 1 97.88 41 SER B C 1
ATOM 3078 O O . SER B 1 41 ? 28.734 0.229 -3.152 1 97.88 41 SER B O 1
ATOM 3080 N N . ASP B 1 42 ? 26.922 -1.074 -3.506 1 97.56 42 ASP B N 1
ATOM 3081 C CA . ASP B 1 42 ? 26.969 -0.912 -4.957 1 97.56 42 ASP B CA 1
ATOM 3082 C C . ASP B 1 42 ? 26.281 0.381 -5.383 1 97.56 42 ASP B C 1
ATOM 3084 O O . ASP B 1 42 ? 26.344 0.775 -6.547 1 97.56 42 ASP B O 1
ATOM 3088 N N . GLY B 1 43 ? 25.656 1.062 -4.465 1 97.88 43 GLY B N 1
ATOM 3089 C CA . GLY B 1 43 ? 24.859 2.234 -4.789 1 97.88 43 GLY B CA 1
ATOM 3090 C C . GLY B 1 43 ? 25.672 3.375 -5.355 1 97.88 43 GLY B C 1
ATOM 3091 O O . GLY B 1 43 ? 26.812 3.609 -4.918 1 97.88 43 GLY B O 1
ATOM 3092 N N . LYS B 1 44 ? 25.109 4.047 -6.359 1 97.56 44 LYS B N 1
ATOM 3093 C CA . LYS B 1 44 ? 25.656 5.258 -6.953 1 97.56 44 LYS B CA 1
ATOM 3094 C C . LYS B 1 44 ? 24.578 6.316 -7.164 1 97.56 44 LYS B C 1
ATOM 3096 O O . LYS B 1 44 ? 23.453 5.988 -7.527 1 97.56 44 LYS B O 1
ATOM 3101 N N . ASN B 1 45 ? 24.984 7.512 -6.953 1 97.06 45 ASN B N 1
ATOM 3102 C CA . ASN B 1 45 ? 24.031 8.602 -7.102 1 97.06 45 ASN B CA 1
ATOM 3103 C C . ASN B 1 45 ? 23.547 8.727 -8.547 1 97.06 45 ASN B C 1
ATOM 3105 O O . ASN B 1 45 ? 24.297 8.445 -9.484 1 97.06 45 ASN B O 1
ATOM 3109 N N . TYR B 1 46 ? 22.375 9.164 -8.695 1 95.88 46 TYR B N 1
ATOM 3110 C CA . TYR B 1 46 ? 21.844 9.531 -10 1 95.88 46 TYR B CA 1
ATOM 3111 C C . TYR B 1 46 ? 22.031 11.016 -10.273 1 95.88 46 TYR B C 1
ATOM 3113 O O . TYR B 1 46 ? 22.703 11.711 -9.508 1 95.88 46 TYR B O 1
ATOM 3121 N N . TYR B 1 47 ? 21.469 11.555 -11.312 1 88.25 47 TYR B N 1
ATOM 3122 C CA . TYR B 1 47 ? 21.844 12.852 -11.875 1 88.25 47 TYR B CA 1
ATOM 3123 C C . TYR B 1 47 ? 21.5 13.984 -10.914 1 88.25 47 TYR B C 1
ATOM 3125 O O . TYR B 1 47 ? 22.281 14.914 -10.734 1 88.25 47 TYR B O 1
ATOM 3133 N N . ALA B 1 48 ? 20.438 13.883 -10.188 1 88.75 48 ALA B N 1
ATOM 3134 C CA . ALA B 1 48 ? 19.953 14.977 -9.352 1 88.75 48 ALA B CA 1
ATOM 3135 C C . ALA B 1 48 ? 20.922 15.266 -8.211 1 88.75 48 ALA B C 1
ATOM 3137 O O . ALA B 1 48 ? 21.016 16.391 -7.73 1 88.75 48 ALA B O 1
ATOM 3138 N N . LEU B 1 49 ? 21.656 14.211 -7.844 1 93.81 49 LEU B N 1
ATOM 3139 C CA . LEU B 1 49 ? 22.641 14.391 -6.773 1 93.81 49 LEU B CA 1
ATOM 3140 C C . LEU B 1 49 ? 24.062 14.25 -7.301 1 93.81 49 LEU B C 1
ATOM 3142 O O . LEU B 1 49 ? 24.922 13.703 -6.617 1 93.81 49 LEU B O 1
ATOM 3146 N N . GLY B 1 50 ? 24.172 14.586 -8.586 1 93.19 50 GLY B N 1
ATOM 3147 C CA . GLY B 1 50 ? 25.5 14.734 -9.172 1 93.19 50 GLY B CA 1
ATOM 3148 C C . GLY B 1 50 ? 26.062 13.422 -9.695 1 93.19 50 GLY B C 1
ATOM 3149 O O . GLY B 1 50 ? 27.266 13.328 -9.969 1 93.19 50 GLY B O 1
ATOM 3150 N N . GLY B 1 51 ? 25.25 12.391 -9.773 1 94.94 51 GLY B N 1
ATOM 3151 C CA . GLY B 1 51 ? 25.734 11.117 -10.273 1 94.94 51 GLY B CA 1
ATOM 3152 C C . GLY B 1 51 ? 25.469 10.906 -11.75 1 94.94 51 GLY B C 1
ATOM 3153 O O . GLY B 1 51 ? 25.438 11.867 -12.516 1 94.94 51 GLY B O 1
ATOM 3154 N N . GLN B 1 52 ? 25.5 9.664 -12.086 1 94 52 GLN B N 1
ATOM 3155 C CA . GLN B 1 52 ? 25.328 9.273 -13.477 1 94 52 GLN B CA 1
ATOM 3156 C C . GLN B 1 52 ? 23.938 8.695 -13.734 1 94 52 GLN B C 1
ATOM 3158 O O . GLN B 1 52 ? 23.438 7.91 -12.93 1 94 52 GLN B O 1
ATOM 3163 N N . ASP B 1 53 ? 23.422 9.141 -14.836 1 91.31 53 ASP B N 1
ATOM 3164 C CA . ASP B 1 53 ? 22.125 8.586 -15.227 1 91.31 53 ASP B CA 1
ATOM 3165 C C . ASP B 1 53 ? 22.266 7.113 -15.609 1 91.31 53 ASP B C 1
ATOM 3167 O O . ASP B 1 53 ? 23.359 6.648 -15.953 1 91.31 53 ASP B O 1
ATOM 3171 N N . TRP B 1 54 ? 21.234 6.445 -15.57 1 95.94 54 TRP B N 1
ATOM 3172 C CA . TRP B 1 54 ? 21.203 5.02 -15.875 1 95.94 54 TRP B CA 1
ATOM 3173 C C . TRP B 1 54 ? 21.438 4.777 -17.359 1 95.94 54 TRP B C 1
ATOM 3175 O O . TRP B 1 54 ? 21 5.566 -18.203 1 95.94 54 TRP B O 1
ATOM 3185 N N . ASP B 1 55 ? 22.125 3.766 -17.672 1 95.44 55 ASP B N 1
ATOM 3186 C CA . ASP B 1 55 ? 22.359 3.258 -19.016 1 95.44 55 ASP B CA 1
ATOM 3187 C C . ASP B 1 55 ? 22.156 1.746 -19.078 1 95.44 55 ASP B C 1
ATOM 3189 O O . ASP B 1 55 ? 22.484 1.03 -18.141 1 95.44 55 ASP B O 1
ATOM 3193 N N . PRO B 1 56 ? 21.609 1.262 -20.219 1 94.69 56 PRO B N 1
ATOM 3194 C CA . PRO B 1 56 ? 21.312 -0.168 -20.328 1 94.69 56 PRO B CA 1
ATOM 3195 C C . PRO B 1 56 ? 22.531 -1.048 -20.062 1 94.69 56 PRO B C 1
ATOM 3197 O O . PRO B 1 56 ? 22.391 -2.18 -19.594 1 94.69 56 PRO B O 1
ATOM 3200 N N . ASP B 1 57 ? 23.719 -0.529 -20.266 1 95.38 57 ASP B N 1
ATOM 3201 C CA . ASP B 1 57 ? 24.922 -1.33 -20.125 1 95.38 57 ASP B CA 1
ATOM 3202 C C . ASP B 1 57 ? 25.281 -1.531 -18.656 1 95.38 57 ASP B C 1
ATOM 3204 O O . ASP B 1 57 ? 26.125 -2.375 -18.328 1 95.38 57 ASP B O 1
ATOM 3208 N N . GLN B 1 58 ? 24.641 -0.792 -17.797 1 96.25 58 GLN B N 1
ATOM 3209 C CA . GLN B 1 58 ? 24.938 -0.889 -16.375 1 96.25 58 GLN B CA 1
ATOM 3210 C C . GLN B 1 58 ? 24.281 -2.133 -15.766 1 96.25 58 GLN B C 1
ATOM 3212 O O . GLN B 1 58 ? 24.656 -2.557 -14.664 1 96.25 58 GLN B O 1
ATOM 3217 N N . SER B 1 59 ? 23.297 -2.701 -16.453 1 97.38 59 SER B N 1
ATOM 3218 C CA . SER B 1 59 ? 22.609 -3.859 -15.898 1 97.38 59 SER B CA 1
ATOM 3219 C C . SER B 1 59 ? 23.453 -5.125 -16.031 1 97.38 59 SER B C 1
ATOM 3221 O O . SER B 1 59 ? 24.016 -5.387 -17.094 1 97.38 59 SER B O 1
ATOM 3223 N N . LYS B 1 60 ? 23.469 -5.859 -15.031 1 97.31 60 LYS B N 1
ATOM 3224 C CA . LYS B 1 60 ? 24.156 -7.148 -15.062 1 97.31 60 LYS B CA 1
ATOM 3225 C C . LYS B 1 60 ? 23.172 -8.305 -15.172 1 97.31 60 LYS B C 1
ATOM 3227 O O . LYS B 1 60 ? 23.562 -9.469 -15.219 1 97.31 60 LYS B O 1
ATOM 3232 N N . LEU B 1 61 ? 21.922 -7.969 -15.227 1 98.31 61 LEU B N 1
ATOM 3233 C CA . LEU B 1 61 ? 20.875 -8.977 -15.352 1 98.31 61 LEU B CA 1
ATOM 3234 C C . LEU B 1 61 ? 20.547 -9.25 -16.812 1 98.31 61 LEU B C 1
ATOM 3236 O O . LEU B 1 61 ? 20.609 -8.344 -17.656 1 98.31 61 LEU B O 1
ATOM 3240 N N . SER B 1 62 ? 20.188 -10.508 -17.094 1 97.69 62 SER B N 1
ATOM 3241 C CA . SER B 1 62 ? 19.688 -10.836 -18.422 1 97.69 62 SER B CA 1
ATOM 3242 C C . SER B 1 62 ? 18.375 -10.133 -18.703 1 97.69 62 SER B C 1
ATOM 3244 O O . SER B 1 62 ? 17.703 -9.648 -17.797 1 97.69 62 SER B O 1
ATOM 3246 N N . ASP B 1 63 ? 17.984 -10.117 -19.922 1 97.38 63 ASP B N 1
ATOM 3247 C CA . ASP B 1 63 ? 16.703 -9.516 -20.312 1 97.38 63 ASP B CA 1
ATOM 3248 C C . ASP B 1 63 ? 15.539 -10.219 -19.609 1 97.38 63 ASP B C 1
ATOM 3250 O O . ASP B 1 63 ? 14.617 -9.562 -19.109 1 97.38 63 ASP B O 1
ATOM 3254 N N . VAL B 1 64 ? 15.57 -11.5 -19.562 1 97.69 64 VAL B N 1
ATOM 3255 C CA . VAL B 1 64 ? 14.516 -12.281 -18.922 1 97.69 64 VAL B CA 1
ATOM 3256 C C . VAL B 1 64 ? 14.414 -11.906 -17.453 1 97.69 64 VAL B C 1
ATOM 3258 O O . VAL B 1 64 ? 13.312 -11.68 -16.938 1 97.69 64 VAL B O 1
ATOM 3261 N N . ALA B 1 65 ? 15.539 -11.797 -16.797 1 98.62 65 ALA B N 1
ATOM 3262 C CA . ALA B 1 65 ? 15.562 -11.469 -15.375 1 98.62 65 ALA B CA 1
ATOM 3263 C C . ALA B 1 65 ? 15.023 -10.062 -15.125 1 98.62 65 ALA B C 1
ATOM 3265 O O . ALA B 1 65 ? 14.25 -9.836 -14.195 1 98.62 65 ALA B O 1
ATOM 3266 N N . GLN B 1 66 ? 15.461 -9.133 -15.977 1 98.62 66 GLN B N 1
ATOM 3267 C CA . GLN B 1 66 ? 14.992 -7.762 -15.844 1 98.62 66 GLN B CA 1
ATOM 3268 C C . GLN B 1 66 ? 13.477 -7.688 -15.984 1 98.62 66 GLN B C 1
ATOM 3270 O O . GLN B 1 66 ? 12.797 -7.066 -15.156 1 98.62 66 GLN B O 1
ATOM 3275 N N . VAL B 1 67 ? 12.945 -8.328 -16.984 1 98 67 VAL B N 1
ATOM 3276 C CA . VAL B 1 67 ? 11.516 -8.289 -17.266 1 98 67 VAL B CA 1
ATOM 3277 C C . VAL B 1 67 ? 10.75 -8.953 -16.125 1 98 67 VAL B C 1
ATOM 3279 O O . VAL B 1 67 ? 9.742 -8.422 -15.656 1 98 67 VAL B O 1
ATOM 3282 N N . ALA B 1 68 ? 11.219 -10.07 -15.672 1 98.12 68 ALA B N 1
ATOM 3283 C CA . ALA B 1 68 ? 10.562 -10.789 -14.586 1 98.12 68 ALA B CA 1
ATOM 3284 C C . ALA B 1 68 ? 10.57 -9.977 -13.297 1 98.12 68 ALA B C 1
ATOM 3286 O O . ALA B 1 68 ? 9.547 -9.867 -12.617 1 98.12 68 ALA B O 1
ATOM 3287 N N . MET B 1 69 ? 11.75 -9.383 -13 1 98.62 69 MET B N 1
ATOM 3288 C CA . MET B 1 69 ? 11.883 -8.594 -11.781 1 98.62 69 MET B CA 1
ATOM 3289 C C . MET B 1 69 ? 10.953 -7.387 -11.805 1 98.62 69 MET B C 1
ATOM 3291 O O . MET B 1 69 ? 10.289 -7.086 -10.82 1 98.62 69 MET B O 1
ATOM 3295 N N . VAL B 1 70 ? 10.891 -6.746 -12.906 1 97.88 70 VAL B N 1
ATOM 3296 C CA . VAL B 1 70 ? 10.062 -5.551 -13.031 1 97.88 70 VAL B CA 1
ATOM 3297 C C . VAL B 1 70 ? 8.586 -5.934 -12.945 1 97.88 70 VAL B C 1
ATOM 3299 O O . VAL B 1 70 ? 7.805 -5.273 -12.258 1 97.88 70 VAL B O 1
ATOM 3302 N N . GLN B 1 71 ? 8.203 -6.992 -13.609 1 96.19 71 GLN B N 1
ATOM 3303 C CA . GLN B 1 71 ? 6.82 -7.453 -13.555 1 96.19 71 GLN B CA 1
ATOM 3304 C C . GLN B 1 71 ? 6.418 -7.805 -12.125 1 96.19 71 GLN B C 1
ATOM 3306 O O . GLN B 1 71 ? 5.316 -7.469 -11.68 1 96.19 71 GLN B O 1
ATOM 3311 N N . ASN B 1 72 ? 7.297 -8.5 -11.43 1 96.56 72 ASN B N 1
ATOM 3312 C CA . ASN B 1 72 ? 7.043 -8.828 -10.023 1 96.56 72 ASN B CA 1
ATOM 3313 C C . ASN B 1 72 ? 6.887 -7.562 -9.18 1 96.56 72 ASN B C 1
ATOM 3315 O O . ASN B 1 72 ? 5.961 -7.461 -8.375 1 96.56 72 ASN B O 1
ATOM 3319 N N . LEU B 1 73 ? 7.727 -6.605 -9.398 1 97.44 73 LEU B N 1
ATOM 3320 C CA . LEU B 1 73 ? 7.73 -5.395 -8.586 1 97.44 73 LEU B CA 1
ATOM 3321 C C . LEU B 1 73 ? 6.457 -4.586 -8.812 1 97.44 73 LEU B C 1
ATOM 3323 O O . LEU B 1 73 ? 5.801 -4.172 -7.855 1 97.44 73 LEU B O 1
ATOM 3327 N N . VAL B 1 74 ? 6.102 -4.383 -10.055 1 94.5 74 VAL B N 1
ATOM 3328 C CA . VAL B 1 74 ? 4.961 -3.512 -10.32 1 94.5 74 VAL B CA 1
ATOM 3329 C C . VAL B 1 74 ? 3.674 -4.184 -9.844 1 94.5 74 VAL B C 1
ATOM 3331 O O . VAL B 1 74 ? 2.717 -3.504 -9.469 1 94.5 74 VAL B O 1
ATOM 3334 N N . THR B 1 75 ? 3.693 -5.484 -9.82 1 93.12 75 THR B N 1
ATOM 3335 C CA . THR B 1 75 ? 2.572 -6.199 -9.219 1 93.12 75 THR B CA 1
ATOM 3336 C C . THR B 1 75 ? 2.506 -5.938 -7.719 1 93.12 75 THR B C 1
ATOM 3338 O O . THR B 1 75 ? 1.436 -5.652 -7.176 1 93.12 75 THR B O 1
ATOM 3341 N N . GLU B 1 76 ? 3.682 -5.996 -7.082 1 95.19 76 GLU B N 1
ATOM 3342 C CA . GLU B 1 76 ? 3.746 -5.738 -5.645 1 95.19 76 GLU B CA 1
ATOM 3343 C C . GLU B 1 76 ? 3.334 -4.305 -5.324 1 95.19 76 GLU B C 1
ATOM 3345 O O . GLU B 1 76 ? 2.775 -4.035 -4.262 1 95.19 76 GLU B O 1
ATOM 3350 N N . ASP B 1 77 ? 3.551 -3.42 -6.23 1 95.5 77 ASP B N 1
ATOM 3351 C CA . ASP B 1 77 ? 3.271 -2.004 -6.02 1 95.5 77 ASP B CA 1
ATOM 3352 C C . ASP B 1 77 ? 1.771 -1.751 -5.891 1 95.5 77 ASP B C 1
ATOM 3354 O O . ASP B 1 77 ? 1.353 -0.724 -5.355 1 95.5 77 ASP B O 1
ATOM 3358 N N . ASN B 1 78 ? 0.973 -2.623 -6.363 1 94.44 78 ASN B N 1
ATOM 3359 C CA . ASN B 1 78 ? -0.473 -2.43 -6.336 1 94.44 78 ASN B CA 1
ATOM 3360 C C . ASN B 1 78 ? -1.086 -2.982 -5.051 1 94.44 78 ASN B C 1
ATOM 3362 O O . ASN B 1 78 ? -2.299 -3.186 -4.977 1 94.44 78 ASN B O 1
ATOM 3366 N N . LEU B 1 79 ? -0.32 -3.176 -4.059 1 96.5 79 LEU B N 1
ATOM 3367 C CA . LEU B 1 79 ? -0.711 -3.754 -2.779 1 96.5 79 LEU B CA 1
ATOM 3368 C C . LEU B 1 79 ? -1.917 -3.023 -2.197 1 96.5 79 LEU B C 1
ATOM 3370 O O . LEU B 1 79 ? -2.824 -3.652 -1.649 1 96.5 79 LEU B O 1
ATOM 3374 N N . PRO B 1 80 ? -1.999 -1.692 -2.322 1 96.38 80 PRO B N 1
ATOM 3375 C CA . PRO B 1 80 ? -3.174 -1.029 -1.751 1 96.38 80 PRO B CA 1
ATOM 3376 C C . PRO B 1 80 ? -4.484 -1.53 -2.354 1 96.38 80 PRO B C 1
ATOM 3378 O O . PRO B 1 80 ? -5.449 -1.777 -1.623 1 96.38 80 PRO B O 1
ATOM 3381 N N . SER B 1 81 ? -4.496 -1.739 -3.59 1 93.5 81 SER B N 1
ATOM 3382 C CA . SER B 1 81 ? -5.703 -2.234 -4.242 1 93.5 81 SER B CA 1
ATOM 3383 C C . SER B 1 81 ? -5.98 -3.686 -3.863 1 93.5 81 SER B C 1
ATOM 3385 O O . SER B 1 81 ? -7.137 -4.078 -3.688 1 93.5 81 SER B O 1
ATOM 3387 N N . TYR B 1 82 ? -4.902 -4.48 -3.768 1 93.38 82 TYR B N 1
ATOM 3388 C CA . TYR B 1 82 ? -5.09 -5.863 -3.35 1 93.38 82 TYR B CA 1
ATOM 3389 C C . TYR B 1 82 ? -5.641 -5.934 -1.93 1 93.38 82 TYR B C 1
ATOM 3391 O O . TYR B 1 82 ? -6.551 -6.719 -1.646 1 93.38 82 TYR B O 1
ATOM 3399 N N . HIS B 1 83 ? -5.078 -5.129 -1.109 1 95.38 83 HIS B N 1
ATOM 3400 C CA . HIS B 1 83 ? -5.566 -5.055 0.263 1 95.38 83 HIS B CA 1
ATOM 3401 C C . HIS B 1 83 ? -7.051 -4.711 0.302 1 95.38 83 HIS B C 1
ATOM 3403 O O . HIS B 1 83 ? -7.82 -5.34 1.032 1 95.38 83 HIS B O 1
ATOM 3409 N N . ARG B 1 84 ? -7.402 -3.721 -0.399 1 92.94 84 ARG B N 1
ATOM 3410 C CA . ARG B 1 84 ? -8.797 -3.303 -0.43 1 92.94 84 ARG B CA 1
ATOM 3411 C C . ARG B 1 84 ? -9.703 -4.449 -0.875 1 92.94 84 ARG B C 1
ATOM 3413 O O . ARG B 1 84 ? -10.711 -4.734 -0.228 1 92.94 84 ARG B O 1
ATOM 3420 N N . GLU B 1 85 ? -9.344 -5.094 -1.951 1 89.44 85 GLU B N 1
ATOM 3421 C CA . GLU B 1 85 ? -10.164 -6.168 -2.504 1 89.44 85 GLU B CA 1
ATOM 3422 C C . GLU B 1 85 ? -10.297 -7.324 -1.515 1 89.44 85 GLU B C 1
ATOM 3424 O O . GLU B 1 85 ? -11.391 -7.852 -1.316 1 89.44 85 GLU B O 1
ATOM 3429 N N . ILE B 1 86 ? -9.234 -7.68 -0.907 1 92.38 86 ILE B N 1
ATOM 3430 C CA . ILE B 1 86 ? -9.25 -8.797 0.033 1 92.38 86 ILE B CA 1
ATOM 3431 C C . ILE B 1 86 ? -10.039 -8.406 1.282 1 92.38 86 ILE B C 1
ATOM 3433 O O . ILE B 1 86 ? -10.844 -9.195 1.78 1 92.38 86 ILE B O 1
ATOM 3437 N N . ALA B 1 87 ? -9.852 -7.207 1.729 1 91.56 87 ALA B N 1
ATOM 3438 C CA . ALA B 1 87 ? -10.562 -6.723 2.908 1 91.56 87 ALA B CA 1
ATOM 3439 C C . ALA B 1 87 ? -12.07 -6.68 2.662 1 91.56 87 ALA B C 1
ATOM 3441 O O . ALA B 1 87 ? -12.859 -6.992 3.555 1 91.56 87 ALA B O 1
ATOM 3442 N N . MET B 1 88 ? -12.438 -6.316 1.509 1 88.31 88 MET B N 1
ATOM 3443 C CA . MET B 1 88 ? -13.859 -6.207 1.178 1 88.31 88 MET B CA 1
ATOM 3444 C C . MET B 1 88 ? -14.508 -7.582 1.115 1 88.31 88 MET B C 1
ATOM 3446 O O . MET B 1 88 ? -15.68 -7.734 1.461 1 88.31 88 MET B O 1
ATOM 3450 N N . ASN B 1 89 ? -13.742 -8.547 0.756 1 89.06 89 ASN B N 1
ATOM 3451 C CA . ASN B 1 89 ? -14.297 -9.891 0.601 1 89.06 89 ASN B CA 1
ATOM 3452 C C . ASN B 1 89 ? -14.219 -10.68 1.901 1 89.06 89 ASN B C 1
ATOM 3454 O O . ASN B 1 89 ? -15.094 -11.5 2.189 1 89.06 89 ASN B O 1
ATOM 3458 N N . MET B 1 90 ? -13.219 -10.445 2.666 1 93.19 90 MET B N 1
ATOM 3459 C CA . MET B 1 90 ? -12.961 -11.305 3.82 1 93.19 90 MET B CA 1
ATOM 3460 C C . MET B 1 90 ? -13.367 -10.609 5.117 1 93.19 90 MET B C 1
ATOM 3462 O O . MET B 1 90 ? -13.484 -11.25 6.16 1 93.19 90 MET B O 1
ATOM 3466 N N . GLY B 1 91 ? -13.602 -9.32 4.992 1 89.19 91 GLY B N 1
ATOM 3467 C CA . GLY B 1 91 ? -13.945 -8.562 6.184 1 89.19 91 GLY B CA 1
ATOM 3468 C C . GLY B 1 91 ? -12.734 -8.188 7.02 1 89.19 91 GLY B C 1
ATOM 3469 O O . GLY B 1 91 ? -11.625 -8.672 6.77 1 89.19 91 GLY B O 1
ATOM 3470 N N . MET B 1 92 ? -12.977 -7.383 8.047 1 90.69 92 MET B N 1
ATOM 3471 C CA . MET B 1 92 ? -11.883 -6.875 8.875 1 90.69 92 MET B CA 1
ATOM 3472 C C . MET B 1 92 ? -12.086 -7.27 10.336 1 90.69 92 MET B C 1
ATOM 3474 O O . MET B 1 92 ? -11.359 -6.801 11.211 1 90.69 92 MET B O 1
ATOM 3478 N N . ASP B 1 93 ? -13.008 -8.141 10.555 1 89.06 93 ASP B N 1
ATOM 3479 C CA . ASP B 1 93 ? -13.328 -8.523 11.93 1 89.06 93 ASP B CA 1
ATOM 3480 C C . ASP B 1 93 ? -12.578 -9.789 12.336 1 89.06 93 ASP B C 1
ATOM 3482 O O . ASP B 1 93 ? -12.352 -10.672 11.508 1 89.06 93 ASP B O 1
ATOM 3486 N N . GLY B 1 94 ? -12.195 -9.812 13.57 1 92.12 94 GLY B N 1
ATOM 3487 C CA . GLY B 1 94 ? -11.656 -11.031 14.172 1 92.12 94 GLY B CA 1
ATOM 3488 C C . GLY B 1 94 ? -10.43 -11.555 13.445 1 92.12 94 GLY B C 1
ATOM 3489 O O . GLY B 1 94 ? -9.547 -10.789 13.07 1 92.12 94 GLY B O 1
ATOM 3490 N N . ALA B 1 95 ? -10.438 -12.836 13.281 1 96.56 95 ALA B N 1
ATOM 3491 C CA . ALA B 1 95 ? -9.273 -13.508 12.711 1 96.56 95 ALA B CA 1
ATOM 3492 C C . ALA B 1 95 ? -9.086 -13.125 11.242 1 96.56 95 ALA B C 1
ATOM 3494 O O . ALA B 1 95 ? -7.953 -13.031 10.758 1 96.56 95 ALA B O 1
ATOM 3495 N N . TRP B 1 96 ? -10.242 -12.938 10.562 1 97 96 TRP B N 1
ATOM 3496 C CA . TRP B 1 96 ? -10.164 -12.523 9.164 1 97 96 TRP B CA 1
ATOM 3497 C C . TRP B 1 96 ? -9.414 -11.203 9.023 1 97 96 TRP B C 1
ATOM 3499 O O . TRP B 1 96 ? -8.492 -11.094 8.219 1 97 96 TRP B O 1
ATOM 3509 N N . GLY B 1 97 ? -9.812 -10.227 9.852 1 94.31 97 GLY B N 1
ATOM 3510 C CA . GLY B 1 97 ? -9.164 -8.922 9.805 1 94.31 97 GLY B CA 1
ATOM 3511 C C . GLY B 1 97 ? -7.699 -8.977 10.195 1 94.31 97 GLY B C 1
ATOM 3512 O O . GLY B 1 97 ? -6.867 -8.297 9.586 1 94.31 97 GLY B O 1
ATOM 3513 N N . GLN B 1 98 ? -7.395 -9.766 11.164 1 94.44 98 GLN B N 1
ATOM 3514 C CA . GLN B 1 98 ? -6.004 -9.945 11.578 1 94.44 98 GLN B CA 1
ATOM 3515 C C . GLN B 1 98 ? -5.168 -10.531 10.438 1 94.44 98 GLN B C 1
ATOM 3517 O O . GLN B 1 98 ? -4.039 -10.094 10.203 1 94.44 98 GLN B O 1
ATOM 3522 N N . TRP B 1 99 ? -5.746 -11.469 9.734 1 97.44 99 TRP B N 1
ATOM 3523 C CA . TRP B 1 99 ? -5.043 -12.078 8.609 1 97.44 99 TRP B CA 1
ATOM 3524 C C . TRP B 1 99 ? -4.805 -11.047 7.5 1 97.44 99 TRP B C 1
ATOM 3526 O O . TRP B 1 99 ? -3.697 -10.938 6.977 1 97.44 99 TRP B O 1
ATOM 3536 N N . VAL B 1 100 ? -5.875 -10.32 7.184 1 96.19 100 VAL B N 1
ATOM 3537 C CA . VAL B 1 100 ? -5.781 -9.344 6.102 1 96.19 100 VAL B CA 1
ATOM 3538 C C . VAL B 1 100 ? -4.656 -8.352 6.398 1 96.19 100 VAL B C 1
ATOM 3540 O O . VAL B 1 100 ? -3.826 -8.07 5.531 1 96.19 100 VAL B O 1
ATOM 3543 N N . ASN B 1 101 ? -4.523 -7.883 7.594 1 95.06 101 ASN B N 1
ATOM 3544 C CA . ASN B 1 101 ? -3.496 -6.918 7.969 1 95.06 101 ASN B CA 1
ATOM 3545 C C . ASN B 1 101 ? -2.111 -7.559 8.008 1 95.06 101 ASN B C 1
ATOM 3547 O O . ASN B 1 101 ? -1.129 -6.953 7.578 1 95.06 101 ASN B O 1
ATOM 3551 N N . ARG B 1 102 ? -2.041 -8.75 8.523 1 96.69 102 ARG B N 1
ATOM 3552 C CA . ARG B 1 102 ? -0.763 -9.453 8.578 1 96.69 102 ARG B CA 1
ATOM 3553 C C . ARG B 1 102 ? -0.234 -9.734 7.172 1 96.69 102 ARG B C 1
ATOM 3555 O O . ARG B 1 102 ? 0.935 -9.477 6.879 1 96.69 102 ARG B O 1
ATOM 3562 N N . TRP B 1 103 ? -1.142 -10.281 6.355 1 98.12 103 TRP B N 1
ATOM 3563 C CA . TRP B 1 103 ? -0.791 -10.523 4.961 1 98.12 103 TRP B CA 1
ATOM 3564 C C . TRP B 1 103 ? -0.281 -9.242 4.301 1 98.12 103 TRP B C 1
ATOM 3566 O O . TRP B 1 103 ? 0.758 -9.25 3.637 1 98.12 103 TRP B O 1
ATOM 3576 N N . THR B 1 104 ? -0.948 -8.141 4.539 1 97.56 104 THR B N 1
ATOM 3577 C CA . THR B 1 104 ? -0.587 -6.855 3.953 1 97.56 104 THR B CA 1
ATOM 3578 C C . THR B 1 104 ? 0.801 -6.422 4.414 1 97.56 104 THR B C 1
ATOM 3580 O O . THR B 1 104 ? 1.617 -5.973 3.607 1 97.56 104 THR B O 1
ATOM 3583 N N . ALA B 1 105 ? 1.052 -6.574 5.68 1 96.75 105 ALA B N 1
ATOM 3584 C CA . ALA B 1 105 ? 2.34 -6.176 6.246 1 96.75 105 ALA B CA 1
ATOM 3585 C C . ALA B 1 105 ? 3.48 -6.977 5.625 1 96.75 105 ALA B C 1
ATOM 3587 O O . ALA B 1 105 ? 4.539 -6.426 5.316 1 96.75 105 ALA B O 1
ATOM 3588 N N . GLU B 1 106 ? 3.266 -8.227 5.41 1 97.62 106 GLU B N 1
ATOM 3589 C CA . GLU B 1 106 ? 4.293 -9.102 4.848 1 97.62 106 GLU B CA 1
ATOM 3590 C C . GLU B 1 106 ? 4.48 -8.836 3.357 1 97.62 106 GLU B C 1
ATOM 3592 O O . GLU B 1 106 ? 5.609 -8.812 2.863 1 97.62 106 GLU B O 1
ATOM 3597 N N . GLU B 1 107 ? 3.342 -8.594 2.676 1 97.69 107 GLU B N 1
ATOM 3598 C CA . GLU B 1 107 ? 3.398 -8.32 1.242 1 97.69 107 GLU B CA 1
ATOM 3599 C C . GLU B 1 107 ? 4.133 -7.012 0.958 1 97.69 107 GLU B C 1
ATOM 3601 O O . GLU B 1 107 ? 4.816 -6.887 -0.06 1 97.69 107 GLU B O 1
ATOM 3606 N N . ASN B 1 108 ? 3.953 -6.062 1.805 1 97.38 108 ASN B N 1
ATOM 3607 C CA . ASN B 1 108 ? 4.566 -4.75 1.631 1 97.38 108 ASN B CA 1
ATOM 3608 C C . ASN B 1 108 ? 6.086 -4.852 1.518 1 97.38 108 ASN B C 1
ATOM 3610 O O . ASN B 1 108 ? 6.707 -4.113 0.751 1 97.38 108 ASN B O 1
ATOM 3614 N N . ARG B 1 109 ? 6.691 -5.777 2.199 1 96.88 109 ARG B N 1
ATOM 3615 C CA . ARG B 1 109 ? 8.141 -5.906 2.225 1 96.88 109 ARG B CA 1
ATOM 3616 C C . ARG B 1 109 ? 8.68 -6.367 0.873 1 96.88 109 ARG B C 1
ATOM 3618 O O . ARG B 1 109 ? 9.836 -6.109 0.534 1 96.88 109 ARG B O 1
ATOM 3625 N N . HIS B 1 110 ? 7.836 -7.066 0.081 1 98.5 110 HIS B N 1
ATOM 3626 C CA . HIS B 1 110 ? 8.273 -7.598 -1.205 1 98.5 110 HIS B CA 1
ATOM 3627 C C . HIS B 1 110 ? 8.609 -6.473 -2.18 1 98.5 110 HIS B C 1
ATOM 3629 O O . HIS B 1 110 ? 9.672 -6.477 -2.799 1 98.5 110 HIS B O 1
ATOM 3635 N N . GLY B 1 111 ? 7.676 -5.492 -2.234 1 97.88 111 GLY B N 1
ATOM 3636 C CA . GLY B 1 111 ? 7.938 -4.355 -3.102 1 97.88 111 GLY B CA 1
ATOM 3637 C C . GLY B 1 111 ? 9.133 -3.533 -2.668 1 97.88 111 GLY B C 1
ATOM 3638 O O . GLY B 1 111 ? 9.898 -3.049 -3.504 1 97.88 111 GLY B O 1
ATOM 3639 N N . ILE B 1 112 ? 9.32 -3.395 -1.361 1 98.31 112 ILE B N 1
ATOM 3640 C CA . ILE B 1 112 ? 10.445 -2.652 -0.804 1 98.31 112 ILE B CA 1
ATOM 3641 C C . ILE B 1 112 ? 11.758 -3.307 -1.235 1 98.31 112 ILE B C 1
ATOM 3643 O O . ILE B 1 112 ? 12.641 -2.639 -1.778 1 98.31 112 ILE B O 1
ATOM 3647 N N . ALA B 1 113 ? 11.852 -4.609 -1.079 1 98.44 113 ALA B N 1
ATOM 3648 C CA . ALA B 1 113 ? 13.086 -5.348 -1.351 1 98.44 113 ALA B CA 1
ATOM 3649 C C . ALA B 1 113 ? 13.406 -5.344 -2.842 1 98.44 113 ALA B C 1
ATOM 3651 O O . ALA B 1 113 ? 14.547 -5.094 -3.238 1 98.44 113 ALA B O 1
ATOM 3652 N N . LEU B 1 114 ? 12.383 -5.602 -3.637 1 98.75 114 LEU B N 1
ATOM 3653 C CA . LEU B 1 114 ? 12.578 -5.672 -5.082 1 98.75 114 LEU B CA 1
ATOM 3654 C C . LEU B 1 114 ? 13.039 -4.324 -5.633 1 98.75 114 LEU B C 1
ATOM 3656 O O . LEU B 1 114 ? 13.984 -4.262 -6.422 1 98.75 114 LEU B O 1
ATOM 3660 N N . ARG B 1 115 ? 12.406 -3.285 -5.203 1 98.75 115 ARG B N 1
ATOM 3661 C CA . ARG B 1 115 ? 12.734 -1.959 -5.715 1 98.75 115 ARG B CA 1
ATOM 3662 C C . ARG B 1 115 ? 14.148 -1.551 -5.309 1 98.75 115 ARG B C 1
ATOM 3664 O O . ARG B 1 115 ? 14.914 -1.054 -6.133 1 98.75 115 ARG B O 1
ATOM 3671 N N . ASP B 1 116 ? 14.469 -1.76 -4.027 1 98.69 116 ASP B N 1
ATOM 3672 C CA . ASP B 1 116 ? 15.805 -1.397 -3.551 1 98.69 116 ASP B CA 1
ATOM 3673 C C . ASP B 1 116 ? 16.891 -2.143 -4.328 1 98.69 116 ASP B C 1
ATOM 3675 O O . ASP B 1 116 ? 17.891 -1.55 -4.73 1 98.69 116 ASP B O 1
ATOM 3679 N N . TYR B 1 117 ? 16.703 -3.432 -4.594 1 98.81 117 TYR B N 1
ATOM 3680 C CA . TYR B 1 117 ? 17.688 -4.215 -5.34 1 98.81 117 TYR B CA 1
ATOM 3681 C C . TYR B 1 117 ? 17.875 -3.652 -6.742 1 98.81 117 TYR B C 1
ATOM 3683 O O . TYR B 1 117 ? 19.016 -3.439 -7.18 1 98.81 117 TYR B O 1
ATOM 3691 N N . LEU B 1 118 ? 16.75 -3.383 -7.383 1 98.81 118 LEU B N 1
ATOM 3692 C CA . LEU B 1 118 ? 16.812 -2.953 -8.773 1 98.81 118 LEU B CA 1
ATOM 3693 C C . LEU B 1 118 ? 17.469 -1.58 -8.898 1 98.81 118 LEU B C 1
ATOM 3695 O O . LEU B 1 118 ? 18.234 -1.333 -9.828 1 98.81 118 LEU B O 1
ATOM 3699 N N . VAL B 1 119 ? 17.219 -0.686 -7.949 1 98.38 119 VAL B N 1
ATOM 3700 C CA . VAL B 1 119 ? 17.734 0.682 -8.016 1 98.38 119 VAL B CA 1
ATOM 3701 C C . VAL B 1 119 ? 19.203 0.713 -7.613 1 98.38 119 VAL B C 1
ATOM 3703 O O . VAL B 1 119 ? 20.031 1.326 -8.289 1 98.38 119 VAL B O 1
ATOM 3706 N N . VAL B 1 120 ? 19.547 -0.011 -6.539 1 98.5 120 VAL B N 1
ATOM 3707 C CA . VAL B 1 120 ? 20.906 0.005 -6.012 1 98.5 120 VAL B CA 1
ATOM 3708 C C . VAL B 1 120 ? 21.859 -0.64 -7.02 1 98.5 120 VAL B C 1
ATOM 3710 O O . VAL B 1 120 ? 22.953 -0.132 -7.258 1 98.5 120 VAL B O 1
ATOM 3713 N N . THR B 1 121 ? 21.422 -1.696 -7.676 1 98.44 121 THR B N 1
ATOM 3714 C CA . THR B 1 121 ? 22.281 -2.434 -8.594 1 98.44 121 THR B CA 1
ATOM 3715 C C . THR B 1 121 ? 22.203 -1.844 -10 1 98.44 121 THR B C 1
ATOM 3717 O O . THR B 1 121 ? 22.891 -2.301 -10.906 1 98.44 121 THR B O 1
ATOM 3720 N N . ARG B 1 122 ? 21.297 -0.874 -10.195 1 98.19 122 ARG B N 1
ATOM 3721 C CA . ARG B 1 122 ? 21.078 -0.248 -11.492 1 98.19 122 ARG B CA 1
ATOM 3722 C C . ARG B 1 122 ? 20.734 -1.29 -12.555 1 98.19 122 ARG B C 1
ATOM 3724 O O . ARG B 1 122 ? 21.266 -1.261 -13.664 1 98.19 122 ARG B O 1
ATOM 3731 N N . SER B 1 123 ? 19.859 -2.164 -12.156 1 98.38 123 SER B N 1
ATOM 3732 C CA . SER B 1 123 ? 19.5 -3.291 -13.016 1 98.38 123 SER B CA 1
ATOM 3733 C C . SER B 1 123 ? 18.5 -2.873 -14.094 1 98.38 123 SER B C 1
ATOM 3735 O O . SER B 1 123 ? 18.375 -3.533 -15.125 1 98.38 123 SER B O 1
ATOM 3737 N N . VAL B 1 124 ? 17.781 -1.815 -13.812 1 98.19 124 VAL B N 1
ATOM 3738 C CA . VAL B 1 124 ? 16.812 -1.29 -14.766 1 98.19 124 VAL B CA 1
ATOM 3739 C C . VAL B 1 124 ? 16.797 0.235 -14.695 1 98.19 124 VAL B C 1
ATOM 3741 O O . VAL B 1 124 ? 17.359 0.829 -13.773 1 98.19 124 VAL B O 1
ATOM 3744 N N . ASP B 1 125 ? 16.203 0.876 -15.711 1 97.81 125 ASP B N 1
ATOM 3745 C CA . ASP B 1 125 ? 16.016 2.324 -15.703 1 97.81 125 ASP B CA 1
ATOM 3746 C C . ASP B 1 125 ? 15.062 2.754 -14.602 1 97.81 125 ASP B C 1
ATOM 3748 O O . ASP B 1 125 ? 13.859 2.49 -14.68 1 97.81 125 ASP B O 1
ATOM 3752 N N . PRO B 1 126 ? 15.586 3.463 -13.602 1 97.38 126 PRO B N 1
ATOM 3753 C CA . PRO B 1 126 ? 14.711 3.799 -12.477 1 97.38 126 PRO B CA 1
ATOM 3754 C C . PRO B 1 126 ? 13.633 4.812 -12.859 1 97.38 126 PRO B C 1
ATOM 3756 O O . PRO B 1 126 ? 12.594 4.887 -12.195 1 97.38 126 PRO B O 1
ATOM 3759 N N . VAL B 1 127 ? 13.867 5.613 -13.852 1 96.62 127 VAL B N 1
ATOM 3760 C CA . VAL B 1 127 ? 12.867 6.574 -14.312 1 96.62 127 VAL B CA 1
ATOM 3761 C C . VAL B 1 127 ? 11.688 5.836 -14.945 1 96.62 127 VAL B C 1
ATOM 3763 O O . VAL B 1 127 ? 10.531 6.082 -14.594 1 96.62 127 VAL B O 1
ATOM 3766 N N . GLU B 1 128 ? 11.984 4.883 -15.867 1 96.44 128 GLU B N 1
ATOM 3767 C CA . GLU B 1 128 ? 10.938 4.09 -16.5 1 96.44 128 GLU B CA 1
ATOM 3768 C C . GLU B 1 128 ? 10.195 3.234 -15.477 1 96.44 128 GLU B C 1
ATOM 3770 O O . GLU B 1 128 ? 8.992 3.021 -15.594 1 96.44 128 GLU B O 1
ATOM 3775 N N . LEU B 1 129 ? 10.977 2.783 -14.562 1 96.88 129 LEU B N 1
ATOM 3776 C CA . LEU B 1 129 ? 10.375 1.987 -13.492 1 96.88 129 LEU B CA 1
ATOM 3777 C C . LEU B 1 129 ? 9.336 2.801 -12.727 1 96.88 129 LEU B C 1
ATOM 3779 O O . LEU B 1 129 ? 8.25 2.305 -12.43 1 96.88 129 LEU B O 1
ATOM 3783 N N . GLU B 1 130 ? 9.656 4.035 -12.383 1 96.25 130 GLU B N 1
ATOM 3784 C CA . GLU B 1 130 ? 8.734 4.902 -11.656 1 96.25 130 GLU B CA 1
ATOM 3785 C C . GLU B 1 130 ? 7.508 5.238 -12.5 1 96.25 130 GLU B C 1
ATOM 3787 O O . GLU B 1 130 ? 6.383 5.262 -11.992 1 96.25 130 GLU B O 1
ATOM 3792 N N . LYS B 1 131 ? 7.691 5.488 -13.742 1 95.69 131 LYS B N 1
ATOM 3793 C CA . LYS B 1 131 ? 6.57 5.746 -14.641 1 95.69 131 LYS B CA 1
ATOM 3794 C C . LYS B 1 131 ? 5.625 4.551 -14.688 1 95.69 131 LYS B C 1
ATOM 3796 O O . LYS B 1 131 ? 4.402 4.711 -14.664 1 95.69 131 LYS B O 1
ATOM 3801 N N . LEU B 1 132 ? 6.207 3.402 -14.766 1 95.06 132 LEU B N 1
ATOM 3802 C CA . LEU B 1 132 ? 5.41 2.18 -14.797 1 95.06 132 LEU B CA 1
ATOM 3803 C C . LEU B 1 132 ? 4.641 1.998 -13.492 1 95.06 132 LEU B C 1
ATOM 3805 O O . LEU B 1 132 ? 3.471 1.61 -13.5 1 95.06 132 LEU B O 1
ATOM 3809 N N . ARG B 1 133 ? 5.34 2.223 -12.367 1 95.69 133 ARG B N 1
ATOM 3810 C CA . ARG B 1 133 ? 4.672 2.131 -11.07 1 95.69 133 ARG B CA 1
ATOM 3811 C C . ARG B 1 133 ? 3.457 3.049 -11.016 1 95.69 133 ARG B C 1
ATOM 3813 O O . ARG B 1 133 ? 2.369 2.623 -10.617 1 95.69 133 ARG B O 1
ATOM 3820 N N . LEU B 1 134 ? 3.641 4.297 -11.422 1 94.94 134 LEU B N 1
ATOM 3821 C CA . LEU B 1 134 ? 2.543 5.262 -11.414 1 94.94 134 LEU B CA 1
ATOM 3822 C C . LEU B 1 134 ? 1.38 4.766 -12.266 1 94.94 134 LEU B C 1
ATOM 3824 O O . LEU B 1 134 ? 0.223 4.832 -11.844 1 94.94 134 LEU B O 1
ATOM 3828 N N . GLU B 1 135 ? 1.709 4.234 -13.383 1 93.81 135 GLU B N 1
ATOM 3829 C CA . GLU B 1 135 ? 0.683 3.738 -14.297 1 93.81 135 GLU B CA 1
ATOM 3830 C C . GLU B 1 135 ? -0.108 2.594 -13.672 1 93.81 135 GLU B C 1
ATOM 3832 O O . GLU B 1 135 ? -1.34 2.596 -13.695 1 93.81 135 GLU B O 1
ATOM 3837 N N . VAL B 1 136 ? 0.582 1.695 -13.125 1 92.69 136 VAL B N 1
ATOM 3838 C CA . VAL B 1 136 ? -0.032 0.471 -12.625 1 92.69 136 VAL B CA 1
ATOM 3839 C C . VAL B 1 136 ? -0.876 0.785 -11.391 1 92.69 136 VAL B C 1
ATOM 3841 O O . VAL B 1 136 ? -2.016 0.326 -11.273 1 92.69 136 VAL B O 1
ATOM 3844 N N . VAL B 1 137 ? -0.36 1.58 -10.5 1 93.44 137 VAL B N 1
ATOM 3845 C CA . VAL B 1 137 ? -1.094 1.92 -9.289 1 93.44 137 VAL B CA 1
ATOM 3846 C C . VAL B 1 137 ? -2.283 2.812 -9.633 1 93.44 137 VAL B C 1
ATOM 3848 O O . VAL B 1 137 ? -3.348 2.707 -9.023 1 93.44 137 VAL B O 1
ATOM 3851 N N . ASN B 1 138 ? -2.111 3.641 -10.625 1 91.81 138 ASN B N 1
ATOM 3852 C CA . ASN B 1 138 ? -3.221 4.469 -11.086 1 91.81 138 ASN B CA 1
ATOM 3853 C C . ASN B 1 138 ? -4.34 3.619 -11.688 1 91.81 138 ASN B C 1
ATOM 3855 O O . ASN B 1 138 ? -5.512 3.992 -11.617 1 91.81 138 ASN B O 1
ATOM 3859 N N . ARG B 1 139 ? -3.959 2.621 -12.297 1 88.44 139 ARG B N 1
ATOM 3860 C CA . ARG B 1 139 ? -4.961 1.715 -12.852 1 88.44 139 ARG B CA 1
ATOM 3861 C C . ARG B 1 139 ? -5.703 0.975 -11.742 1 88.44 139 ARG B C 1
ATOM 3863 O O . ARG B 1 139 ? -6.902 0.718 -11.852 1 88.44 139 ARG B O 1
ATOM 3870 N N . GLY B 1 140 ? -4.898 0.646 -10.727 1 85.94 140 GLY B N 1
ATOM 3871 C CA . GLY B 1 140 ? -5.488 -0.066 -9.602 1 85.94 140 GLY B CA 1
ATOM 3872 C C . GLY B 1 140 ? -5.805 -1.516 -9.914 1 85.94 140 GLY B C 1
ATOM 3873 O O . GLY B 1 140 ? -5.18 -2.119 -10.789 1 85.94 140 GLY B O 1
ATOM 3874 N N . PHE B 1 141 ? -6.59 -2.102 -9.062 1 79.5 141 PHE B N 1
ATOM 3875 C CA . PHE B 1 141 ? -7.098 -3.461 -9.203 1 79.5 141 PHE B CA 1
ATOM 3876 C C . PHE B 1 141 ? -8.516 -3.568 -8.664 1 79.5 141 PHE B C 1
ATOM 3878 O O . PHE B 1 141 ? -8.734 -3.453 -7.457 1 79.5 141 PHE B O 1
ATOM 3885 N N . SER B 1 142 ? -9.383 -3.457 -9.508 1 63.66 142 SER B N 1
ATOM 3886 C CA . SER B 1 142 ? -10.797 -3.627 -9.18 1 63.66 142 SER B CA 1
ATOM 3887 C C . SER B 1 142 ? -11.484 -4.574 -10.156 1 63.66 142 SER B C 1
ATOM 3889 O O . SER B 1 142 ? -11.898 -4.16 -11.234 1 63.66 142 SER B O 1
ATOM 3891 N N . PRO B 1 143 ? -11.477 -5.836 -9.734 1 56.19 143 PRO B N 1
ATOM 3892 C CA . PRO B 1 143 ? -12.203 -6.723 -10.648 1 56.19 143 PRO B CA 1
ATOM 3893 C C . PRO B 1 143 ? -13.625 -6.238 -10.938 1 56.19 143 PRO B C 1
ATOM 3895 O O . PRO B 1 143 ? -14.312 -5.75 -10.031 1 56.19 143 PRO B O 1
ATOM 3898 N N . GLY B 1 144 ? -14.016 -6.18 -12.211 1 48.66 144 GLY B N 1
ATOM 3899 C CA . GLY B 1 144 ? -15.312 -5.691 -12.648 1 48.66 144 GLY B CA 1
ATOM 3900 C C . GLY B 1 144 ? -15.32 -4.207 -12.961 1 48.66 144 GLY B C 1
ATOM 3901 O O . GLY B 1 144 ? -16.266 -3.701 -13.57 1 48.66 144 GLY B O 1
ATOM 3902 N N . GLN B 1 145 ? -14.359 -3.619 -12.148 1 50.84 145 GLN B N 1
ATOM 3903 C CA . GLN B 1 145 ? -14.25 -2.199 -12.469 1 50.84 145 GLN B CA 1
ATOM 3904 C C . GLN B 1 145 ? -13.148 -1.947 -13.492 1 50.84 145 GLN B C 1
ATOM 3906 O O . GLN B 1 145 ? -12.258 -2.777 -13.664 1 50.84 145 GLN B O 1
ATOM 3911 N N . ASN B 1 146 ? -13.312 -0.811 -14.172 1 47.5 146 ASN B N 1
ATOM 3912 C CA . ASN B 1 146 ? -12.305 -0.247 -15.07 1 47.5 146 ASN B CA 1
ATOM 3913 C C . ASN B 1 146 ? -11.891 -1.246 -16.141 1 47.5 146 ASN B C 1
ATOM 3915 O O . ASN B 1 146 ? -10.703 -1.369 -16.453 1 47.5 146 ASN B O 1
ATOM 3919 N N . HIS B 1 147 ? -12.977 -2.029 -16.609 1 47.91 147 HIS B N 1
ATOM 3920 C CA . HIS B 1 147 ? -12.766 -2.924 -17.734 1 47.91 147 HIS B CA 1
ATOM 3921 C C . HIS B 1 147 ? -11.977 -4.16 -17.328 1 47.91 147 HIS B C 1
ATOM 3923 O O . HIS B 1 147 ? -11.258 -4.742 -18.141 1 47.91 147 HIS B O 1
ATOM 3929 N N . GLN B 1 148 ? -11.859 -4.219 -15.977 1 52 148 GLN B N 1
ATOM 3930 C CA . GLN B 1 148 ? -11.008 -5.332 -15.578 1 52 148 GLN B CA 1
ATOM 3931 C C . GLN B 1 148 ? -11.75 -6.664 -15.695 1 52 148 GLN B C 1
ATOM 3933 O O . GLN B 1 148 ? -11.195 -7.719 -15.383 1 52 148 GLN B O 1
ATOM 3938 N N . GLY B 1 149 ? -12.906 -6.609 -16.609 1 53.5 149 GLY B N 1
ATOM 3939 C CA . GLY B 1 149 ? -13.602 -7.848 -16.922 1 53.5 149 GLY B CA 1
ATOM 3940 C C . GLY B 1 149 ? -14.391 -8.398 -15.742 1 53.5 149 GLY B C 1
ATOM 3941 O O . GLY B 1 149 ? -14.445 -7.777 -14.68 1 53.5 149 GLY B O 1
ATOM 3942 N N . HIS B 1 150 ? -15.453 -9.141 -15.969 1 51.75 150 HIS B N 1
ATOM 3943 C CA . HIS B 1 150 ? -16.359 -9.781 -15.023 1 51.75 150 HIS B CA 1
ATOM 3944 C C . HIS B 1 150 ? -15.609 -10.703 -14.07 1 51.75 150 HIS B C 1
ATOM 3946 O O . HIS B 1 150 ? -16.219 -11.484 -13.336 1 51.75 150 HIS B O 1
ATOM 3952 N N . TYR B 1 151 ? -14.508 -10.766 -14.164 1 49.78 151 TYR B N 1
ATOM 3953 C CA . TYR B 1 151 ? -13.805 -12 -13.828 1 49.78 151 TYR B CA 1
ATOM 3954 C C . TYR B 1 151 ? -13.773 -12.211 -12.32 1 49.78 151 TYR B C 1
ATOM 3956 O O . TYR B 1 151 ? -13.555 -13.328 -11.844 1 49.78 151 TYR B O 1
ATOM 3964 N N . PHE B 1 152 ? -13.836 -11.234 -11.484 1 55.84 152 PHE B N 1
ATOM 3965 C CA . PHE B 1 152 ? -13.094 -11.688 -10.312 1 55.84 152 PHE B CA 1
ATOM 3966 C C . PHE B 1 152 ? -14.047 -11.992 -9.164 1 55.84 152 PHE B C 1
ATOM 3968 O O . PHE B 1 152 ? -15.266 -11.891 -9.312 1 55.84 152 PHE B O 1
ATOM 3975 N N . ALA B 1 153 ? -13.523 -11.906 -7.852 1 65.12 153 ALA B N 1
ATOM 3976 C CA . ALA B 1 153 ? -13.883 -12.375 -6.516 1 65.12 153 ALA B CA 1
ATOM 3977 C C . ALA B 1 153 ? -15.109 -11.633 -5.984 1 65.12 153 ALA B C 1
ATOM 3979 O O . ALA B 1 153 ? -14.977 -10.562 -5.383 1 65.12 153 ALA B O 1
ATOM 3980 N N . GLU B 1 154 ? -16.297 -12.273 -6.461 1 78.94 154 GLU B N 1
ATOM 3981 C CA . GLU B 1 154 ? -17.531 -11.656 -5.984 1 78.94 154 GLU B CA 1
ATOM 3982 C C . GLU B 1 154 ? -17.969 -12.25 -4.645 1 78.94 154 GLU B C 1
ATOM 3984 O O . GLU B 1 154 ? -18.859 -11.711 -3.982 1 78.94 154 GLU B O 1
ATOM 3989 N N . SER B 1 155 ? -17.344 -13.359 -4.414 1 90.19 155 SER B N 1
ATOM 3990 C CA . SER B 1 155 ? -17.688 -14.016 -3.16 1 90.19 155 SER B CA 1
ATOM 3991 C C . SER B 1 155 ? -16.453 -14.375 -2.354 1 90.19 155 SER B C 1
ATOM 3993 O O . SER B 1 155 ? -15.328 -14.297 -2.861 1 90.19 155 SER B O 1
ATOM 3995 N N . LEU B 1 156 ? -16.734 -14.734 -1.151 1 94.56 156 LEU B N 1
ATOM 3996 C CA . LEU B 1 156 ? -15.641 -15.164 -0.287 1 94.56 156 LEU B CA 1
ATOM 3997 C C . LEU B 1 156 ? -14.914 -16.375 -0.877 1 94.56 156 LEU B C 1
ATOM 3999 O O . LEU B 1 156 ? -13.688 -16.406 -0.918 1 94.56 156 LEU B O 1
ATOM 4003 N N . THR B 1 157 ? -15.68 -17.375 -1.409 1 95.19 157 THR B N 1
ATOM 4004 C CA . THR B 1 157 ? -15.078 -18.562 -1.974 1 95.19 157 THR B CA 1
ATOM 4005 C C . THR B 1 157 ? -14.266 -18.234 -3.225 1 95.19 157 THR B C 1
ATOM 4007 O O . THR B 1 157 ? -13.18 -18.766 -3.43 1 95.19 157 THR B O 1
ATOM 4010 N N . ASP B 1 158 ? -14.797 -17.266 -4.004 1 93.19 158 ASP B N 1
ATOM 4011 C CA . ASP B 1 158 ? -14.031 -16.812 -5.164 1 93.19 158 ASP B CA 1
ATOM 4012 C C . ASP B 1 158 ? -12.664 -16.266 -4.742 1 93.19 158 ASP B C 1
ATOM 4014 O O . ASP B 1 158 ? -11.641 -16.609 -5.332 1 93.19 158 ASP B O 1
ATOM 4018 N N . SER B 1 159 ? -12.719 -15.469 -3.756 1 93.31 159 SER B N 1
ATOM 4019 C CA . SER B 1 159 ? -11.523 -14.75 -3.33 1 93.31 159 SER B CA 1
ATOM 4020 C C . SER B 1 159 ? -10.477 -15.703 -2.756 1 93.31 159 SER B C 1
ATOM 4022 O O . SER B 1 159 ? -9.32 -15.695 -3.182 1 93.31 159 SER B O 1
ATOM 4024 N N . VAL B 1 160 ? -10.875 -16.562 -1.836 1 96.06 160 VAL B N 1
ATOM 4025 C CA . VAL B 1 160 ? -9.906 -17.406 -1.148 1 96.06 160 VAL B CA 1
ATOM 4026 C C . VAL B 1 160 ? -9.344 -18.438 -2.121 1 96.06 160 VAL B C 1
ATOM 4028 O O . VAL B 1 160 ? -8.156 -18.781 -2.061 1 96.06 160 VAL B O 1
ATOM 4031 N N . LEU B 1 161 ? -10.164 -18.938 -3.029 1 96.06 161 LEU B N 1
ATOM 4032 C CA . LEU B 1 161 ? -9.68 -19.922 -3.996 1 96.06 161 LEU B CA 1
ATOM 4033 C C . LEU B 1 161 ? -8.75 -19.266 -5.012 1 96.06 161 LEU B C 1
ATOM 4035 O O . LEU B 1 161 ? -7.695 -19.828 -5.336 1 96.06 161 LEU B O 1
ATOM 4039 N N . TYR B 1 162 ? -9.109 -18.141 -5.457 1 93.81 162 TYR B N 1
ATOM 4040 C CA . TYR B 1 162 ? -8.266 -17.438 -6.41 1 93.81 162 TYR B CA 1
ATOM 4041 C C . TYR B 1 162 ? -6.883 -17.172 -5.82 1 93.81 162 TYR B C 1
ATOM 4043 O O . TYR B 1 162 ? -5.867 -17.406 -6.477 1 93.81 162 TYR B O 1
ATOM 4051 N N . VAL B 1 163 ? -6.883 -16.656 -4.605 1 95 163 VAL B N 1
ATOM 4052 C CA . VAL B 1 163 ? -5.621 -16.266 -3.982 1 95 163 VAL B CA 1
ATOM 4053 C C . VAL B 1 163 ? -4.766 -17.5 -3.719 1 95 163 VAL B C 1
ATOM 4055 O O . VAL B 1 163 ? -3.535 -17.422 -3.773 1 95 163 VAL B O 1
ATOM 4058 N N . SER B 1 164 ? -5.363 -18.641 -3.512 1 96.75 164 SER B N 1
ATOM 4059 C CA . SER B 1 164 ? -4.613 -19.875 -3.344 1 96.75 164 SER B CA 1
ATOM 4060 C C . SER B 1 164 ? -3.742 -20.156 -4.562 1 96.75 164 SER B C 1
ATOM 4062 O O . SER B 1 164 ? -2.551 -20.453 -4.426 1 96.75 164 SER B O 1
ATOM 4064 N N . PHE B 1 165 ? -4.367 -20.031 -5.723 1 96.31 165 PHE B N 1
ATOM 4065 C CA . PHE B 1 165 ? -3.637 -20.266 -6.961 1 96.31 165 PHE B CA 1
ATOM 4066 C C . PHE B 1 165 ? -2.619 -19.172 -7.219 1 96.31 165 PHE B C 1
ATOM 4068 O O . PHE B 1 165 ? -1.484 -19.438 -7.617 1 96.31 165 PHE B O 1
ATOM 4075 N N . GLN B 1 166 ? -3.037 -17.984 -7.008 1 94.94 166 GLN B N 1
ATOM 4076 C CA . GLN B 1 166 ? -2.182 -16.828 -7.266 1 94.94 166 GLN B CA 1
ATOM 4077 C C . GLN B 1 166 ? -0.927 -16.875 -6.398 1 94.94 166 GLN B C 1
ATOM 4079 O O . GLN B 1 166 ? 0.178 -16.625 -6.887 1 94.94 166 GLN B O 1
ATOM 4084 N N . GLU B 1 167 ? -1.045 -17.203 -5.082 1 97.31 167 GLU B N 1
ATOM 4085 C CA . GLU B 1 167 ? 0.096 -17.266 -4.176 1 97.31 167 GLU B CA 1
ATOM 4086 C C . GLU B 1 167 ? 1.073 -18.359 -4.586 1 97.31 167 GLU B C 1
ATOM 4088 O O . GLU B 1 167 ? 2.289 -18.188 -4.496 1 97.31 167 GLU B O 1
ATOM 4093 N N . LEU B 1 168 ? 0.541 -19.469 -5.016 1 98.25 168 LEU B N 1
ATOM 4094 C CA . LEU B 1 168 ? 1.432 -20.531 -5.469 1 98.25 168 LEU B CA 1
ATOM 4095 C C . LEU B 1 168 ? 2.131 -20.141 -6.766 1 98.25 168 LEU B C 1
ATOM 4097 O O . LEU B 1 168 ? 3.328 -20.375 -6.934 1 98.25 168 LEU B O 1
ATOM 4101 N N . ALA B 1 169 ? 1.38 -19.516 -7.641 1 96.88 169 ALA B N 1
ATOM 4102 C CA . ALA B 1 169 ? 1.966 -19.047 -8.891 1 96.88 169 ALA B CA 1
ATOM 4103 C C . ALA B 1 169 ? 3.111 -18.062 -8.633 1 96.88 169 ALA B C 1
ATOM 4105 O O . ALA B 1 169 ? 4.184 -18.188 -9.227 1 96.88 169 ALA B O 1
ATOM 4106 N N . THR B 1 170 ? 2.914 -17.141 -7.73 1 96.94 170 THR B N 1
ATOM 4107 C CA . THR B 1 170 ? 3.943 -16.141 -7.453 1 96.94 170 THR B CA 1
ATOM 4108 C C . THR B 1 170 ? 5.133 -16.781 -6.738 1 96.94 170 THR B C 1
ATOM 4110 O O . THR B 1 170 ? 6.281 -16.391 -6.965 1 96.94 170 THR B O 1
ATOM 4113 N N . ARG B 1 171 ? 4.82 -17.734 -5.855 1 98.12 171 ARG B N 1
ATOM 4114 C CA . ARG B 1 171 ? 5.91 -18.469 -5.215 1 98.12 171 ARG B CA 1
ATOM 4115 C C . ARG B 1 171 ? 6.871 -19.031 -6.25 1 98.12 171 ARG B C 1
ATOM 4117 O O . ARG B 1 171 ? 8.078 -18.828 -6.164 1 98.12 171 ARG B O 1
ATOM 4124 N N . ILE B 1 172 ? 6.324 -19.672 -7.227 1 98.12 172 ILE B N 1
ATOM 4125 C CA . ILE B 1 172 ? 7.109 -20.344 -8.258 1 98.12 172 ILE B CA 1
ATOM 4126 C C . ILE B 1 172 ? 7.801 -19.297 -9.141 1 98.12 172 ILE B C 1
ATOM 4128 O O . ILE B 1 172 ? 9 -19.406 -9.414 1 98.12 172 ILE B O 1
ATOM 4132 N N . SER B 1 173 ? 7.055 -18.297 -9.523 1 97.38 173 SER B N 1
ATOM 4133 C CA . SER B 1 173 ? 7.605 -17.234 -10.367 1 97.38 173 SER B CA 1
ATOM 4134 C C . SER B 1 173 ? 8.766 -16.531 -9.672 1 97.38 173 SER B C 1
ATOM 4136 O O . SER B 1 173 ? 9.797 -16.266 -10.289 1 97.38 173 SER B O 1
ATOM 4138 N N . HIS B 1 174 ? 8.609 -16.203 -8.422 1 98.38 174 HIS B N 1
ATOM 4139 C CA . HIS B 1 174 ? 9.656 -15.523 -7.668 1 98.38 174 HIS B CA 1
ATOM 4140 C C . HIS B 1 174 ? 10.906 -16.375 -7.559 1 98.38 174 HIS B C 1
ATOM 4142 O O . HIS B 1 174 ? 12.016 -15.898 -7.785 1 98.38 174 HIS B O 1
ATOM 4148 N N . ARG B 1 175 ? 10.711 -17.656 -7.246 1 98.44 175 ARG B N 1
ATOM 4149 C CA . ARG B 1 175 ? 11.859 -18.531 -7.117 1 98.44 175 ARG B CA 1
ATOM 4150 C C . ARG B 1 175 ? 12.594 -18.672 -8.445 1 98.44 175 ARG B C 1
ATOM 4152 O O . ARG B 1 175 ? 13.828 -18.594 -8.492 1 98.44 175 ARG B O 1
ATOM 4159 N N . ASN B 1 176 ? 11.844 -18.812 -9.492 1 98.69 176 ASN B N 1
ATOM 4160 C CA . ASN B 1 176 ? 12.438 -18.953 -10.82 1 98.69 176 ASN B CA 1
ATOM 4161 C C . ASN B 1 176 ? 13.117 -17.656 -11.266 1 98.69 176 ASN B C 1
ATOM 4163 O O . ASN B 1 176 ? 14.133 -17.688 -11.953 1 98.69 176 ASN B O 1
ATOM 4167 N N . THR B 1 177 ? 12.562 -16.547 -10.891 1 98.69 177 THR B N 1
ATOM 4168 C CA . THR B 1 177 ? 13.18 -15.25 -11.18 1 98.69 177 THR B CA 1
ATOM 4169 C C . THR B 1 177 ? 14.531 -15.133 -10.492 1 98.69 177 THR B C 1
ATOM 4171 O O . THR B 1 177 ? 15.508 -14.672 -11.102 1 98.69 177 THR B O 1
ATOM 4174 N N . GLY B 1 178 ? 14.547 -15.539 -9.219 1 98.62 178 GLY B N 1
ATOM 4175 C CA . GLY B 1 178 ? 15.82 -15.539 -8.516 1 98.62 178 GLY B CA 1
ATOM 4176 C C . GLY B 1 178 ? 16.906 -16.328 -9.234 1 98.62 178 GLY B C 1
ATOM 4177 O O . GLY B 1 178 ? 18.031 -15.852 -9.375 1 98.62 178 GLY B O 1
ATOM 4178 N N . LYS B 1 179 ? 16.547 -17.453 -9.773 1 98.38 179 LYS B N 1
ATOM 4179 C CA . LYS B 1 179 ? 17.484 -18.281 -10.508 1 98.38 179 LYS B CA 1
ATOM 4180 C C . LYS B 1 179 ? 17.891 -17.625 -11.828 1 98.38 179 LYS B C 1
ATOM 4182 O O . LYS B 1 179 ? 19.078 -17.656 -12.203 1 98.38 179 LYS B O 1
ATOM 4187 N N . ALA B 1 180 ? 16.953 -17.031 -12.477 1 98.19 180 ALA B N 1
ATOM 4188 C CA . ALA B 1 180 ? 17.203 -16.391 -13.766 1 98.19 180 ALA B CA 1
ATOM 4189 C C . ALA B 1 180 ? 18.172 -15.219 -13.617 1 98.19 180 ALA B C 1
ATOM 4191 O O . ALA B 1 180 ? 18.875 -14.867 -14.562 1 98.19 180 ALA B O 1
ATOM 4192 N N . CYS B 1 181 ? 18.219 -14.609 -12.469 1 98.31 181 CYS B N 1
ATOM 4193 C CA . CYS B 1 181 ? 19.078 -13.453 -12.242 1 98.31 181 CYS B CA 1
ATOM 4194 C C . CYS B 1 181 ? 20.547 -13.859 -12.266 1 98.31 181 CYS B C 1
ATOM 4196 O O . CYS B 1 181 ? 21.422 -13.039 -12.57 1 98.31 181 CYS B O 1
ATOM 4198 N N . ASN B 1 182 ? 20.812 -15.086 -11.961 1 98.12 182 ASN B N 1
ATOM 4199 C CA . ASN B 1 182 ? 22.203 -15.562 -11.867 1 98.12 182 ASN B CA 1
ATOM 4200 C C . ASN B 1 182 ? 23.047 -14.625 -11.016 1 98.12 182 ASN B C 1
ATOM 4202 O O . ASN B 1 182 ? 24.156 -14.25 -11.414 1 98.12 182 ASN B O 1
ATOM 4206 N N . ASP B 1 183 ? 22.578 -14.078 -10.016 1 98 183 ASP B N 1
ATOM 4207 C CA . ASP B 1 183 ? 23.156 -13.211 -8.984 1 98 183 ASP B CA 1
ATOM 4208 C C . ASP B 1 183 ? 22.844 -13.742 -7.59 1 98 183 ASP B C 1
ATOM 4210 O O . ASP B 1 183 ? 21.672 -13.883 -7.219 1 98 183 ASP B O 1
ATOM 4214 N N . PRO B 1 184 ? 23.859 -14.047 -6.844 1 97.44 184 PRO B N 1
ATOM 4215 C CA . PRO B 1 184 ? 23.609 -14.688 -5.551 1 97.44 184 PRO B CA 1
ATOM 4216 C C . PRO B 1 184 ? 22.75 -13.836 -4.617 1 97.44 184 PRO B C 1
ATOM 4218 O O . PRO B 1 184 ? 21.969 -14.367 -3.83 1 97.44 184 PRO B O 1
ATOM 4221 N N . VAL B 1 185 ? 22.922 -12.539 -4.664 1 97.69 185 VAL B N 1
ATOM 4222 C CA . VAL B 1 185 ? 22.125 -11.664 -3.803 1 97.69 185 VAL B CA 1
ATOM 4223 C C . VAL B 1 185 ? 20.656 -11.703 -4.227 1 97.69 185 VAL B C 1
ATOM 4225 O O . VAL B 1 185 ? 19.781 -11.867 -3.389 1 97.69 185 VAL B O 1
ATOM 4228 N N . ALA B 1 186 ? 20.391 -11.609 -5.512 1 98.44 186 ALA B N 1
ATOM 4229 C CA . ALA B 1 186 ? 19.031 -11.688 -6.027 1 98.44 186 ALA B CA 1
ATOM 4230 C C . ALA B 1 186 ? 18.406 -13.039 -5.715 1 98.44 186 ALA B C 1
ATOM 4232 O O . ALA B 1 186 ? 17.219 -13.117 -5.363 1 98.44 186 ALA B O 1
ATOM 4233 N N . ASP B 1 187 ? 19.203 -14.047 -5.871 1 98.31 187 ASP B N 1
ATOM 4234 C CA . ASP B 1 187 ? 18.703 -15.398 -5.598 1 98.31 187 ASP B CA 1
ATOM 4235 C C . ASP B 1 187 ? 18.25 -15.531 -4.145 1 98.31 187 ASP B C 1
ATOM 4237 O O . ASP B 1 187 ? 17.188 -16.094 -3.863 1 98.31 187 ASP B O 1
ATOM 4241 N N . GLN B 1 188 ? 19.031 -15.039 -3.205 1 98 188 GLN B N 1
ATOM 4242 C CA . GLN B 1 188 ? 18.688 -15.086 -1.787 1 98 188 GLN B CA 1
ATOM 4243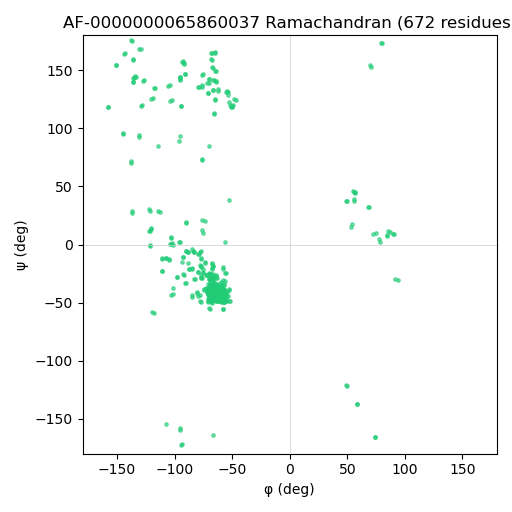 C C . GLN B 1 188 ? 17.453 -14.234 -1.492 1 98 188 GLN B C 1
ATOM 4245 O O . GLN B 1 188 ? 16.578 -14.648 -0.741 1 98 188 GLN B O 1
ATOM 4250 N N . LEU B 1 189 ? 17.453 -13.047 -2.047 1 98.25 189 LEU B N 1
ATOM 4251 C CA . LEU B 1 189 ? 16.328 -12.133 -1.853 1 98.25 189 LEU B CA 1
ATOM 4252 C C . LEU B 1 189 ? 15.023 -12.766 -2.314 1 98.25 189 LEU B C 1
ATOM 4254 O O . LEU B 1 189 ? 14.031 -12.766 -1.577 1 98.25 189 LEU B O 1
ATOM 4258 N N . MET B 1 190 ? 15.039 -13.305 -3.492 1 98.75 190 MET B N 1
ATOM 4259 C CA . MET B 1 190 ? 13.828 -13.875 -4.074 1 98.75 190 MET B CA 1
ATOM 4260 C C . MET B 1 190 ? 13.414 -15.141 -3.332 1 98.75 190 MET B C 1
ATOM 4262 O O . MET B 1 190 ? 12.227 -15.469 -3.258 1 98.75 190 MET B O 1
ATOM 4266 N N . ALA B 1 191 ? 14.391 -15.836 -2.77 1 98.56 191 ALA B N 1
ATOM 4267 C CA . ALA B 1 191 ? 14.07 -17 -1.936 1 98.56 191 ALA B CA 1
ATOM 4268 C C . ALA B 1 191 ? 13.273 -16.578 -0.704 1 98.56 191 ALA B C 1
ATOM 4270 O O . ALA B 1 191 ? 12.344 -17.281 -0.291 1 98.56 191 ALA B O 1
ATOM 4271 N N . LYS B 1 192 ? 13.664 -15.453 -0.076 1 98.44 192 LYS B N 1
ATOM 4272 C CA . LYS B 1 192 ? 12.922 -14.945 1.074 1 98.44 192 LYS B CA 1
ATOM 4273 C C . LYS B 1 192 ? 11.492 -14.594 0.692 1 98.44 192 LYS B C 1
ATOM 4275 O O . LYS B 1 192 ? 10.547 -14.961 1.396 1 98.44 192 LYS B O 1
ATOM 4280 N N . ILE B 1 193 ? 11.336 -13.922 -0.425 1 98.62 193 ILE B N 1
ATOM 4281 C CA . ILE B 1 193 ? 10.008 -13.531 -0.892 1 98.62 193 ILE B CA 1
ATOM 4282 C C . ILE B 1 193 ? 9.188 -14.773 -1.222 1 98.62 193 ILE B C 1
ATOM 4284 O O . ILE B 1 193 ? 8.016 -14.867 -0.849 1 98.62 193 ILE B O 1
ATOM 4288 N N . SER B 1 194 ? 9.805 -15.695 -1.898 1 98.56 194 SER B N 1
ATOM 4289 C CA . SER B 1 194 ? 9.141 -16.938 -2.256 1 98.56 194 SER B CA 1
ATOM 4290 C C . SER B 1 194 ? 8.664 -17.688 -1.015 1 98.56 194 SER B C 1
ATOM 4292 O O . SER B 1 194 ? 7.598 -18.312 -1.022 1 98.56 194 SER B O 1
ATOM 4294 N N . ALA B 1 195 ? 9.469 -17.703 0.014 1 98.5 195 ALA B N 1
ATOM 4295 C CA . ALA B 1 195 ? 9.094 -18.359 1.262 1 98.5 195 ALA B CA 1
ATOM 4296 C C . ALA B 1 195 ? 7.859 -17.719 1.881 1 98.5 195 ALA B C 1
ATOM 4298 O O . ALA B 1 195 ? 6.996 -18.406 2.422 1 98.5 195 ALA B O 1
ATOM 4299 N N . ASP B 1 196 ? 7.746 -16.406 1.849 1 98.5 196 ASP B N 1
ATOM 4300 C CA . ASP B 1 196 ? 6.535 -15.727 2.295 1 98.5 196 ASP B CA 1
ATOM 4301 C C . ASP B 1 196 ? 5.32 -16.188 1.492 1 98.5 196 ASP B C 1
ATOM 4303 O O . ASP B 1 196 ? 4.273 -16.5 2.064 1 98.5 196 ASP B O 1
ATOM 4307 N N . GLU B 1 197 ? 5.52 -16.188 0.173 1 98.38 197 GLU B N 1
ATOM 4308 C CA . GLU B 1 197 ? 4.43 -16.609 -0.703 1 98.38 197 GLU B CA 1
ATOM 4309 C C . GLU B 1 197 ? 3.959 -18.016 -0.367 1 98.38 197 GLU B C 1
ATOM 4311 O O . GLU B 1 197 ? 2.768 -18.312 -0.464 1 98.38 197 GLU B O 1
ATOM 4316 N N . ASN B 1 198 ? 4.906 -18.828 -0.054 1 98.44 198 ASN B N 1
ATOM 4317 C CA . ASN B 1 198 ? 4.566 -20.188 0.304 1 98.44 198 ASN B CA 1
ATOM 4318 C C . ASN B 1 198 ? 3.666 -20.25 1.533 1 98.44 198 ASN B C 1
ATOM 4320 O O . ASN B 1 198 ? 2.686 -21 1.558 1 98.44 198 ASN B O 1
ATOM 4324 N N . LEU B 1 199 ? 4.004 -19.547 2.531 1 98.69 199 LEU B N 1
ATOM 4325 C CA . LEU B 1 199 ? 3.201 -19.531 3.748 1 98.69 199 LEU B CA 1
ATOM 4326 C C . LEU B 1 199 ? 1.824 -18.938 3.484 1 98.69 199 LEU B C 1
ATOM 4328 O O . LEU B 1 199 ? 0.825 -19.391 4.043 1 98.69 199 LEU B O 1
ATOM 4332 N N . HIS B 1 200 ? 1.763 -17.859 2.662 1 98.81 200 HIS B N 1
ATOM 4333 C CA . HIS B 1 200 ? 0.474 -17.297 2.262 1 98.81 200 HIS B CA 1
ATOM 4334 C C . HIS B 1 200 ? -0.369 -18.344 1.53 1 98.81 200 HIS B C 1
ATOM 4336 O O . HIS B 1 200 ? -1.558 -18.5 1.821 1 98.81 200 HIS B O 1
ATOM 4342 N N . MET B 1 201 ? 0.295 -19.016 0.629 1 98.62 201 MET B N 1
ATOM 4343 C CA . MET B 1 201 ? -0.375 -20.062 -0.146 1 98.62 201 MET B CA 1
ATOM 4344 C C . MET B 1 201 ? -0.957 -21.125 0.771 1 98.62 201 MET B C 1
ATOM 4346 O O . MET B 1 201 ? -2.121 -21.5 0.629 1 98.62 201 MET B O 1
ATOM 4350 N N . ILE B 1 202 ? -0.174 -21.609 1.695 1 98.69 202 ILE B N 1
ATOM 4351 C CA . ILE B 1 202 ? -0.602 -22.656 2.611 1 98.69 202 ILE B CA 1
ATOM 4352 C C . ILE B 1 202 ? -1.843 -22.203 3.377 1 98.69 202 ILE B C 1
ATOM 4354 O O . ILE B 1 202 ? -2.801 -22.969 3.527 1 98.69 202 ILE B O 1
ATOM 4358 N N . PHE B 1 203 ? -1.889 -20.969 3.867 1 98.81 203 PHE B N 1
ATOM 4359 C CA . PHE B 1 203 ? -3.045 -20.422 4.566 1 98.81 203 PHE B CA 1
ATOM 4360 C C . PHE B 1 203 ? -4.285 -20.469 3.684 1 98.81 203 PHE B C 1
ATOM 4362 O O . PHE B 1 203 ? -5.301 -21.062 4.059 1 98.81 203 PHE B O 1
ATOM 4369 N N . TYR B 1 204 ? -4.203 -19.891 2.531 1 98.62 204 TYR B N 1
ATOM 4370 C CA . TYR B 1 204 ? -5.363 -19.781 1.659 1 98.62 204 TYR B CA 1
ATOM 4371 C C . TYR B 1 204 ? -5.812 -21.156 1.165 1 98.62 204 TYR B C 1
ATOM 4373 O O . TYR B 1 204 ? -7.008 -21.422 1.053 1 98.62 204 TYR B O 1
ATOM 4381 N N . ARG B 1 205 ? -4.84 -21.953 0.817 1 98.69 205 ARG B N 1
ATOM 4382 C CA . ARG B 1 205 ? -5.156 -23.297 0.358 1 98.69 205 ARG B CA 1
ATOM 4383 C C . ARG B 1 205 ? -5.945 -24.062 1.414 1 98.69 205 ARG B C 1
ATOM 4385 O O . ARG B 1 205 ? -6.949 -24.719 1.101 1 98.69 205 ARG B O 1
ATOM 4392 N N . ASP B 1 206 ? -5.5 -24.016 2.639 1 98.75 206 ASP B N 1
ATOM 4393 C CA . ASP B 1 206 ? -6.137 -24.766 3.713 1 98.75 206 ASP B CA 1
ATOM 4394 C C . ASP B 1 206 ? -7.492 -24.172 4.082 1 98.75 206 ASP B C 1
ATOM 4396 O O . ASP B 1 206 ? -8.43 -24.906 4.395 1 98.75 206 ASP B O 1
ATOM 4400 N N . VAL B 1 207 ? -7.629 -22.859 4.09 1 98.75 207 VAL B N 1
ATOM 4401 C CA . VAL B 1 207 ? -8.93 -22.219 4.301 1 98.75 207 VAL B CA 1
ATOM 4402 C C . VAL B 1 207 ? -9.891 -22.641 3.189 1 98.75 207 VAL B C 1
ATOM 4404 O O . VAL B 1 207 ? -11.07 -22.906 3.445 1 98.75 207 VAL B O 1
ATOM 4407 N N . SER B 1 208 ? -9.383 -22.703 1.961 1 98.56 208 SER B N 1
ATOM 4408 C CA . SER B 1 208 ? -10.195 -23.125 0.824 1 98.56 208 SER B CA 1
ATOM 4409 C C . SER B 1 208 ? -10.641 -24.578 0.98 1 98.56 208 SER B C 1
ATOM 4411 O O . SER B 1 208 ? -11.773 -24.922 0.631 1 98.56 208 SER B O 1
ATOM 4413 N N . GLU B 1 209 ? -9.75 -25.406 1.462 1 98.69 209 GLU B N 1
ATOM 4414 C CA . GLU B 1 209 ? -10.125 -26.781 1.726 1 98.69 209 GLU B CA 1
ATOM 4415 C C . GLU B 1 209 ? -11.281 -26.859 2.717 1 98.69 209 GLU B C 1
ATOM 4417 O O . GLU B 1 209 ? -12.211 -27.641 2.531 1 98.69 209 GLU B O 1
ATOM 4422 N N . ALA B 1 210 ? -11.188 -26.078 3.775 1 98.62 210 ALA B N 1
ATOM 4423 C CA . ALA B 1 210 ? -12.273 -26.031 4.758 1 98.62 210 ALA B CA 1
ATOM 4424 C C . ALA B 1 210 ? -13.57 -25.562 4.117 1 98.62 210 ALA B C 1
ATOM 4426 O O . ALA B 1 210 ? -14.656 -26.016 4.484 1 98.62 210 ALA B O 1
ATOM 4427 N N . ALA B 1 211 ? -13.453 -24.609 3.203 1 98.25 211 ALA B N 1
ATOM 4428 C CA . ALA B 1 211 ? -14.641 -24.156 2.482 1 98.25 211 ALA B CA 1
ATOM 4429 C C . ALA B 1 211 ? -15.258 -25.281 1.664 1 98.25 211 ALA B C 1
ATOM 4431 O O . ALA B 1 211 ? -16.484 -25.422 1.613 1 98.25 211 ALA B O 1
ATOM 4432 N N . PHE B 1 212 ? -14.453 -26.125 1.039 1 98.31 212 PHE B N 1
ATOM 4433 C CA . PHE B 1 212 ? -14.945 -27.281 0.293 1 98.31 212 PHE B CA 1
ATOM 4434 C C . PHE B 1 212 ? -15.68 -28.25 1.214 1 98.31 212 PHE B C 1
ATOM 4436 O O . PHE B 1 212 ? -16.672 -28.844 0.815 1 98.31 212 PHE B O 1
ATOM 4443 N N . ASP B 1 213 ? -15.195 -28.391 2.428 1 97.88 213 ASP B N 1
ATOM 4444 C CA . ASP B 1 213 ? -15.836 -29.281 3.385 1 97.88 213 ASP B CA 1
ATOM 4445 C C . ASP B 1 213 ? -17.188 -28.734 3.832 1 97.88 213 ASP B C 1
ATOM 4447 O O . ASP B 1 213 ? -18.125 -29.5 4.062 1 97.88 213 ASP B O 1
ATOM 4451 N N . LEU B 1 214 ? -17.25 -27.484 3.906 1 97.25 214 LEU B N 1
ATOM 4452 C CA . LEU B 1 214 ? -18.438 -26.828 4.441 1 97.25 214 LEU B CA 1
ATOM 4453 C C . LEU B 1 214 ? -19.5 -26.656 3.35 1 97.25 214 LEU B C 1
ATOM 4455 O O . LEU B 1 214 ? -20.688 -26.859 3.59 1 97.25 214 LEU B O 1
ATOM 4459 N N . VAL B 1 215 ? -19.031 -26.203 2.168 1 97.62 215 VAL B N 1
ATOM 4460 C CA . VAL B 1 215 ? -19.953 -25.891 1.07 1 97.62 215 VAL B CA 1
ATOM 4461 C C . VAL B 1 215 ? -19.359 -26.406 -0.245 1 97.62 215 VAL B C 1
ATOM 4463 O O . VAL B 1 215 ? -19.078 -25.609 -1.148 1 97.62 215 VAL B O 1
ATOM 4466 N N . PRO B 1 216 ? -19.328 -27.641 -0.449 1 97.62 216 PRO B N 1
ATOM 4467 C CA . PRO B 1 216 ? -18.625 -28.234 -1.589 1 97.62 216 PRO B CA 1
ATOM 4468 C C . PRO B 1 216 ? -19.141 -27.734 -2.932 1 97.62 216 PRO B C 1
ATOM 4470 O O . PRO B 1 216 ? -18.344 -27.391 -3.812 1 97.62 216 PRO B O 1
ATOM 4473 N N . ASN B 1 217 ? -20.453 -27.578 -3.1 1 97.31 217 ASN B N 1
ATOM 4474 C CA . ASN B 1 217 ? -21 -27.172 -4.387 1 97.31 217 ASN B CA 1
ATOM 4475 C C . ASN B 1 217 ? -20.703 -25.703 -4.676 1 97.31 217 ASN B C 1
ATOM 4477 O O . ASN B 1 217 ? -20.391 -25.344 -5.812 1 97.31 217 ASN B O 1
ATOM 4481 N N . GLN B 1 218 ? -20.75 -24.875 -3.656 1 96.25 218 GLN B N 1
ATOM 4482 C CA . GLN B 1 218 ? -20.422 -23.469 -3.816 1 96.25 218 GLN B CA 1
ATOM 4483 C C . GLN B 1 218 ? -18.938 -23.281 -4.137 1 96.25 218 GLN B C 1
ATOM 4485 O O . GLN B 1 218 ? -18.578 -22.469 -4.996 1 96.25 218 GLN B O 1
ATOM 4490 N N . ALA B 1 219 ? -18.141 -24 -3.471 1 97.56 219 ALA B N 1
ATOM 4491 C CA . ALA B 1 219 ? -16.703 -23.938 -3.686 1 97.56 219 ALA B CA 1
ATOM 4492 C C . ALA B 1 219 ? -16.328 -24.438 -5.078 1 97.56 219 ALA B C 1
ATOM 4494 O O . ALA B 1 219 ? -15.461 -23.859 -5.742 1 97.56 219 ALA B O 1
ATOM 4495 N N . MET B 1 220 ? -17.047 -25.453 -5.523 1 97.75 220 MET B N 1
ATOM 4496 C CA . MET B 1 220 ? -16.797 -26 -6.855 1 97.75 220 MET B CA 1
ATOM 4497 C C . MET B 1 220 ? -17.156 -24.984 -7.938 1 97.75 220 MET B C 1
ATOM 4499 O O . MET B 1 220 ? -16.453 -24.875 -8.945 1 97.75 220 MET B O 1
ATOM 4503 N N . LYS B 1 221 ? -18.188 -24.297 -7.73 1 96.06 221 LYS B N 1
ATOM 4504 C CA . LYS B 1 221 ? -18.578 -23.234 -8.672 1 96.06 221 LYS B CA 1
ATOM 4505 C C . LYS B 1 221 ? -17.484 -22.188 -8.781 1 96.06 221 LYS B C 1
ATOM 4507 O O . LYS B 1 221 ? -17.141 -21.75 -9.883 1 96.06 221 LYS B O 1
ATOM 4512 N N . SER B 1 222 ? -16.922 -21.766 -7.664 1 95.44 222 SER B N 1
ATOM 4513 C CA . SER B 1 222 ? -15.82 -20.797 -7.637 1 95.44 222 SER B CA 1
ATOM 4514 C C . SER B 1 222 ? -14.578 -21.359 -8.32 1 95.44 222 SER B C 1
ATOM 4516 O O . SER B 1 222 ? -13.914 -20.656 -9.086 1 95.44 222 SER B O 1
ATOM 4518 N N . LEU B 1 223 ? -14.289 -22.578 -8 1 97 223 LEU B N 1
ATOM 4519 C CA . LEU B 1 223 ? -13.109 -23.203 -8.586 1 97 223 LEU B CA 1
ATOM 4520 C C . LEU B 1 223 ? -13.203 -23.234 -10.109 1 97 223 LEU B C 1
ATOM 4522 O O . LEU B 1 223 ? -12.25 -22.875 -10.805 1 97 223 LEU B O 1
ATOM 4526 N N . HIS B 1 224 ? -14.336 -23.688 -10.562 1 96.25 224 HIS B N 1
ATOM 4527 C CA . HIS B 1 224 ? -14.562 -23.75 -12 1 96.25 224 HIS B CA 1
ATOM 4528 C C . HIS B 1 224 ? -14.414 -22.375 -12.641 1 96.25 224 HIS B C 1
ATOM 4530 O O . HIS B 1 224 ? -13.766 -22.234 -13.68 1 96.25 224 HIS B O 1
ATOM 4536 N N . LEU B 1 225 ? -14.984 -21.406 -12.008 1 92.5 225 LEU B N 1
ATOM 4537 C CA . LEU B 1 225 ? -14.906 -20.031 -12.492 1 92.5 225 LEU B CA 1
ATOM 4538 C C . LEU B 1 225 ? -13.461 -19.562 -12.562 1 92.5 225 LEU B C 1
ATOM 4540 O O . LEU B 1 225 ? -13.023 -19.016 -13.578 1 92.5 225 LEU B O 1
ATOM 4544 N N . ILE B 1 226 ? -12.711 -19.781 -11.562 1 92.25 226 ILE B N 1
ATOM 4545 C CA . ILE B 1 226 ? -11.352 -19.281 -11.414 1 92.25 226 ILE B CA 1
ATOM 4546 C C . ILE B 1 226 ? -10.438 -19.938 -12.438 1 92.25 226 ILE B C 1
ATOM 4548 O O . ILE B 1 226 ? -9.672 -19.266 -13.125 1 92.25 226 ILE B O 1
ATOM 4552 N N . LEU B 1 227 ? -10.539 -21.219 -12.578 1 94.5 227 LEU B N 1
ATOM 4553 C CA . LEU B 1 227 ? -9.617 -21.922 -13.469 1 94.5 227 LEU B CA 1
ATOM 4554 C C . LEU B 1 227 ? -9.984 -21.703 -14.93 1 94.5 227 LEU B C 1
ATOM 4556 O O . LEU B 1 227 ? -9.125 -21.766 -15.805 1 94.5 227 LEU B O 1
ATOM 4560 N N . SER B 1 228 ? -11.258 -21.391 -15.172 1 92.19 228 SER B N 1
ATOM 4561 C CA . SER B 1 228 ? -11.703 -21.125 -16.531 1 92.19 228 SER B CA 1
ATOM 4562 C C . SER B 1 228 ? -11.242 -19.75 -17.016 1 92.19 228 SER B C 1
ATOM 4564 O O . SER B 1 228 ? -11.117 -19.516 -18.219 1 92.19 228 SER B O 1
ATOM 4566 N N . HIS B 1 229 ? -10.914 -18.844 -16 1 86.44 229 HIS B N 1
ATOM 4567 C CA . HIS B 1 229 ? -10.617 -17.469 -16.375 1 86.44 229 HIS B CA 1
ATOM 4568 C C . HIS B 1 229 ? -9.406 -16.938 -15.609 1 86.44 229 HIS B C 1
ATOM 4570 O O . HIS B 1 229 ? -9.281 -15.734 -15.391 1 86.44 229 HIS B O 1
ATOM 4576 N N . PHE B 1 230 ? -8.594 -17.766 -15.273 1 86.5 230 PHE B N 1
ATOM 4577 C CA . PHE B 1 230 ? -7.492 -17.391 -14.398 1 86.5 230 PHE B CA 1
ATOM 4578 C C . PHE B 1 230 ? -6.566 -16.391 -15.102 1 86.5 230 PHE B C 1
ATOM 4580 O O . PHE B 1 230 ? -6.125 -16.641 -16.219 1 86.5 230 PHE B O 1
ATOM 4587 N N . GLN B 1 231 ? -6.375 -15.273 -14.461 1 81.25 231 GLN B N 1
ATOM 4588 C CA . GLN B 1 231 ? -5.395 -14.273 -14.883 1 81.25 231 GLN B CA 1
ATOM 4589 C C . GLN B 1 231 ? -4.609 -13.742 -13.688 1 81.25 231 GLN B C 1
ATOM 4591 O O . GLN B 1 231 ? -5.176 -13.516 -12.617 1 81.25 231 GLN B O 1
ATOM 4596 N N . MET B 1 232 ? -3.367 -13.586 -13.961 1 82.06 232 MET B N 1
ATOM 4597 C CA . MET B 1 232 ? -2.557 -12.953 -12.93 1 82.06 232 MET B CA 1
ATOM 4598 C C . MET B 1 232 ? -2.811 -11.453 -12.883 1 82.06 232 MET B C 1
ATOM 4600 O O . MET B 1 232 ? -3.088 -10.828 -13.914 1 82.06 232 MET B O 1
ATOM 4604 N N . PRO B 1 233 ? -2.766 -10.797 -11.766 1 74.25 233 PRO B N 1
ATOM 4605 C CA . PRO B 1 233 ? -3.057 -9.359 -11.656 1 74.25 233 PRO B CA 1
ATOM 4606 C C . PRO B 1 233 ? -2.145 -8.508 -12.531 1 74.25 233 PRO B C 1
ATOM 4608 O O . PRO B 1 233 ? -2.527 -7.406 -12.938 1 74.25 233 PRO B O 1
ATOM 4611 N N . GLY B 1 234 ? -1.104 -8.844 -12.945 1 72.31 234 GLY B N 1
ATOM 4612 C CA . GLY B 1 234 ? -0.188 -8.047 -13.75 1 72.31 234 GLY B CA 1
ATOM 4613 C C . GLY B 1 234 ? -0.632 -7.898 -15.188 1 72.31 234 GLY B C 1
ATOM 4614 O O . GLY B 1 234 ? -0.004 -7.18 -15.969 1 72.31 234 GLY B O 1
ATOM 4615 N N . PHE B 1 235 ? -1.818 -8.297 -15.469 1 70.62 235 PHE B N 1
ATOM 4616 C CA . PHE B 1 235 ? -2.256 -8.32 -16.859 1 70.62 235 PHE B CA 1
ATOM 4617 C C . PHE B 1 235 ? -2.592 -6.918 -17.344 1 70.62 235 PHE B C 1
ATOM 4619 O O . PHE B 1 235 ? -2.699 -6.68 -18.547 1 70.62 235 PHE B O 1
ATOM 4626 N N . GLN B 1 236 ? -2.555 -5.969 -16.438 1 73.81 236 GLN B N 1
ATOM 4627 C CA . GLN B 1 236 ? -2.893 -4.605 -16.828 1 73.81 236 GLN B CA 1
ATOM 4628 C C . GLN B 1 236 ? -1.639 -3.754 -17 1 73.81 236 GLN B C 1
ATOM 4630 O O . GLN B 1 236 ? -1.723 -2.584 -17.375 1 73.81 236 GLN B O 1
ATOM 4635 N N . VAL B 1 237 ? -0.572 -4.336 -16.812 1 82.62 237 VAL B N 1
ATOM 4636 C CA . VAL B 1 237 ? 0.686 -3.617 -16.984 1 82.62 237 VAL B CA 1
ATOM 4637 C C . VAL B 1 237 ? 0.93 -3.371 -18.469 1 82.62 237 VAL B C 1
ATOM 4639 O O . VAL B 1 237 ? 0.711 -4.258 -19.297 1 82.62 237 VAL B O 1
ATOM 4642 N N . PRO B 1 238 ? 1.391 -2.219 -18.812 1 86.25 238 PRO B N 1
ATOM 4643 C CA . PRO B 1 238 ? 1.691 -1.945 -20.219 1 86.25 238 PRO B CA 1
ATOM 4644 C C . PRO B 1 238 ? 2.641 -2.975 -20.828 1 86.25 238 PRO B C 1
ATOM 4646 O O . PRO B 1 238 ? 3.631 -3.357 -20.203 1 86.25 238 PRO B O 1
ATOM 4649 N N . GLU B 1 239 ? 2.244 -3.48 -22.031 1 88.12 239 GLU B N 1
ATOM 4650 C CA . GLU B 1 239 ? 3.025 -4.457 -22.781 1 88.12 239 GLU B CA 1
ATOM 4651 C C . GLU B 1 239 ? 3.057 -5.805 -22.062 1 88.12 239 GLU B C 1
ATOM 4653 O O . GLU B 1 239 ? 4.051 -6.531 -22.141 1 88.12 239 GLU B O 1
ATOM 4658 N N . PHE B 1 240 ? 2.041 -6.121 -21.391 1 89 240 PHE B N 1
ATOM 4659 C CA . PHE B 1 240 ? 2.006 -7.34 -20.594 1 89 240 PHE B CA 1
ATOM 4660 C C . PHE B 1 240 ? 2.203 -8.57 -21.469 1 89 240 PHE B C 1
ATOM 4662 O O . PHE B 1 240 ? 2.967 -9.469 -21.109 1 89 240 PHE B O 1
ATOM 4669 N N . ARG B 1 241 ? 1.538 -8.617 -22.547 1 88.81 241 ARG B N 1
ATOM 4670 C CA . ARG B 1 241 ? 1.595 -9.797 -23.406 1 88.81 241 ARG B CA 1
ATOM 4671 C C . ARG B 1 241 ? 3.021 -10.07 -23.859 1 88.81 241 ARG B C 1
ATOM 4673 O O . ARG B 1 241 ? 3.479 -11.219 -23.844 1 88.81 241 ARG B O 1
ATOM 4680 N N . ARG B 1 242 ? 3.678 -9.047 -24.25 1 92.25 242 ARG B N 1
ATOM 4681 C CA . ARG B 1 242 ? 5.055 -9.195 -24.703 1 92.25 242 ARG B CA 1
ATOM 4682 C C . ARG B 1 242 ? 5.973 -9.594 -23.562 1 92.25 242 ARG B C 1
ATOM 4684 O O . ARG B 1 242 ? 6.852 -10.445 -23.734 1 92.25 242 ARG B O 1
ATOM 4691 N N . LYS B 1 243 ? 5.746 -8.992 -22.422 1 94.81 243 LYS B N 1
ATOM 4692 C CA . LYS B 1 243 ? 6.527 -9.352 -21.25 1 94.81 243 LYS B CA 1
ATOM 4693 C C . LYS B 1 243 ? 6.266 -10.797 -20.828 1 94.81 243 LYS B C 1
ATOM 4695 O O . LYS B 1 243 ? 7.191 -11.516 -20.469 1 94.81 243 LYS B O 1
ATOM 4700 N N . ALA B 1 244 ? 5.023 -11.172 -20.969 1 92.94 244 ALA B N 1
ATOM 4701 C CA . ALA B 1 244 ? 4.633 -12.531 -20.609 1 92.94 244 ALA B CA 1
ATOM 4702 C C . ALA B 1 244 ? 5.324 -13.555 -21.5 1 92.94 244 ALA B C 1
ATOM 4704 O O . ALA B 1 244 ? 5.711 -14.633 -21.031 1 92.94 244 ALA B O 1
ATOM 4705 N N . VAL B 1 245 ? 5.461 -13.227 -22.734 1 93.06 245 VAL B N 1
ATOM 4706 C CA . VAL B 1 245 ? 6.137 -14.125 -23.672 1 93.06 245 VAL B CA 1
ATOM 4707 C C . VAL B 1 245 ? 7.602 -14.273 -23.266 1 93.06 245 VAL B C 1
ATOM 4709 O O . VAL B 1 245 ? 8.125 -15.391 -23.219 1 93.06 245 VAL B O 1
ATOM 4712 N N . VAL B 1 246 ? 8.281 -13.195 -22.938 1 95.19 246 VAL B N 1
ATOM 4713 C CA . VAL B 1 246 ? 9.68 -13.219 -22.531 1 95.19 246 VAL B CA 1
ATOM 4714 C C . VAL B 1 246 ? 9.836 -14.062 -21.266 1 95.19 246 VAL B C 1
ATOM 4716 O O . VAL B 1 246 ? 10.75 -14.883 -21.156 1 95.19 246 VAL B O 1
ATOM 4719 N N . ILE B 1 247 ? 8.938 -13.922 -20.359 1 95.94 247 ILE B N 1
ATOM 4720 C CA . ILE B 1 247 ? 8.961 -14.633 -19.078 1 95.94 247 ILE B CA 1
ATOM 4721 C C . ILE B 1 247 ? 8.734 -16.125 -19.328 1 95.94 247 ILE B C 1
ATOM 4723 O O . ILE B 1 247 ? 9.445 -16.969 -18.781 1 95.94 247 ILE B O 1
ATOM 4727 N N . ALA B 1 248 ? 7.793 -16.406 -20.203 1 95.94 248 ALA B N 1
ATOM 4728 C CA . ALA B 1 248 ? 7.445 -17.797 -20.484 1 95.94 248 ALA B CA 1
ATOM 4729 C C . ALA B 1 248 ? 8.57 -18.5 -21.25 1 95.94 248 ALA B C 1
ATOM 4731 O O . ALA B 1 248 ? 8.9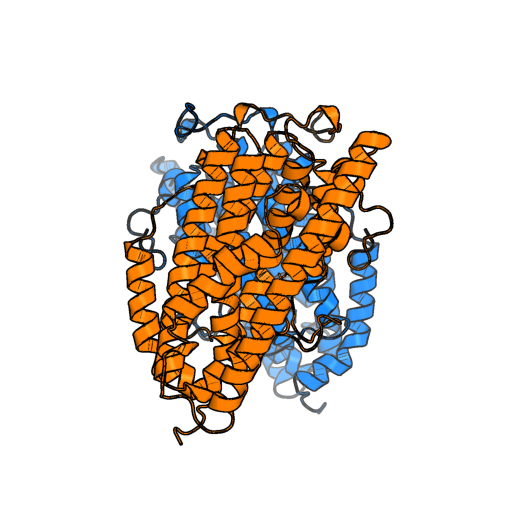84 -19.594 -20.875 1 95.94 248 ALA B O 1
ATOM 4732 N N . VAL B 1 249 ? 9.062 -17.844 -22.25 1 95.31 249 VAL B N 1
ATOM 4733 C CA . VAL B 1 249 ? 10.125 -18.422 -23.062 1 95.31 249 VAL B CA 1
ATOM 4734 C C . VAL B 1 249 ? 11.406 -18.547 -22.234 1 95.31 249 VAL B C 1
ATOM 4736 O O . VAL B 1 249 ? 12.172 -19.5 -22.406 1 95.31 249 VAL B O 1
ATOM 4739 N N . GLY B 1 250 ? 11.555 -17.641 -21.281 1 95.44 250 GLY B N 1
ATOM 4740 C CA . GLY B 1 250 ? 12.734 -17.641 -20.438 1 95.44 250 GLY B CA 1
ATOM 4741 C C . GLY B 1 250 ? 12.68 -18.672 -19.328 1 95.44 250 GLY B C 1
ATOM 4742 O O . GLY B 1 250 ? 13.656 -18.859 -18.594 1 95.44 250 GLY B O 1
ATOM 4743 N N . GLY B 1 251 ? 11.508 -19.344 -19.141 1 95.44 251 GLY B N 1
ATOM 4744 C CA . GLY B 1 251 ? 11.414 -20.453 -18.203 1 95.44 251 GLY B CA 1
ATOM 4745 C C . GLY B 1 251 ? 11.016 -20.016 -16.797 1 95.44 251 GLY B C 1
ATOM 4746 O O . GLY B 1 251 ? 11.094 -20.797 -15.852 1 95.44 251 GLY B O 1
ATOM 4747 N N . VAL B 1 252 ? 10.641 -18.797 -16.625 1 97.69 252 VAL B N 1
ATOM 4748 C CA . VAL B 1 252 ? 10.258 -18.281 -15.312 1 97.69 252 VAL B CA 1
ATOM 4749 C C . VAL B 1 252 ? 8.844 -18.75 -14.961 1 97.69 252 VAL B C 1
ATOM 4751 O O . VAL B 1 252 ? 8.602 -19.234 -13.852 1 97.69 252 VAL B O 1
ATOM 4754 N N . TYR B 1 253 ? 7.914 -18.594 -15.859 1 97.06 253 TYR B N 1
ATOM 4755 C CA . TYR B 1 253 ? 6.531 -19.016 -15.688 1 97.06 253 TYR B CA 1
ATOM 4756 C C . TYR B 1 253 ? 5.848 -19.203 -17.031 1 97.06 253 TYR B C 1
ATOM 4758 O O . TYR B 1 253 ? 5.758 -18.266 -17.828 1 97.06 253 TYR B O 1
ATOM 4766 N N . ASP B 1 254 ? 5.418 -20.344 -17.312 1 96.69 254 ASP B N 1
ATOM 4767 C CA . ASP B 1 254 ? 4.754 -20.656 -18.578 1 96.69 254 ASP B CA 1
ATOM 4768 C C . ASP B 1 254 ? 3.539 -21.547 -18.359 1 96.69 254 ASP B C 1
ATOM 4770 O O . ASP B 1 254 ? 3.242 -21.922 -17.219 1 96.69 254 ASP B O 1
ATOM 4774 N N . PRO B 1 255 ? 2.799 -21.844 -19.375 1 96.62 255 PRO B N 1
ATOM 4775 C CA . PRO B 1 255 ? 1.573 -22.625 -19.203 1 96.62 255 PRO B CA 1
ATOM 4776 C C . PRO B 1 255 ? 1.832 -24 -18.594 1 96.62 255 PRO B C 1
ATOM 4778 O O . PRO B 1 255 ? 1.037 -24.469 -17.781 1 96.62 255 PRO B O 1
ATOM 4781 N N . ARG B 1 256 ? 2.918 -24.609 -18.969 1 97.75 256 ARG B N 1
ATOM 4782 C CA . ARG B 1 256 ? 3.242 -25.922 -18.422 1 97.75 256 ARG B CA 1
ATOM 4783 C C . ARG B 1 256 ? 3.52 -25.844 -16.938 1 97.75 256 ARG B C 1
ATOM 4785 O O . ARG B 1 256 ? 3.035 -26.672 -16.156 1 97.75 256 ARG B O 1
ATOM 4792 N N . ILE B 1 257 ? 4.266 -24.891 -16.531 1 97.81 257 ILE B N 1
ATOM 4793 C CA . ILE B 1 257 ? 4.527 -24.656 -15.117 1 97.81 257 ILE B CA 1
ATOM 4794 C C . ILE B 1 257 ? 3.215 -24.375 -14.383 1 97.81 257 ILE B C 1
ATOM 4796 O O . ILE B 1 257 ? 2.959 -24.938 -13.32 1 97.81 257 ILE B O 1
ATOM 4800 N N . HIS B 1 258 ? 2.377 -23.516 -14.938 1 97.75 258 HIS B N 1
ATOM 4801 C CA . HIS B 1 258 ? 1.092 -23.188 -14.336 1 97.75 258 HIS B CA 1
ATOM 4802 C C . HIS B 1 258 ? 0.253 -24.438 -14.102 1 97.75 258 HIS B C 1
ATOM 4804 O O . HIS B 1 258 ? -0.288 -24.625 -13.008 1 97.75 258 HIS B O 1
ATOM 4810 N N . LEU B 1 259 ? 0.186 -25.281 -15.109 1 98.25 259 LEU B N 1
ATOM 4811 C CA . LEU B 1 259 ? -0.644 -26.484 -15.008 1 98.25 259 LEU B CA 1
ATOM 4812 C C . LEU B 1 259 ? -0.035 -27.484 -14.039 1 98.25 259 LEU B C 1
ATOM 4814 O O . LEU B 1 259 ? -0.692 -27.906 -13.086 1 98.25 259 LEU B O 1
ATOM 4818 N N . ASP B 1 260 ? 1.247 -27.766 -14.195 1 98.44 260 ASP B N 1
ATOM 4819 C CA . ASP B 1 260 ? 1.875 -28.875 -13.5 1 98.44 260 ASP B CA 1
ATOM 4820 C C . ASP B 1 260 ? 2.264 -28.5 -12.078 1 98.44 260 ASP B C 1
ATOM 4822 O O . ASP B 1 260 ? 2.275 -29.344 -11.18 1 98.44 260 ASP B O 1
ATOM 4826 N N . GLU B 1 261 ? 2.564 -27.203 -11.914 1 98.38 261 GLU B N 1
ATOM 4827 C CA . GLU B 1 261 ? 3.146 -26.844 -10.625 1 98.38 261 GLU B CA 1
ATOM 4828 C C . GLU B 1 261 ? 2.178 -26 -9.805 1 98.38 261 GLU B C 1
ATOM 4830 O O . GLU B 1 261 ? 2.391 -25.781 -8.609 1 98.38 261 GLU B O 1
ATOM 4835 N N . VAL B 1 262 ? 1.138 -25.516 -10.383 1 98.38 262 VAL B N 1
ATOM 4836 C CA . VAL B 1 262 ? 0.198 -24.688 -9.641 1 98.38 262 VAL B CA 1
ATOM 4837 C C . VAL B 1 262 ? -1.176 -25.359 -9.617 1 98.38 262 VAL B C 1
ATOM 4839 O O . VAL B 1 262 ? -1.622 -25.844 -8.57 1 98.38 262 VAL B O 1
ATOM 4842 N N . VAL B 1 263 ? -1.759 -25.609 -10.766 1 98.38 263 VAL B N 1
ATOM 4843 C CA . VAL B 1 263 ? -3.148 -26.047 -10.859 1 98.38 263 VAL B CA 1
ATOM 4844 C C . VAL B 1 263 ? -3.287 -27.469 -10.312 1 98.38 263 VAL B C 1
ATOM 4846 O O . VAL B 1 263 ? -4.051 -27.703 -9.367 1 98.38 263 VAL B O 1
ATOM 4849 N N . MET B 1 264 ? -2.52 -28.391 -10.844 1 98.5 264 MET B N 1
ATOM 4850 C CA . MET B 1 264 ? -2.705 -29.797 -10.523 1 98.5 264 MET B CA 1
ATOM 4851 C C . MET B 1 264 ? -2.365 -30.078 -9.062 1 98.5 264 MET B C 1
ATOM 4853 O O . MET B 1 264 ? -3.094 -30.797 -8.383 1 98.5 264 MET B O 1
ATOM 4857 N N . PRO B 1 265 ? -1.29 -29.531 -8.539 1 98.44 265 PRO B N 1
ATOM 4858 C CA . PRO B 1 265 ? -0.987 -29.781 -7.133 1 98.44 265 PRO B CA 1
ATOM 4859 C C . PRO B 1 265 ? -2.09 -29.312 -6.191 1 98.44 265 PRO B C 1
ATOM 4861 O O . PRO B 1 265 ? -2.404 -29.984 -5.207 1 98.44 265 PRO B O 1
ATOM 4864 N N . VAL B 1 266 ? -2.721 -28.156 -6.461 1 98.56 266 VAL B N 1
ATOM 4865 C CA . VAL B 1 266 ? -3.775 -27.625 -5.602 1 98.56 266 VAL B CA 1
ATOM 4866 C C . VAL B 1 266 ? -5.02 -28.5 -5.699 1 98.56 266 VAL B C 1
ATOM 4868 O O . VAL B 1 266 ? -5.648 -28.812 -4.688 1 98.56 266 VAL B O 1
ATOM 4871 N N . LEU B 1 267 ? -5.344 -28.938 -6.914 1 98.56 267 LEU B N 1
ATOM 4872 C CA . LEU B 1 267 ? -6.492 -29.812 -7.105 1 98.56 267 LEU B CA 1
ATOM 4873 C C . LEU B 1 267 ? -6.297 -31.141 -6.375 1 98.56 267 LEU B C 1
ATOM 4875 O O . LEU B 1 267 ? -7.246 -31.688 -5.809 1 98.56 267 LEU B O 1
ATOM 4879 N N . LYS B 1 268 ? -5.102 -31.609 -6.484 1 98.5 268 LYS B N 1
ATOM 4880 C CA . LYS B 1 268 ? -4.789 -32.875 -5.793 1 98.5 268 LYS B CA 1
ATOM 4881 C C . LYS B 1 268 ? -4.93 -32.688 -4.281 1 98.5 268 LYS B C 1
ATOM 4883 O O . LYS B 1 268 ? -5.504 -33.562 -3.609 1 98.5 268 LYS B O 1
ATOM 4888 N N . LYS B 1 269 ? -4.41 -31.609 -3.742 1 98.31 269 LYS B N 1
ATOM 4889 C CA . LYS B 1 269 ? -4.492 -31.344 -2.311 1 98.31 269 LYS B CA 1
ATOM 4890 C C . LYS B 1 269 ? -5.945 -31.281 -1.844 1 98.31 269 LYS B C 1
ATOM 4892 O O . LYS B 1 269 ? -6.273 -31.797 -0.767 1 98.31 269 LYS B O 1
ATOM 4897 N N . TRP B 1 270 ? -6.836 -30.672 -2.66 1 98.62 270 TRP B N 1
ATOM 4898 C CA . TRP B 1 270 ? -8.25 -30.531 -2.316 1 98.62 270 TRP B CA 1
ATOM 4899 C C . TRP B 1 270 ? -9.023 -31.797 -2.697 1 98.62 270 TRP B C 1
ATOM 4901 O O . TRP B 1 270 ? -10.242 -31.859 -2.486 1 98.62 270 TRP B O 1
ATOM 4911 N N . ARG B 1 271 ? -8.406 -32.781 -3.359 1 98.19 271 ARG B N 1
ATOM 4912 C CA . ARG B 1 271 ? -8.992 -34.062 -3.787 1 98.19 271 ARG B CA 1
ATOM 4913 C C . ARG B 1 271 ? -10.227 -33.812 -4.652 1 98.19 271 ARG B C 1
ATOM 4915 O O . ARG B 1 271 ? -11.258 -34.469 -4.461 1 98.19 271 ARG B O 1
ATOM 4922 N N . ILE B 1 272 ? -10.086 -32.938 -5.52 1 98.62 272 ILE B N 1
ATOM 4923 C CA . ILE B 1 272 ? -11.227 -32.469 -6.281 1 98.62 272 ILE B CA 1
ATOM 4924 C C . ILE B 1 272 ? -11.844 -33.594 -7.082 1 98.62 272 ILE B C 1
ATOM 4926 O O . ILE B 1 272 ? -13.07 -33.75 -7.137 1 98.62 272 ILE B O 1
ATOM 4930 N N . PHE B 1 273 ? -11.086 -34.469 -7.652 1 97.62 273 PHE B N 1
ATOM 4931 C CA . PHE B 1 273 ? -11.617 -35.5 -8.531 1 97.62 273 PHE B CA 1
ATOM 4932 C C . PHE B 1 273 ? -11.836 -36.812 -7.762 1 97.62 273 PHE B C 1
ATOM 4934 O O . PHE B 1 273 ? -12.352 -37.781 -8.312 1 97.62 273 PHE B O 1
ATOM 4941 N N . GLU B 1 274 ? -11.578 -36.781 -6.516 1 97.12 274 GLU B N 1
ATOM 4942 C CA . GLU B 1 274 ? -11.75 -37.969 -5.688 1 97.12 274 GLU B CA 1
ATOM 4943 C C . GLU B 1 274 ? -12.922 -37.781 -4.719 1 97.12 274 GLU B C 1
ATOM 4945 O O . GLU B 1 274 ? -13.461 -38.781 -4.219 1 97.12 274 GLU B O 1
ATOM 4950 N N . ARG B 1 275 ? -13.25 -36.594 -4.449 1 95.5 275 ARG B N 1
ATOM 4951 C CA . ARG B 1 275 ? -14.32 -36.312 -3.5 1 95.5 275 ARG B CA 1
ATOM 4952 C C . ARG B 1 275 ? -15.672 -36.781 -4.059 1 95.5 275 ARG B C 1
ATOM 4954 O O . ARG B 1 275 ? -15.859 -36.812 -5.277 1 95.5 275 ARG B O 1
ATOM 4961 N N . GLU B 1 276 ? -16.594 -37.125 -3.104 1 95.19 276 GLU B N 1
ATOM 4962 C CA . GLU B 1 276 ? -17.906 -37.625 -3.506 1 95.19 276 GLU B CA 1
ATOM 4963 C C . GLU B 1 276 ? -19.031 -36.75 -2.979 1 95.19 276 GLU B C 1
ATOM 4965 O O . GLU B 1 276 ? -20.203 -37.156 -2.977 1 95.19 276 GLU B O 1
ATOM 4970 N N . ASP B 1 277 ? -18.688 -35.594 -2.516 1 96.5 277 ASP B N 1
ATOM 4971 C CA . ASP B 1 277 ? -19.688 -34.781 -1.843 1 96.5 277 ASP B CA 1
ATOM 4972 C C . ASP B 1 277 ? -20.188 -33.656 -2.758 1 96.5 277 ASP B C 1
ATOM 4974 O O . ASP B 1 277 ? -20.922 -32.781 -2.322 1 96.5 277 ASP B O 1
ATOM 4978 N N . PHE B 1 278 ? -19.734 -33.656 -4.047 1 97.25 278 PHE B N 1
ATOM 4979 C CA . PHE B 1 278 ? -20.328 -32.781 -5.027 1 97.25 278 PHE B CA 1
ATOM 4980 C C . PHE B 1 278 ? -21.656 -33.312 -5.551 1 97.25 278 PHE B C 1
ATOM 4982 O O . PHE B 1 278 ? -21.766 -34.531 -5.82 1 97.25 278 PHE B O 1
ATOM 4989 N N . THR B 1 279 ? -22.641 -32.5 -5.66 1 96.56 279 THR B N 1
ATOM 4990 C CA . THR B 1 279 ? -23.953 -32.969 -6.129 1 96.56 279 THR B CA 1
ATOM 4991 C C . THR B 1 279 ? -24.531 -31.969 -7.141 1 96.56 279 THR B C 1
ATOM 4993 O O . THR B 1 279 ? -24.078 -30.828 -7.23 1 96.56 279 THR B O 1
ATOM 4996 N N . GLY B 1 280 ? -25.516 -32.469 -7.98 1 95.75 280 GLY B N 1
ATOM 4997 C CA . GLY B 1 280 ? -26.203 -31.625 -8.93 1 95.75 280 GLY B CA 1
ATOM 4998 C C . GLY B 1 280 ? -25.266 -30.781 -9.773 1 95.75 280 GLY B C 1
ATOM 4999 O O . GLY B 1 280 ? -24.359 -31.312 -10.414 1 95.75 280 GLY B O 1
ATOM 5000 N N . GLU B 1 281 ? -25.453 -29.531 -9.68 1 95.56 281 GLU B N 1
ATOM 5001 C CA . GLU B 1 281 ? -24.641 -28.594 -10.461 1 95.56 281 GLU B CA 1
ATOM 5002 C C . GLU B 1 281 ? -23.172 -28.719 -10.109 1 95.56 281 GLU B C 1
ATOM 5004 O O . GLU B 1 281 ? -22.297 -28.594 -10.977 1 95.56 281 GLU B O 1
ATOM 5009 N N . GLY B 1 282 ? -22.844 -28.953 -8.82 1 96.56 282 GLY B N 1
ATOM 5010 C CA . GLY B 1 282 ? -21.469 -29.141 -8.398 1 96.56 282 GLY B CA 1
ATOM 5011 C C . GLY B 1 282 ? -20.781 -30.312 -9.078 1 96.56 282 GLY B C 1
ATOM 5012 O O . GLY B 1 282 ? -19.625 -30.219 -9.5 1 96.56 282 GLY B O 1
ATOM 5013 N N . ALA B 1 283 ? -21.531 -31.344 -9.195 1 96.94 283 ALA B N 1
ATOM 5014 C CA . ALA B 1 283 ? -21 -32.531 -9.867 1 96.94 283 ALA B CA 1
ATOM 5015 C C . ALA B 1 283 ? -20.781 -32.25 -11.352 1 96.94 283 ALA B C 1
ATOM 5017 O O . ALA B 1 283 ? -19.781 -32.688 -11.922 1 96.94 283 ALA B O 1
ATOM 5018 N N . LYS B 1 284 ? -21.688 -31.609 -11.922 1 97.81 284 LYS B N 1
ATOM 5019 C CA . LYS B 1 284 ? -21.547 -31.25 -13.336 1 97.81 284 LYS B CA 1
ATOM 5020 C C . LYS B 1 284 ? -20.328 -30.344 -13.555 1 97.81 284 LYS B C 1
ATOM 5022 O O . LYS B 1 284 ? -19.594 -30.531 -14.523 1 97.81 284 LYS B O 1
ATOM 5027 N N . LEU B 1 285 ? -20.172 -29.422 -12.695 1 97.88 285 LEU B N 1
ATOM 5028 C CA . LEU B 1 285 ? -19.062 -28.484 -12.812 1 97.88 285 LEU B CA 1
ATOM 5029 C C . LEU B 1 285 ? -17.734 -29.203 -12.633 1 97.88 285 LEU B C 1
ATOM 5031 O O . LEU B 1 285 ? -16.734 -28.844 -13.266 1 97.88 285 LEU B O 1
ATOM 5035 N N . ARG B 1 286 ? -17.672 -30.172 -11.789 1 97.56 286 ARG B N 1
ATOM 5036 C CA . ARG B 1 286 ? -16.453 -30.984 -11.648 1 97.56 286 ARG B CA 1
ATOM 5037 C C . ARG B 1 286 ? -16.109 -31.688 -12.953 1 97.56 286 ARG B C 1
ATOM 5039 O O . ARG B 1 286 ? -14.945 -31.734 -13.352 1 97.56 286 ARG B O 1
ATOM 5046 N N . ASP B 1 287 ? -17.109 -32.219 -13.57 1 97.44 287 ASP B N 1
ATOM 5047 C CA . ASP B 1 287 ? -16.891 -32.844 -14.867 1 97.44 287 ASP B CA 1
ATOM 5048 C C . ASP B 1 287 ? -16.406 -31.844 -15.898 1 97.44 287 ASP B C 1
ATOM 5050 O O . ASP B 1 287 ? -15.5 -32.156 -16.688 1 97.44 287 ASP B O 1
ATOM 5054 N N . GLU B 1 288 ? -16.969 -30.75 -15.867 1 98.19 288 GLU B N 1
ATOM 5055 C CA . GLU B 1 288 ? -16.547 -29.688 -16.781 1 98.19 288 GLU B CA 1
ATOM 5056 C C . GLU B 1 288 ? -15.125 -29.219 -16.469 1 98.19 288 GLU B C 1
ATOM 5058 O O . GLU B 1 288 ? -14.391 -28.812 -17.375 1 98.19 288 GLU B O 1
ATOM 5063 N N . LEU B 1 289 ? -14.82 -29.25 -15.18 1 98.19 289 LEU B N 1
ATOM 5064 C CA . LEU B 1 289 ? -13.469 -28.859 -14.773 1 98.19 289 LEU B CA 1
ATOM 5065 C C . LEU B 1 289 ? -12.43 -29.766 -15.43 1 98.19 289 LEU B C 1
ATOM 5067 O O . LEU B 1 289 ? -11.336 -29.328 -15.773 1 98.19 289 LEU B O 1
ATOM 5071 N N . ALA B 1 290 ? -12.766 -30.984 -15.641 1 97.44 290 ALA B N 1
ATOM 5072 C CA . ALA B 1 290 ? -11.875 -31.906 -16.328 1 97.44 290 ALA B CA 1
ATOM 5073 C C . ALA B 1 290 ? -11.609 -31.453 -17.766 1 97.44 290 ALA B C 1
ATOM 5075 O O . ALA B 1 290 ? -10.508 -31.625 -18.281 1 97.44 290 ALA B O 1
ATOM 5076 N N . LEU B 1 291 ? -12.609 -30.906 -18.328 1 97.88 291 LEU B N 1
ATOM 5077 C CA . LEU B 1 291 ? -12.453 -30.375 -19.672 1 97.88 291 LEU B CA 1
ATOM 5078 C C . LEU B 1 291 ? -11.562 -29.125 -19.672 1 97.88 291 LEU B C 1
ATOM 5080 O O . LEU B 1 291 ? -10.773 -28.922 -20.594 1 97.88 291 LEU B O 1
ATOM 5084 N N . VAL B 1 292 ? -11.727 -28.344 -18.641 1 97.56 292 VAL B N 1
ATOM 5085 C CA . VAL B 1 292 ? -10.875 -27.172 -18.484 1 97.56 292 VAL B CA 1
ATOM 5086 C C . VAL B 1 292 ? -9.414 -27.609 -18.391 1 97.56 292 VAL B C 1
ATOM 5088 O O . VAL B 1 292 ? -8.531 -26.984 -18.984 1 97.56 292 VAL B O 1
ATOM 5091 N N . ILE B 1 293 ? -9.117 -28.625 -17.672 1 97.88 293 ILE B N 1
ATOM 5092 C CA . ILE B 1 293 ? -7.762 -29.141 -17.5 1 97.88 293 ILE B CA 1
ATOM 5093 C C . ILE B 1 293 ? -7.223 -29.625 -18.844 1 97.88 293 ILE B C 1
ATOM 5095 O O . ILE B 1 293 ? -6.059 -29.391 -19.172 1 97.88 293 ILE B O 1
ATOM 5099 N N . LYS B 1 294 ? -8.07 -30.234 -19.609 1 97.81 294 LYS B N 1
ATOM 5100 C CA . LYS B 1 294 ? -7.672 -30.672 -20.953 1 97.81 294 LYS B CA 1
ATOM 5101 C C . LYS B 1 294 ? -7.316 -29.484 -21.844 1 97.81 294 LYS B C 1
ATOM 5103 O O . LYS B 1 294 ? -6.363 -29.547 -22.609 1 97.81 294 LYS B O 1
ATOM 5108 N N . ASP B 1 295 ? -8.094 -28.5 -21.719 1 97.5 295 ASP B N 1
ATOM 5109 C CA . ASP B 1 295 ? -7.812 -27.281 -22.484 1 97.5 295 ASP B CA 1
ATOM 5110 C C . ASP B 1 295 ? -6.477 -26.672 -22.062 1 97.5 295 ASP B C 1
ATOM 5112 O O . ASP B 1 295 ? -5.738 -26.156 -22.906 1 97.5 295 ASP B O 1
ATOM 5116 N N . LEU B 1 296 ? -6.195 -26.688 -20.781 1 97.19 296 LEU B N 1
ATOM 5117 C CA . LEU B 1 296 ? -4.914 -26.188 -20.281 1 97.19 296 LEU B CA 1
ATOM 5118 C C . LEU B 1 296 ? -3.764 -27.031 -20.828 1 97.19 296 LEU B C 1
ATOM 5120 O O . LEU B 1 296 ? -2.703 -26.5 -21.156 1 97.19 296 LEU B O 1
ATOM 5124 N N . GLU B 1 297 ? -3.994 -28.297 -20.984 1 97.69 297 GLU B N 1
ATOM 5125 C CA . GLU B 1 297 ? -3 -29.188 -21.578 1 97.69 297 GLU B CA 1
ATOM 5126 C C . GLU B 1 297 ? -2.732 -28.828 -23.031 1 97.69 297 GLU B C 1
ATOM 5128 O O . GLU B 1 297 ? -1.579 -28.797 -23.469 1 97.69 297 GLU B O 1
ATOM 5133 N N . LEU B 1 298 ? -3.754 -28.578 -23.672 1 97.69 298 LEU B N 1
ATOM 5134 C CA . LEU B 1 298 ? -3.629 -28.203 -25.078 1 97.69 298 LEU B CA 1
ATOM 5135 C C . LEU B 1 298 ? -2.881 -26.875 -25.234 1 97.69 298 LEU B C 1
ATOM 5137 O O . LEU B 1 298 ? -2.082 -26.703 -26.156 1 97.69 298 LEU B O 1
ATOM 5141 N N . ALA B 1 299 ? -3.217 -26 -24.344 1 95.94 299 ALA B N 1
ATOM 5142 C CA . ALA B 1 299 ? -2.527 -24.719 -24.359 1 95.94 299 ALA B CA 1
ATOM 5143 C C . ALA B 1 299 ? -1.03 -24.891 -24.125 1 95.94 299 ALA B C 1
ATOM 5145 O O . ALA B 1 299 ? -0.217 -24.156 -24.688 1 95.94 299 ALA B O 1
ATOM 5146 N N . CYS B 1 300 ? -0.631 -25.781 -23.266 1 96.88 300 CYS B N 1
ATOM 5147 C CA . CYS B 1 300 ? 0.772 -26.094 -23.031 1 96.88 300 CYS B CA 1
ATOM 5148 C C . CYS B 1 300 ? 1.458 -26.562 -24.312 1 96.88 300 CYS B C 1
ATOM 5150 O O . CYS B 1 300 ? 2.547 -26.078 -24.641 1 96.88 300 CYS B O 1
ATOM 5152 N N . ASP B 1 301 ? 0.792 -27.406 -24.984 1 97.38 301 ASP B N 1
ATOM 5153 C CA . ASP B 1 301 ? 1.36 -27.953 -26.219 1 97.38 301 ASP B CA 1
ATOM 5154 C C . ASP B 1 301 ? 1.508 -26.875 -27.281 1 97.38 301 ASP B C 1
ATOM 5156 O O . ASP B 1 301 ? 2.533 -26.797 -27.969 1 97.38 301 ASP B O 1
ATOM 5160 N N . LYS B 1 302 ? 0.501 -26.125 -27.375 1 96.81 302 LYS B N 1
ATOM 5161 C CA . LYS B 1 302 ? 0.549 -25.031 -28.344 1 96.81 302 LYS B CA 1
ATOM 5162 C C . LYS B 1 302 ? 1.678 -24.062 -28.031 1 96.81 302 LYS B C 1
ATOM 5164 O O . LYS B 1 302 ? 2.359 -23.578 -28.922 1 96.81 302 LYS B O 1
ATOM 5169 N N . PHE B 1 303 ? 1.827 -23.797 -26.797 1 96.31 303 PHE B N 1
ATOM 5170 C CA . PHE B 1 303 ? 2.879 -22.891 -26.375 1 96.31 303 PHE B CA 1
ATOM 5171 C C . PHE B 1 303 ? 4.254 -23.453 -26.703 1 96.31 303 PHE B C 1
ATOM 5173 O O . PHE B 1 303 ? 5.148 -22.734 -27.141 1 96.31 303 PHE B O 1
ATOM 5180 N N . GLU B 1 304 ? 4.414 -24.703 -26.484 1 95.88 304 GLU B N 1
ATOM 5181 C CA . GLU B 1 304 ? 5.707 -25.328 -26.75 1 95.88 304 GLU B CA 1
ATOM 5182 C C . GLU B 1 304 ? 6.086 -25.203 -28.219 1 95.88 304 GLU B C 1
ATOM 5184 O O . GLU B 1 304 ? 7.246 -24.953 -28.547 1 95.88 304 GLU B O 1
ATOM 5189 N N . VAL B 1 305 ? 5.129 -25.344 -29.031 1 96.5 305 VAL B N 1
ATOM 5190 C CA . VAL B 1 305 ? 5.359 -25.234 -30.469 1 96.5 305 VAL B CA 1
ATOM 5191 C C . VAL B 1 305 ? 5.73 -23.781 -30.812 1 96.5 305 VAL B C 1
ATOM 5193 O O . VAL B 1 305 ? 6.684 -23.547 -31.547 1 96.5 305 VAL B O 1
ATOM 5196 N N . SER B 1 306 ? 4.977 -22.891 -30.297 1 94.88 306 SER B N 1
ATOM 5197 C CA . SER B 1 306 ? 5.227 -21.484 -30.531 1 94.88 306 SER B CA 1
ATOM 5198 C C . SER B 1 306 ? 6.586 -21.062 -30 1 94.88 306 SER B C 1
ATOM 5200 O O . SER B 1 306 ? 7.293 -20.266 -30.625 1 94.88 306 SER B O 1
ATOM 5202 N N . LYS B 1 307 ? 6.898 -21.5 -28.828 1 95.31 307 LYS B N 1
ATOM 5203 C CA . LYS B 1 307 ? 8.188 -21.219 -28.203 1 95.31 307 LYS B CA 1
ATOM 5204 C C . LYS B 1 307 ? 9.336 -21.672 -29.094 1 95.31 307 LYS B C 1
ATOM 5206 O O . LYS B 1 307 ? 10.297 -20.938 -29.312 1 95.31 307 LYS B O 1
ATOM 5211 N N . GLN B 1 308 ? 9.227 -22.844 -29.625 1 95.12 308 GLN B N 1
ATOM 5212 C CA . GLN B 1 308 ? 10.273 -23.375 -30.5 1 95.12 308 GLN B CA 1
ATOM 5213 C C . GLN B 1 308 ? 10.406 -22.547 -31.766 1 95.12 308 GLN B C 1
ATOM 5215 O O . GLN B 1 308 ? 11.523 -22.281 -32.219 1 95.12 308 GLN B O 1
ATOM 5220 N N . ARG B 1 309 ? 9.305 -22.172 -32.25 1 93.94 309 ARG B N 1
ATOM 5221 C CA . ARG B 1 309 ? 9.328 -21.344 -33.438 1 93.94 309 ARG B CA 1
ATOM 5222 C C . ARG B 1 309 ? 10.031 -20.016 -33.156 1 93.94 309 ARG B C 1
ATOM 5224 O O . ARG B 1 309 ? 10.789 -19.516 -34 1 93.94 309 ARG B O 1
ATOM 5231 N N . GLN B 1 310 ? 9.711 -19.469 -32.062 1 91.69 310 GLN B N 1
ATOM 5232 C CA . GLN B 1 310 ? 10.328 -18.203 -31.672 1 91.69 310 GLN B CA 1
ATOM 5233 C C . GLN B 1 310 ? 11.828 -18.359 -31.484 1 91.69 310 GLN B C 1
ATOM 5235 O O . GLN B 1 310 ? 12.609 -17.516 -31.938 1 91.69 310 GLN B O 1
ATOM 5240 N N . LEU B 1 311 ? 12.227 -19.359 -30.859 1 93 311 LEU B N 1
ATOM 5241 C CA . LEU B 1 311 ? 13.641 -19.625 -30.625 1 93 311 LEU B CA 1
ATOM 5242 C C . LEU B 1 311 ? 14.383 -19.828 -31.938 1 93 311 LEU B C 1
ATOM 5244 O O . LEU B 1 311 ? 15.5 -19.344 -32.125 1 93 311 LEU B O 1
ATOM 5248 N N . ASP B 1 312 ? 13.703 -20.469 -32.812 1 94.88 312 ASP B N 1
ATOM 5249 C CA . ASP B 1 312 ? 14.289 -20.703 -34.156 1 94.88 312 ASP B CA 1
ATOM 5250 C C . ASP B 1 312 ? 14.461 -19.391 -34.906 1 94.88 312 ASP B C 1
ATOM 5252 O O . ASP B 1 312 ? 15.484 -19.172 -35.562 1 94.88 312 ASP B O 1
ATOM 5256 N N . ARG B 1 313 ? 13.492 -18.656 -34.875 1 92.75 313 ARG B N 1
ATOM 5257 C CA . ARG B 1 313 ? 13.555 -17.359 -35.531 1 92.75 313 ARG B CA 1
ATOM 5258 C C . ARG B 1 313 ? 14.672 -16.5 -34.938 1 92.75 313 ARG B C 1
ATOM 5260 O O . ARG B 1 313 ? 15.414 -15.852 -35.688 1 92.75 313 ARG B O 1
ATOM 5267 N N . GLU B 1 314 ? 14.766 -16.469 -33.562 1 91.56 314 GLU B N 1
ATOM 5268 C CA . GLU B 1 314 ? 15.82 -15.703 -32.906 1 91.56 314 GLU B CA 1
ATOM 5269 C C . GLU B 1 314 ? 17.203 -16.219 -33.281 1 91.56 314 GLU B C 1
ATOM 5271 O O . GLU B 1 314 ? 18.125 -15.43 -33.5 1 91.56 314 GLU B O 1
ATOM 5276 N N . ALA B 1 315 ? 17.297 -17.5 -33.406 1 93.62 315 ALA B N 1
ATOM 5277 C CA . ALA B 1 315 ? 18.578 -18.094 -33.812 1 93.62 315 ALA B CA 1
ATOM 5278 C C . ALA B 1 315 ? 18.953 -17.719 -35.25 1 93.62 315 ALA B C 1
ATOM 5280 O O . ALA B 1 315 ? 20.125 -17.5 -35.531 1 93.62 315 ALA B O 1
ATOM 5281 N N . ARG B 1 316 ? 18 -17.562 -36.062 1 95.25 316 ARG B N 1
ATOM 5282 C CA . ARG B 1 316 ? 18.203 -17.266 -37.469 1 95.25 316 ARG B CA 1
ATOM 5283 C C . ARG B 1 316 ? 18.5 -15.781 -37.688 1 95.25 316 ARG B C 1
ATOM 5285 O O . ARG B 1 316 ? 19.375 -15.43 -38.469 1 95.25 316 ARG B O 1
ATOM 5292 N N . THR B 1 317 ? 17.766 -14.977 -36.969 1 94.19 317 THR B N 1
ATOM 5293 C CA . THR B 1 317 ? 17.828 -13.547 -37.25 1 94.19 317 THR B CA 1
ATOM 5294 C C . THR B 1 317 ? 18.781 -12.852 -36.281 1 94.19 317 THR B C 1
ATOM 5296 O O . THR B 1 317 ? 19.266 -11.75 -36.562 1 94.19 317 THR B O 1
ATOM 5299 N N . GLY B 1 318 ? 18.938 -13.43 -35.062 1 90.75 318 GLY B N 1
ATOM 5300 C CA . GLY B 1 318 ? 19.734 -12.812 -34 1 90.75 318 GLY B CA 1
ATOM 5301 C C . GLY B 1 318 ? 19.016 -11.68 -33.312 1 90.75 318 GLY B C 1
ATOM 5302 O O . GLY B 1 318 ? 19.609 -10.969 -32.5 1 90.75 318 GLY B O 1
ATOM 5303 N N . LYS B 1 319 ? 17.797 -11.492 -33.688 1 87.88 319 LYS B N 1
ATOM 5304 C CA . LYS B 1 319 ? 17.016 -10.391 -33.125 1 87.88 319 LYS B CA 1
ATOM 5305 C C . LYS B 1 319 ? 16.188 -10.852 -31.938 1 87.88 319 LYS B C 1
ATOM 5307 O O . LYS B 1 319 ? 15.375 -11.781 -32.062 1 87.88 319 LYS B O 1
ATOM 5312 N N . LYS B 1 320 ? 16.422 -10.273 -30.75 1 89.88 320 LYS B N 1
ATOM 5313 C CA . LYS B 1 320 ? 15.656 -10.523 -29.531 1 89.88 320 LYS B CA 1
ATOM 5314 C C . LYS B 1 320 ? 15.164 -9.211 -28.922 1 89.88 320 LYS B C 1
ATOM 5316 O O . LYS B 1 320 ? 15.867 -8.195 -28.969 1 89.88 320 LYS B O 1
ATOM 5321 N N . VAL B 1 321 ? 14.016 -9.297 -28.469 1 91 321 VAL B N 1
ATOM 5322 C CA . VAL B 1 321 ? 13.5 -8.117 -27.781 1 91 321 VAL B CA 1
ATOM 5323 C C . VAL B 1 321 ? 14.227 -7.945 -26.453 1 91 321 VAL B C 1
ATOM 5325 O O . VAL B 1 321 ? 14.383 -8.906 -25.688 1 91 321 VAL B O 1
ATOM 5328 N N . SER B 1 322 ? 14.688 -6.75 -26.25 1 94.62 322 SER B N 1
ATOM 5329 C CA . SER B 1 322 ? 15.43 -6.484 -25.016 1 94.62 322 SER B CA 1
ATOM 5330 C C . SER B 1 322 ? 14.508 -5.977 -23.906 1 94.62 322 SER B C 1
ATOM 5332 O O . SER B 1 322 ? 13.422 -5.465 -24.188 1 94.62 322 SER B O 1
ATOM 5334 N N . ALA B 1 323 ? 14.93 -6.172 -22.688 1 96.62 323 ALA B N 1
ATOM 5335 C CA . ALA B 1 323 ? 14.203 -5.613 -21.547 1 96.62 323 ALA B CA 1
ATOM 5336 C C . ALA B 1 323 ? 14.078 -4.098 -21.672 1 96.62 323 ALA B C 1
ATOM 5338 O O . ALA B 1 323 ? 13.039 -3.521 -21.344 1 96.62 323 ALA B O 1
ATOM 5339 N N . HIS B 1 324 ? 15.164 -3.48 -22.141 1 95.19 324 HIS B N 1
ATOM 5340 C CA . HIS B 1 324 ? 15.172 -2.031 -22.312 1 95.19 324 HIS B CA 1
ATOM 5341 C C . HIS B 1 324 ? 14.039 -1.575 -23.219 1 95.19 324 HIS B C 1
ATOM 5343 O O . HIS B 1 324 ? 13.352 -0.598 -22.922 1 95.19 324 HIS B O 1
ATOM 5349 N N . GLU B 1 325 ? 13.836 -2.268 -24.25 1 94.38 325 GLU B N 1
ATOM 5350 C CA . GLU B 1 325 ? 12.766 -1.955 -25.188 1 94.38 325 GLU B CA 1
ATOM 5351 C C . GLU B 1 325 ? 11.391 -2.164 -24.547 1 94.38 325 GLU B C 1
ATOM 5353 O O . GLU B 1 325 ? 10.5 -1.325 -24.688 1 94.38 325 GLU B O 1
ATOM 5358 N N . LEU B 1 326 ? 11.273 -3.209 -23.828 1 94.94 326 LEU B N 1
ATOM 5359 C CA . LEU B 1 326 ? 9.984 -3.586 -23.25 1 94.94 326 LEU B CA 1
ATOM 5360 C C . LEU B 1 326 ? 9.609 -2.645 -22.109 1 94.94 326 LEU B C 1
ATOM 5362 O O . LEU B 1 326 ? 8.422 -2.453 -21.828 1 94.94 326 LEU B O 1
ATOM 5366 N N . HIS B 1 327 ? 10.602 -2.059 -21.469 1 95.5 327 HIS B N 1
ATOM 5367 C CA . HIS B 1 327 ? 10.352 -1.226 -20.297 1 95.5 327 HIS B CA 1
ATOM 5368 C C . HIS B 1 327 ? 10.133 0.231 -20.688 1 95.5 327 HIS B C 1
ATOM 5370 O O . HIS B 1 327 ? 9.75 1.057 -19.859 1 95.5 327 HIS B O 1
ATOM 5376 N N . LYS B 1 328 ? 10.312 0.551 -21.984 1 93.56 328 LYS B N 1
ATOM 5377 C CA . LYS B 1 328 ? 10.008 1.903 -22.438 1 93.56 328 LYS B CA 1
ATOM 5378 C C . LYS B 1 328 ? 8.516 2.195 -22.344 1 93.56 328 LYS B C 1
ATOM 5380 O O . LYS B 1 328 ? 7.688 1.395 -22.797 1 93.56 328 LYS B O 1
ATOM 5385 N N . THR B 1 329 ? 8.172 3.367 -21.781 1 92.62 329 THR B N 1
ATOM 5386 C CA . THR B 1 329 ? 6.773 3.639 -21.484 1 92.62 329 THR B CA 1
ATOM 5387 C C . THR B 1 329 ? 6.207 4.676 -22.453 1 92.62 329 THR B C 1
ATOM 5389 O O . THR B 1 329 ? 4.996 4.906 -22.484 1 92.62 329 THR B O 1
ATOM 5392 N N . ALA B 1 330 ? 7.043 5.312 -23.203 1 89.81 330 ALA B N 1
ATOM 5393 C CA . ALA B 1 330 ? 6.594 6.375 -24.094 1 89.81 330 ALA B CA 1
ATOM 5394 C C . ALA B 1 330 ? 5.41 5.918 -24.938 1 89.81 330 ALA B C 1
ATOM 5396 O O . ALA B 1 330 ? 5.5 4.91 -25.656 1 89.81 330 ALA B O 1
ATOM 5397 N N . GLY B 1 331 ? 4.293 6.559 -24.797 1 86.94 331 GLY B N 1
ATOM 5398 C CA . GLY B 1 331 ? 3.107 6.293 -25.594 1 86.94 331 GLY B CA 1
ATOM 5399 C C . GLY B 1 331 ? 2.266 5.156 -25.047 1 86.94 331 GLY B C 1
ATOM 5400 O O . GLY B 1 331 ? 1.272 4.758 -25.656 1 86.94 331 GLY B O 1
ATOM 5401 N N . LYS B 1 332 ? 2.633 4.684 -23.844 1 88.19 332 LYS B N 1
ATOM 5402 C CA . LYS B 1 332 ? 1.966 3.477 -23.359 1 88.19 332 LYS B CA 1
ATOM 5403 C C . LYS B 1 332 ? 1.27 3.723 -22.031 1 88.19 332 LYS B C 1
ATOM 5405 O O . LYS B 1 332 ? 0.714 2.799 -21.422 1 88.19 332 LYS B O 1
ATOM 5410 N N . LEU B 1 333 ? 1.361 4.879 -21.547 1 88.19 333 LEU B N 1
ATOM 5411 C CA . LEU B 1 333 ? 0.812 5.219 -20.234 1 88.19 333 LEU B CA 1
ATOM 5412 C C . LEU B 1 333 ? -0.57 5.848 -20.375 1 88.19 333 LEU B C 1
ATOM 5414 O O . LEU B 1 333 ? -0.695 7.074 -20.438 1 88.19 333 LEU B O 1
ATOM 5418 N N . ALA B 1 334 ? -1.575 5.086 -20.375 1 78.19 334 ALA B N 1
ATOM 5419 C CA . ALA B 1 334 ? -2.936 5.535 -20.656 1 78.19 334 ALA B CA 1
ATOM 5420 C C . ALA B 1 334 ? -3.598 6.09 -19.391 1 78.19 334 ALA B C 1
ATOM 5422 O O . ALA B 1 334 ? -4.492 6.938 -19.484 1 78.19 334 ALA B O 1
ATOM 5423 N N . MET B 1 335 ? -3.117 5.723 -18.25 1 77.31 335 MET B N 1
ATOM 5424 C CA . MET B 1 335 ? -3.805 6.086 -17.016 1 77.31 335 MET B CA 1
ATOM 5425 C C . MET B 1 335 ? -3.115 7.266 -16.344 1 77.31 335 MET B C 1
ATOM 5427 O O . MET B 1 335 ? -3.781 8.18 -15.852 1 77.31 335 MET B O 1
ATOM 5431 N N . SER B 1 336 ? -1.87 7.242 -16.328 1 78 336 SER B N 1
ATOM 5432 C CA . SER B 1 336 ? -1.132 8.273 -15.609 1 78 336 SER B CA 1
ATOM 5433 C C . SER B 1 336 ? -0.883 9.492 -16.5 1 78 336 SER B C 1
ATOM 5435 O O . SER B 1 336 ? -0.625 10.586 -16 1 78 336 SER B O 1
ATOM 5437 N N . ARG B 1 337 ? -0.929 9.406 -17.797 1 68.31 337 ARG B N 1
ATOM 5438 C CA . ARG B 1 337 ? -0.699 10.438 -18.812 1 68.31 337 ARG B CA 1
ATOM 5439 C C . ARG B 1 337 ? 0.656 11.109 -18.609 1 68.31 337 ARG B C 1
ATOM 5441 O O . ARG B 1 337 ? 0.824 12.289 -18.922 1 68.31 337 ARG B O 1
ATOM 5448 N N . ARG B 1 338 ? 1.532 10.445 -17.844 1 68.56 338 ARG B N 1
ATOM 5449 C CA . ARG B 1 338 ? 2.842 11.039 -17.594 1 68.56 338 ARG B CA 1
ATOM 5450 C C . ARG B 1 338 ? 3.875 10.531 -18.594 1 68.56 338 ARG B C 1
ATOM 5452 O O . ARG B 1 338 ? 3.746 9.43 -19.125 1 68.56 338 ARG B O 1
#

pLDDT: mean 93.27, std 9.94, range [41.53, 98.81]

Nearest PDB structures (foldseek):
  1za0-assembly1_A  TM=8.667E-01  e=8.328E-12  Mycobacterium tuberculosis H37Rv
  4v0j-assembly1_D  TM=8.440E-01  e=9.928E-11  Ricinus communis
  4v0j-assembly2_F  TM=8.443E-01  e=1.080E-10  Ricinus communis
  2uw1-assembly1_A  TM=7.976E-01  e=5.997E-11  Hedera helix
  4v0j-assembly1_C  TM=7.895E-01  e=1.644E-10  Ricinus communis

Solvent-accessible surface area (backbone atoms only — not comparable to full-atom values): 34971 Å² total; per-residue (Å²): 124,87,72,86,69,52,59,69,55,45,52,61,71,42,34,65,56,44,40,53,43,47,53,49,46,63,70,66,58,74,90,80,59,52,70,42,50,32,66,28,57,60,19,60,25,26,53,77,65,73,38,56,69,82,52,82,82,56,28,81,48,45,46,46,22,40,45,43,51,50,53,54,32,49,47,39,61,32,44,32,32,50,46,32,53,50,38,70,52,58,36,70,57,70,45,42,17,48,44,52,20,44,52,47,34,59,50,53,47,49,29,53,35,46,48,49,38,36,57,33,57,36,44,54,55,61,67,45,48,50,54,49,40,36,26,39,24,29,65,49,59,43,68,54,40,94,80,52,43,85,49,71,61,86,39,43,57,24,40,37,46,46,47,20,49,50,26,42,44,47,20,48,32,33,40,34,34,12,59,55,34,76,36,74,56,51,29,52,41,23,44,55,48,20,52,51,26,44,53,53,16,53,44,29,43,51,54,36,43,52,41,37,73,74,38,35,39,63,36,39,52,29,50,42,54,38,72,73,61,67,70,67,84,52,68,75,38,72,61,30,70,62,49,46,48,44,26,27,73,63,64,34,52,36,59,54,49,45,44,66,69,31,50,49,53,52,41,58,74,61,34,62,90,71,59,82,74,49,48,72,67,22,39,52,42,53,57,49,39,53,52,50,52,49,50,52,52,51,50,27,53,53,44,53,54,50,46,51,51,50,52,48,48,29,69,71,70,68,62,71,88,46,36,72,66,63,51,57,50,86,95,54,40,84,68,53,72,109,125,85,72,87,69,52,60,68,54,46,51,60,70,43,33,66,56,45,39,52,43,48,53,50,46,64,70,68,59,75,90,80,60,52,70,44,52,30,67,28,60,61,20,59,27,25,54,76,64,74,35,56,70,80,50,83,82,57,27,82,49,45,45,47,23,41,44,42,49,49,52,53,31,49,45,40,61,32,44,32,32,51,45,32,53,49,37,72,52,57,35,69,58,69,46,43,18,48,43,53,20,44,53,48,34,58,50,52,48,48,27,54,35,46,49,50,37,35,55,33,57,36,44,53,55,62,65,43,49,50,54,48,41,37,25,38,23,31,64,48,60,42,68,56,39,93,80,52,42,83,71,50,63,84,39,42,56,32,39,36,47,46,48,21,51,50,26,42,45,47,19,49,33,34,41,36,35,13,60,54,34,75,37,73,56,51,29,53,41,24,45,55,49,18,52,52,26,45,54,52,15,50,44,29,42,52,53,37,42,52,41,37,72,73,37,34,39,63,34,39,52,29,50,42,53,40,71,74,62,66,72,66,84,52,66,75,38,72,63,31,70,64,51,48,48,46,27,28,71,63,64,34,52,36,60,52,50,45,44,65,68,29,49,49,52,51,41,57,76,60,32,62,90,70,57,81,73,48,49,73,70,23,38,53,43,52,57,50,40,53,51,50,53,49,50,50,51,50,50,28,54,52,45,54,53,50,46,50,52,51,52,50,49,30,69,73,69,69,63,71,87,46,35,72,64,63,52,58,50,85,95,53,42,84,69,54,72,108